Protein AF-0000000074746541 (afdb_homodimer)

Solvent-accessible surface area (backbone atoms only — not comparable to full-atom values): 36089 Å² total; per-residue (Å²): 136,84,78,76,79,78,79,81,76,77,73,70,59,70,84,76,82,79,67,95,60,71,75,42,82,38,28,41,30,38,44,26,56,38,42,58,84,34,50,3,49,34,22,25,53,46,52,16,52,51,46,38,40,68,73,48,42,70,48,38,41,71,42,49,41,51,54,38,51,68,47,71,57,33,30,53,54,53,40,50,42,51,73,72,59,28,40,33,38,37,36,64,37,56,64,36,46,65,33,48,52,60,42,41,70,77,35,72,84,32,38,35,38,32,32,60,45,58,62,28,30,84,41,24,19,24,36,44,56,44,60,35,58,52,29,20,48,51,15,31,51,45,41,73,68,36,85,68,40,29,30,21,36,39,37,20,62,94,44,25,71,49,41,39,29,53,38,26,19,48,51,23,12,30,74,70,29,75,79,39,36,47,45,74,44,76,70,73,45,56,69,49,48,68,64,39,28,52,50,41,52,52,32,41,75,73,51,24,46,30,41,40,56,58,40,25,45,54,32,38,36,35,47,23,37,74,71,72,28,29,25,39,28,35,34,16,72,38,43,92,67,17,66,87,14,29,36,32,14,37,21,45,44,42,32,70,59,49,41,52,52,52,50,25,53,76,67,72,64,62,71,50,50,76,46,76,42,20,56,64,77,52,30,35,40,75,40,72,77,34,93,62,57,69,69,59,49,51,50,43,52,50,51,50,51,42,40,47,70,66,53,59,80,62,35,23,68,37,42,27,55,88,66,51,75,76,28,53,71,62,23,26,61,37,68,37,58,48,61,43,30,86,72,52,36,56,58,54,77,72,73,82,79,128,135,84,78,77,81,79,78,80,75,77,71,66,57,69,82,76,81,81,66,95,60,71,75,43,83,38,29,42,30,37,43,26,55,38,42,59,82,35,52,3,47,33,23,25,53,48,53,15,53,52,46,37,40,67,74,49,42,69,48,37,41,68,42,48,42,48,54,38,52,67,46,72,57,33,31,52,54,52,42,50,42,51,74,72,59,30,41,34,39,37,35,63,36,55,64,36,48,65,33,48,54,60,43,41,71,78,36,72,83,29,38,33,38,31,31,62,44,58,63,28,31,83,39,25,18,23,35,44,57,44,59,36,57,51,30,20,46,52,15,32,52,45,41,73,70,34,85,67,41,27,30,22,36,37,37,20,63,94,44,26,70,52,42,40,31,55,38,27,19,49,53,24,13,31,76,70,29,74,80,38,36,45,45,75,45,76,68,72,44,57,68,49,49,68,62,41,28,52,50,40,52,52,32,41,74,73,50,22,45,30,42,40,56,59,40,25,44,55,32,39,37,34,48,24,37,73,71,72,28,29,23,39,28,34,33,16,73,38,43,92,69,16,67,87,12,30,35,33,14,38,20,45,45,41,32,68,58,50,42,51,54,52,50,25,52,76,67,73,63,64,71,50,51,77,47,74,43,22,58,65,76,53,32,34,42,72,39,75,78,34,92,60,58,68,70,58,48,51,50,43,52,52,51,50,52,42,40,46,69,66,51,60,82,62,36,24,68,35,41,26,54,87,66,50,73,75,26,55,73,61,24,26,60,38,68,36,58,49,62,43,29,85,71,52,35,57,56,54,75,74,74,81,79,128

pLDDT: mean 93.25, std 15.48, range [20.74, 98.95]

Foldseek 3Di:
DPPPPDDPDQDFPDPDDPDVQDQACAEEEEEEQADCVLQFQNVQVVVLVVLLCVVQPSNYHYTYTHNQHQDPSLLVVQLVCLVVPHQEYEYEDASCVVSQVVNCVVRVRHAYEYEPYDDADFRYAYEYEPLLLVLLLVLLLQLVPWPQLEEEEEEAAQALSRQSSVQSSPLSNCVNPVQRAYEYDYQNHQDDLVSLLVSLVVRVVVPHQEYEYNHTHCNSQLSSQVVVGAYAGHLHFPCVSRVQHHQKYKHQNCNVVSNVQSVCVSVVNHGHYYYYYYLLVPRIDIGDGPNGDPVSNVVSVVSSVVVNVPDDSQADQWAFCVGHGPHHHRGHDDDVCSNRPNTHTHRHPDHRDD/DPPPPDPPDFDFPQPDDPDVQDQACAEEEEEEQADCVLQFQNVQVVVLVVLLCVVQPSNYHYTYTHNQHQDPSLLVVQLVCLVVPHQEYEYEDASCVVSQVVNCVVRVRHAYEYEPYDDADFRYAYEYEPLLLVLLLVLLLQLVPWPQLEEEEEEAAQALSRQSSVQSSPLSNCVNPVQRAYEYDYQNHQDDLVSLLVSLVVRVVVPHQEYEYNHTHCNSQLSSQVVVGAYAGHLHFPCVSRVQHHQKYKHQNCNVVSNVQSVCVSVVNHGHYYYYYYLLVPRIDIGDGDNGDPVSNVVSVVSSVVVNVPDDSQADQWAFCVGHGPHHHRGHDDDVCSNRPNTHTHRHPDDRDD

Structure (mmCIF, N/CA/C/O backbone):
data_AF-0000000074746541-model_v1
#
loop_
_entity.id
_entity.type
_entity.pdbx_description
1 polymer 'ABC transporter substrate-binding protein PnrA-like domain-containing protein'
#
loop_
_atom_site.group_PDB
_atom_site.id
_atom_site.type_symbol
_atom_site.label_atom_id
_atom_site.label_alt_id
_atom_site.label_comp_id
_atom_site.label_asym_id
_atom_site.label_entity_id
_atom_site.label_seq_id
_atom_site.pdbx_PDB_ins_code
_atom_site.Cartn_x
_atom_site.Cartn_y
_atom_site.Cartn_z
_atom_site.occupancy
_atom_site.B_iso_or_equiv
_atom_site.auth_seq_id
_atom_site.auth_comp_id
_atom_site.auth_asym_id
_atom_site.auth_atom_id
_atom_site.pdbx_PDB_model_num
ATOM 1 N N . MET A 1 1 ? -28.875 -26.279 -40.29 1 21.45 1 MET A N 1
ATOM 2 C CA . MET A 1 1 ? -28.727 -27.299 -39.257 1 21.45 1 MET A CA 1
ATOM 3 C C . MET A 1 1 ? -28.139 -26.702 -37.982 1 21.45 1 MET A C 1
ATOM 5 O O . MET A 1 1 ? -27.06 -26.107 -38.011 1 21.45 1 MET A O 1
ATOM 9 N N . LYS A 1 2 ? -29.156 -26.27 -37.065 1 28.38 2 LYS A N 1
ATOM 10 C CA . LYS A 1 2 ? -29.302 -25.617 -35.767 1 28.38 2 LYS A CA 1
ATOM 11 C C . LYS A 1 2 ? -28.499 -26.344 -34.693 1 28.38 2 LYS A C 1
ATOM 13 O O . LYS A 1 2 ? -28.888 -27.424 -34.243 1 28.38 2 LYS A O 1
ATOM 18 N N . SER A 1 3 ? -27.167 -26.476 -34.969 1 26.19 3 SER A N 1
ATOM 19 C CA . SER A 1 3 ? -26.359 -27.196 -33.991 1 26.19 3 SER A CA 1
ATOM 20 C C . SER A 1 3 ? -26.578 -26.651 -32.584 1 26.19 3 SER A C 1
ATOM 22 O O . SER A 1 3 ? -26.463 -25.445 -32.356 1 26.19 3 SER A O 1
ATOM 24 N N . LEU A 1 4 ? -27.45 -27.337 -31.824 1 30.99 4 LEU A N 1
ATOM 25 C CA . LEU A 1 4 ? -27.901 -27.158 -30.448 1 30.99 4 LEU A CA 1
ATOM 26 C C . LEU A 1 4 ? -26.728 -27.236 -29.477 1 30.99 4 LEU A C 1
ATOM 28 O O . LEU A 1 4 ? -26.083 -28.28 -29.358 1 30.99 4 LEU A O 1
ATOM 32 N N . LEU A 1 5 ? -25.851 -26.307 -29.435 1 26.97 5 LEU A N 1
ATOM 33 C CA . LEU A 1 5 ? -24.756 -26.207 -28.477 1 26.97 5 LEU A CA 1
ATOM 34 C C . LEU A 1 5 ? -25.266 -26.368 -27.049 1 26.97 5 LEU A C 1
ATOM 36 O O . LEU A 1 5 ? -26.043 -25.541 -26.566 1 26.97 5 LEU A O 1
ATOM 40 N N . LYS A 1 6 ? -25.326 -27.66 -26.586 1 32.32 6 LYS A N 1
ATOM 41 C CA . LYS A 1 6 ? -25.713 -28.15 -25.266 1 32.32 6 LYS A CA 1
ATOM 42 C C . LYS A 1 6 ? -24.902 -27.468 -24.167 1 32.32 6 LYS A C 1
ATOM 44 O O . LYS A 1 6 ? -23.672 -27.42 -24.235 1 32.32 6 LYS A O 1
ATOM 49 N N . ALA A 1 7 ? -25.411 -26.602 -23.376 1 32.63 7 ALA A N 1
ATOM 50 C CA . ALA A 1 7 ? -25.05 -25.869 -22.165 1 32.63 7 ALA A CA 1
ATOM 51 C C . ALA A 1 7 ? -24.534 -26.816 -21.084 1 32.63 7 ALA A C 1
ATOM 53 O O . ALA A 1 7 ? -25.284 -27.648 -20.57 1 32.63 7 ALA A O 1
ATOM 54 N N . THR A 1 8 ? -23.29 -27.34 -21.103 1 33.78 8 THR A N 1
ATOM 55 C CA . THR A 1 8 ? -22.72 -28.164 -20.042 1 33.78 8 THR A CA 1
ATOM 56 C C . THR A 1 8 ? -22.897 -27.493 -18.683 1 33.78 8 THR A C 1
ATOM 58 O O . THR A 1 8 ? -22.394 -26.39 -18.46 1 33.78 8 THR A O 1
ATOM 61 N N . VAL A 1 9 ? -23.953 -27.759 -17.939 1 35.02 9 VAL A N 1
ATOM 62 C CA . VAL A 1 9 ? -24.258 -27.416 -16.554 1 35.02 9 VAL A CA 1
ATOM 63 C C . VAL A 1 9 ? -23.122 -27.877 -15.644 1 35.02 9 VAL A C 1
ATOM 65 O O . VAL A 1 9 ? -22.707 -29.037 -15.698 1 35.02 9 VAL A O 1
ATOM 68 N N . ALA A 1 10 ? -22.261 -27.048 -15.106 1 38.57 10 ALA A N 1
ATOM 69 C CA . ALA A 1 10 ? -21.229 -27.18 -14.081 1 38.57 10 ALA A CA 1
ATOM 70 C C . ALA A 1 10 ? -21.71 -28.055 -12.927 1 38.57 10 ALA A C 1
ATOM 72 O O . ALA A 1 10 ? -22.739 -27.77 -12.311 1 38.57 10 ALA A O 1
ATOM 73 N N . ALA A 1 11 ? -21.283 -29.291 -12.809 1 41.82 11 ALA A N 1
ATOM 74 C CA . ALA A 1 11 ? -21.541 -30.313 -11.797 1 41.82 11 ALA A CA 1
ATOM 75 C C . ALA A 1 11 ? -21.138 -29.824 -10.409 1 41.82 11 ALA A C 1
ATOM 77 O O . ALA A 1 11 ? -20.003 -29.389 -10.202 1 41.82 11 ALA A O 1
ATOM 78 N N . VAL A 1 12 ? -22.033 -29.386 -9.619 1 45.29 12 VAL A N 1
ATOM 79 C CA . VAL A 1 12 ? -21.916 -29.231 -8.173 1 45.29 12 VAL A CA 1
ATOM 80 C C . VAL A 1 12 ? -21.452 -30.545 -7.548 1 45.29 12 VAL A C 1
ATOM 82 O O . VAL A 1 12 ? -22.11 -31.577 -7.698 1 45.29 12 VAL A O 1
ATOM 85 N N . ALA A 1 13 ? -20.246 -30.815 -7.414 1 42.43 13 ALA A N 1
ATOM 86 C CA . ALA A 1 13 ? -19.923 -32.021 -6.655 1 42.43 13 ALA A CA 1
ATOM 87 C C . ALA A 1 13 ? -20.113 -31.794 -5.158 1 42.43 13 ALA A C 1
ATOM 89 O O . ALA A 1 13 ? -19.431 -30.96 -4.558 1 42.43 13 ALA A O 1
ATOM 90 N N . PHE A 1 14 ? -21.399 -32.076 -4.721 1 42.88 14 PHE A N 1
ATOM 91 C CA . PHE A 1 14 ? -21.632 -32.21 -3.287 1 42.88 14 PHE A CA 1
ATOM 92 C C . PHE A 1 14 ? -21.118 -33.551 -2.778 1 42.88 14 PHE A C 1
ATOM 94 O O . PHE A 1 14 ? -21.558 -34.606 -3.24 1 42.88 14 PHE A O 1
ATOM 101 N N . ALA A 1 15 ? -20.092 -33.848 -2.29 1 36.94 15 ALA A N 1
ATOM 102 C CA . ALA A 1 15 ? -19.862 -35.111 -1.593 1 36.94 15 ALA A CA 1
ATOM 103 C C . ALA A 1 15 ? -20.692 -35.19 -0.314 1 36.94 15 ALA A C 1
ATOM 105 O O . ALA A 1 15 ? -20.339 -34.585 0.7 1 36.94 15 ALA A O 1
ATOM 106 N N . ALA A 1 16 ? -22.116 -35.399 -0.358 1 34.6 16 ALA A N 1
ATOM 107 C CA . ALA A 1 16 ? -22.957 -35.587 0.822 1 34.6 16 ALA A CA 1
ATOM 108 C C . ALA A 1 16 ? -22.847 -37.015 1.351 1 34.6 16 ALA A C 1
ATOM 110 O O . ALA A 1 16 ? -23.311 -37.959 0.708 1 34.6 16 ALA A O 1
ATOM 111 N N . ALA A 1 17 ? -21.985 -37.563 2.225 1 33.14 17 ALA A N 1
ATOM 112 C CA . ALA A 1 17 ? -22.175 -38.825 2.935 1 33.14 17 ALA A CA 1
ATOM 113 C C . ALA A 1 17 ? -23.371 -38.748 3.88 1 33.14 17 ALA A C 1
ATOM 115 O O . ALA A 1 17 ? -23.547 -37.755 4.589 1 33.14 17 ALA A O 1
ATOM 116 N N . GLY A 1 18 ? -24.552 -39.581 3.901 1 33.26 18 GLY A N 1
ATOM 117 C CA . GLY A 1 18 ? -25.839 -39.808 4.538 1 33.26 18 GLY A CA 1
ATOM 118 C C . GLY A 1 18 ? -25.73 -40.073 6.028 1 33.26 18 GLY A C 1
ATOM 119 O O . GLY A 1 18 ? -26.707 -40.471 6.666 1 33.26 18 GLY A O 1
ATOM 120 N N . SER A 1 19 ? -24.647 -40.497 6.731 1 34.02 19 SER A N 1
ATOM 121 C CA . SER A 1 19 ? -25.012 -40.933 8.076 1 34.02 19 SER A CA 1
ATOM 122 C C . SER A 1 19 ? -25.644 -39.797 8.873 1 34.02 19 SER A C 1
ATOM 124 O O . SER A 1 19 ? -25.436 -38.622 8.562 1 34.02 19 SER A O 1
ATOM 126 N N . ALA A 1 20 ? -26.575 -40.023 9.837 1 36.61 20 ALA A N 1
ATOM 127 C CA . ALA A 1 20 ? -27.106 -39.098 10.835 1 36.61 20 ALA A CA 1
ATOM 128 C C . ALA A 1 20 ? -26.008 -38.187 11.377 1 36.61 20 ALA A C 1
ATOM 130 O O . ALA A 1 20 ? -25.414 -38.472 12.42 1 36.61 20 ALA A O 1
ATOM 131 N N . ALA A 1 21 ? -24.865 -37.908 10.616 1 37.61 21 ALA A N 1
ATOM 132 C CA . ALA A 1 21 ? -23.675 -37.185 11.058 1 37.61 21 ALA A CA 1
ATOM 133 C C . ALA A 1 21 ? -24.044 -35.824 11.64 1 37.61 21 ALA A C 1
ATOM 135 O O . ALA A 1 21 ? -24.912 -35.128 11.107 1 37.61 21 ALA A O 1
ATOM 136 N N . ASN A 1 22 ? -23.859 -35.559 12.933 1 44.78 22 ASN A N 1
ATOM 137 C CA . ASN A 1 22 ? -23.9 -34.271 13.618 1 44.78 22 ASN A CA 1
ATOM 138 C C . ASN A 1 22 ? -23.553 -33.123 12.674 1 44.78 22 ASN A C 1
ATOM 140 O O . ASN A 1 22 ? -22.565 -33.194 11.941 1 44.78 22 ASN A O 1
ATOM 144 N N . ALA A 1 23 ? -24.594 -32.407 12.282 1 56.35 23 ALA A N 1
ATOM 145 C CA . ALA A 1 23 ? -24.431 -31.249 11.407 1 56.35 23 ALA A CA 1
ATOM 146 C C . ALA A 1 23 ? -23.137 -30.503 11.718 1 56.35 23 ALA A C 1
ATOM 148 O O . ALA A 1 23 ? -22.862 -30.181 12.876 1 56.35 23 ALA A O 1
ATOM 149 N N . ALA A 1 24 ? -22.223 -30.479 10.634 1 72.53 24 ALA A N 1
ATOM 150 C CA . ALA A 1 24 ? -20.949 -29.783 10.798 1 72.53 24 ALA A CA 1
ATOM 151 C C . ALA A 1 24 ? -21.153 -28.407 11.425 1 72.53 24 ALA A C 1
ATOM 153 O O . ALA A 1 24 ? -22.16 -27.743 11.168 1 72.53 24 ALA A O 1
ATOM 154 N N . ASP A 1 25 ? -20.389 -28.146 12.374 1 85.88 25 ASP A N 1
ATOM 155 C CA . ASP A 1 25 ? -20.428 -26.843 13.03 1 85.88 25 ASP A CA 1
ATOM 156 C C . ASP A 1 25 ? -20.138 -25.719 12.038 1 85.88 25 ASP A C 1
ATOM 158 O O . ASP A 1 25 ? -20.708 -24.631 12.141 1 85.88 25 ASP A O 1
ATOM 162 N N . VAL A 1 26 ? -19.311 -26.075 11.03 1 95.87 26 VAL A N 1
ATOM 163 C CA . VAL A 1 26 ? -18.918 -25.114 10.004 1 95.87 26 VAL A CA 1
ATOM 164 C C . VAL A 1 26 ? -19.03 -25.756 8.623 1 95.87 26 VAL A C 1
ATOM 166 O O . VAL A 1 26 ? -18.646 -26.914 8.437 1 95.87 26 VAL A O 1
ATOM 169 N N . LYS A 1 27 ? -19.648 -25.195 7.704 1 98.1 27 LYS A N 1
ATOM 170 C CA . LYS A 1 27 ? -19.624 -25.534 6.284 1 98.1 27 LYS A CA 1
ATOM 171 C C . LYS A 1 27 ? -18.807 -24.519 5.491 1 98.1 27 LYS A C 1
ATOM 173 O O . LYS A 1 27 ? -19.252 -23.389 5.275 1 98.1 27 LYS A O 1
ATOM 178 N N . ALA A 1 28 ? -17.588 -24.903 5.105 1 98.73 28 ALA A N 1
ATOM 179 C CA . ALA A 1 28 ? -16.662 -24.048 4.367 1 98.73 28 ALA A CA 1
ATOM 180 C C . ALA A 1 28 ? -16.757 -24.305 2.865 1 98.73 28 ALA A C 1
ATOM 182 O O . ALA A 1 28 ? -16.514 -25.422 2.404 1 98.73 28 ALA A O 1
ATOM 183 N N . CYS A 1 29 ? -17.114 -23.311 2.11 1 98.89 29 CYS A N 1
ATOM 184 C CA . CYS A 1 29 ? -17.343 -23.474 0.679 1 98.89 29 CYS A CA 1
ATOM 185 C C . CYS A 1 29 ? -16.34 -22.662 -0.13 1 98.89 29 CYS A C 1
ATOM 187 O O . CYS A 1 29 ? -15.888 -21.605 0.314 1 98.89 29 CYS A O 1
ATOM 189 N N . PHE A 1 30 ? -15.985 -23.173 -1.253 1 98.92 30 PHE A N 1
ATOM 190 C CA . PHE A 1 30 ? -14.951 -22.582 -2.095 1 98.92 30 PHE A CA 1
ATOM 191 C C . PHE A 1 30 ? -15.467 -22.364 -3.513 1 98.92 30 PHE A C 1
ATOM 193 O O . PHE A 1 30 ? -16.084 -23.256 -4.099 1 98.92 30 PHE A O 1
ATOM 200 N N . VAL A 1 31 ? -15.231 -21.189 -4.043 1 98.92 31 VAL A N 1
ATOM 201 C CA . VAL A 1 31 ? -15.543 -20.885 -5.436 1 98.92 31 VAL A CA 1
ATOM 202 C C . VAL A 1 31 ? -14.251 -20.725 -6.233 1 98.92 31 VAL A C 1
ATOM 204 O O . VAL A 1 31 ? -13.407 -19.889 -5.898 1 98.92 31 VAL A O 1
ATOM 207 N N . TYR A 1 32 ? -14.12 -21.517 -7.278 1 98.77 32 TYR A N 1
ATOM 208 C CA . TYR A 1 32 ? -12.884 -21.568 -8.05 1 98.77 32 TYR A CA 1
ATOM 209 C C . TYR A 1 32 ? -13.09 -20.992 -9.446 1 98.77 32 TYR A C 1
ATOM 211 O O . TYR A 1 32 ? -14.13 -21.216 -10.07 1 98.77 32 TYR A O 1
ATOM 219 N N . VAL A 1 33 ? -12.115 -20.302 -9.995 1 98.4 33 VAL A N 1
ATOM 220 C CA . VAL A 1 33 ? -12.186 -19.668 -11.307 1 98.4 33 VAL A CA 1
ATOM 221 C C . VAL A 1 33 ? -11.941 -20.709 -12.398 1 98.4 33 VAL A C 1
ATOM 223 O O . VAL A 1 33 ? -12.496 -20.61 -13.495 1 98.4 33 VAL A O 1
ATOM 226 N N . GLY A 1 34 ? -11.058 -21.69 -12.135 1 97.96 34 GLY A N 1
ATOM 227 C CA . GLY A 1 34 ? -10.774 -22.798 -13.032 1 97.96 34 GLY A CA 1
ATOM 228 C C . GLY A 1 34 ? -11.14 -24.149 -12.446 1 97.96 34 GLY A C 1
ATOM 229 O O . GLY A 1 34 ? -11.64 -24.229 -11.322 1 97.96 34 GLY A O 1
ATOM 230 N N . PRO A 1 35 ? -10.991 -25.173 -13.201 1 98.17 35 PRO A N 1
ATOM 231 C CA . PRO A 1 35 ? -11.226 -26.519 -12.674 1 98.17 35 PRO A CA 1
ATOM 232 C C . PRO A 1 35 ? -10.142 -26.966 -11.694 1 98.17 35 PRO A C 1
ATOM 234 O O . PRO A 1 35 ? -8.996 -26.52 -11.79 1 98.17 35 PRO A O 1
ATOM 237 N N . VAL A 1 36 ? -10.499 -27.809 -10.762 1 97.61 36 VAL A N 1
ATOM 238 C CA . VAL A 1 36 ? -9.532 -28.385 -9.833 1 97.61 36 VAL A CA 1
ATOM 239 C C . VAL A 1 36 ? -8.426 -29.094 -10.61 1 97.61 36 VAL A C 1
ATOM 241 O O . VAL A 1 36 ? -7.288 -29.179 -10.144 1 97.61 36 VAL A O 1
ATOM 244 N N . GLY A 1 37 ? -8.769 -29.534 -11.806 1 96.68 37 GLY A N 1
ATOM 245 C CA . GLY A 1 37 ? -7.839 -30.259 -12.658 1 96.68 37 GLY A CA 1
ATOM 246 C C . GLY A 1 37 ? -6.899 -29.349 -13.426 1 96.68 37 GLY A C 1
ATOM 247 O O . GLY A 1 37 ? -6.164 -29.806 -14.303 1 96.68 37 GLY A O 1
ATOM 248 N N . ASP A 1 38 ? -6.935 -28.027 -13.086 1 97.14 38 ASP A N 1
ATOM 249 C CA . ASP A 1 38 ? -6.026 -27.139 -13.804 1 97.14 38 ASP A CA 1
ATOM 250 C C . ASP A 1 38 ? -4.578 -27.378 -13.384 1 97.14 38 ASP A C 1
ATOM 252 O O . ASP A 1 38 ? -3.648 -26.936 -14.062 1 97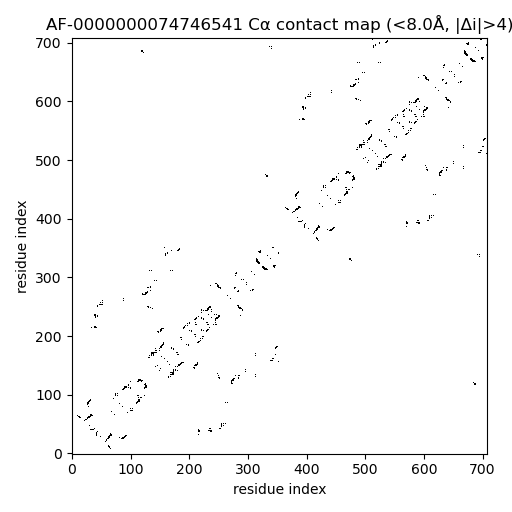.14 38 ASP A O 1
ATOM 256 N N . PHE A 1 39 ? -4.394 -28.054 -12.181 1 97.02 39 PHE A N 1
ATOM 257 C CA . PHE A 1 39 ? -3.097 -28.394 -11.606 1 97.02 39 PHE A CA 1
ATOM 258 C C . PHE A 1 39 ? -2.226 -27.152 -11.464 1 97.02 39 PHE A C 1
ATOM 260 O O . PHE A 1 39 ? -1.003 -27.225 -11.605 1 97.02 39 PHE A O 1
ATOM 267 N N . GLY A 1 40 ? -2.845 -26.025 -11.332 1 97.96 40 GLY A N 1
ATOM 268 C CA . GLY A 1 40 ? -2.233 -24.733 -11.065 1 97.96 40 GLY A CA 1
ATOM 269 C C . GLY A 1 40 ? -2.879 -23.994 -9.908 1 97.96 40 GLY A C 1
ATOM 270 O O . GLY A 1 40 ? -2.872 -24.478 -8.774 1 97.96 40 GLY A O 1
ATOM 271 N N . TRP A 1 41 ? -3.494 -22.949 -10.181 1 98.56 41 TRP A N 1
ATOM 272 C CA . TRP A 1 41 ? -4.071 -22.05 -9.186 1 98.56 41 TRP A CA 1
ATOM 273 C C . TRP A 1 41 ? -5.209 -22.731 -8.432 1 98.56 41 TRP A C 1
ATOM 275 O O . TRP A 1 41 ? -5.186 -22.81 -7.202 1 98.56 41 TRP A O 1
ATOM 285 N N . THR A 1 42 ? -6.177 -23.21 -9.156 1 98.73 42 THR A N 1
ATOM 286 C CA . THR A 1 42 ? -7.359 -23.816 -8.552 1 98.73 42 THR A CA 1
ATOM 287 C C . THR A 1 42 ? -6.991 -25.098 -7.812 1 98.73 42 THR A C 1
ATOM 289 O O . THR A 1 42 ? -7.499 -25.358 -6.719 1 98.73 42 THR A O 1
ATOM 292 N N . TYR A 1 43 ? -6.144 -25.871 -8.456 1 98.51 43 TYR A N 1
ATOM 293 C CA . TYR A 1 43 ? -5.668 -27.091 -7.812 1 98.51 43 TYR A CA 1
ATOM 294 C C . TYR A 1 43 ? -5.117 -26.794 -6.423 1 98.51 43 TYR A C 1
ATOM 296 O O . TYR A 1 43 ? -5.432 -27.498 -5.46 1 98.51 43 TYR A O 1
ATOM 304 N N . GLN A 1 44 ? -4.321 -25.775 -6.248 1 98.58 44 GLN A N 1
ATOM 305 C CA . GLN A 1 44 ? -3.701 -25.457 -4.966 1 98.58 44 GLN A CA 1
ATOM 306 C C . GLN A 1 44 ? -4.742 -24.995 -3.951 1 98.58 44 GLN A C 1
ATOM 308 O O . GLN A 1 44 ? -4.639 -25.305 -2.762 1 98.58 44 GLN A O 1
ATOM 313 N N . HIS A 1 45 ? -5.68 -24.176 -4.388 1 98.8 45 HIS A N 1
ATOM 314 C CA . HIS A 1 45 ? -6.772 -23.835 -3.483 1 98.8 45 HIS A CA 1
ATOM 315 C C . HIS A 1 45 ? -7.509 -25.084 -3.012 1 98.8 45 HIS A C 1
ATOM 317 O O . HIS A 1 45 ? -7.885 -25.184 -1.842 1 98.8 45 HIS A O 1
ATOM 323 N N . ASP A 1 46 ? -7.694 -26.056 -3.929 1 98.78 46 ASP A N 1
ATOM 324 C CA . ASP A 1 46 ? -8.389 -27.287 -3.568 1 98.78 46 ASP A CA 1
ATOM 325 C C . ASP A 1 46 ? -7.56 -28.122 -2.595 1 98.78 46 ASP A C 1
ATOM 327 O O . ASP A 1 46 ? -8.109 -28.771 -1.702 1 98.78 46 ASP A O 1
ATOM 331 N N . GLN A 1 47 ? -6.264 -28.12 -2.828 1 98.62 47 GLN A N 1
ATOM 332 C CA . GLN A 1 47 ? -5.416 -28.785 -1.844 1 98.62 47 GLN A CA 1
ATOM 333 C C . GLN A 1 47 ? -5.599 -28.175 -0.457 1 98.62 47 GLN A C 1
ATOM 335 O O . GLN A 1 47 ? -5.583 -28.889 0.548 1 98.62 47 GLN A O 1
ATOM 340 N N . GLY A 1 48 ? -5.735 -26.867 -0.384 1 98.68 48 GLY A N 1
ATOM 341 C CA . GLY A 1 48 ? -6.046 -26.216 0.879 1 98.68 48 GLY A CA 1
ATOM 342 C C . GLY A 1 48 ? -7.367 -26.666 1.473 1 98.68 48 GLY A C 1
ATOM 343 O O . GLY A 1 48 ? -7.462 -26.906 2.678 1 98.68 48 GLY A O 1
ATOM 344 N N . ARG A 1 49 ? -8.396 -26.757 0.625 1 98.77 49 ARG A N 1
ATOM 345 C CA . ARG A 1 49 ? -9.697 -27.247 1.07 1 98.77 49 ARG A CA 1
ATOM 346 C C . ARG A 1 49 ? -9.583 -28.651 1.654 1 98.77 49 ARG A C 1
ATOM 348 O O . ARG A 1 49 ? -10.125 -28.929 2.726 1 98.77 49 ARG A O 1
ATOM 355 N N . LEU A 1 50 ? -8.895 -29.518 0.945 1 98.68 50 LEU A N 1
ATOM 356 C CA . LEU A 1 50 ? -8.719 -30.898 1.385 1 98.68 50 LEU A CA 1
ATOM 357 C C . LEU A 1 50 ? -7.974 -30.954 2.715 1 98.68 50 LEU A C 1
ATOM 359 O O . LEU A 1 50 ? -8.268 -31.802 3.56 1 98.68 50 LEU A O 1
ATOM 363 N N . ALA A 1 51 ? -7.044 -30.031 2.922 1 98.68 51 ALA A N 1
ATOM 364 C CA . ALA A 1 51 ? -6.325 -29.959 4.191 1 98.68 51 ALA A CA 1
ATOM 365 C C . ALA A 1 51 ? -7.266 -29.593 5.335 1 98.68 51 ALA A C 1
ATOM 367 O O . ALA A 1 51 ? -7.102 -30.072 6.459 1 98.68 51 ALA A O 1
ATOM 368 N N . VAL A 1 52 ? -8.175 -28.727 5.051 1 98.56 52 VAL A N 1
ATOM 369 C CA . VAL A 1 52 ? -9.184 -28.356 6.037 1 98.56 52 VAL A CA 1
ATOM 370 C C . VAL A 1 52 ? -10.007 -29.583 6.421 1 98.56 52 VAL A C 1
ATOM 372 O O . VAL A 1 52 ? -10.234 -29.84 7.606 1 98.56 52 VAL A O 1
ATOM 375 N N . GLU A 1 53 ? -10.447 -30.357 5.441 1 97.91 53 GLU A N 1
ATOM 376 C CA . GLU A 1 53 ? -11.208 -31.575 5.701 1 97.91 53 GLU A CA 1
ATOM 377 C C . GLU A 1 53 ? -10.405 -32.556 6.552 1 97.91 53 GLU A C 1
ATOM 379 O O . GLU A 1 53 ? -10.941 -33.159 7.484 1 97.91 53 GLU A O 1
ATOM 384 N N . GLU A 1 54 ? -9.229 -32.673 6.17 1 98.2 54 GLU A N 1
ATOM 385 C CA . GLU A 1 54 ? -8.369 -33.608 6.89 1 98.2 54 GLU A CA 1
ATOM 386 C C . GLU A 1 54 ? -8.177 -33.176 8.341 1 98.2 54 GLU A C 1
ATOM 388 O O . GLU A 1 54 ? -8.219 -34.006 9.252 1 98.2 54 GLU A O 1
ATOM 393 N N . LYS A 1 55 ? -7.998 -31.916 8.597 1 98.19 55 LYS A N 1
ATOM 394 C CA . LYS A 1 55 ? -7.691 -31.383 9.921 1 98.19 55 LYS A CA 1
ATOM 395 C C . LYS A 1 55 ? -8.899 -31.481 10.847 1 98.19 55 LYS A C 1
ATOM 397 O O . LYS A 1 55 ? -8.761 -31.826 12.022 1 98.19 55 LYS A O 1
ATOM 402 N N . PHE A 1 56 ? -10.082 -31.241 10.325 1 97.83 56 PHE A N 1
ATOM 403 C CA . PHE A 1 56 ? -11.205 -31.011 11.226 1 97.83 56 PHE A CA 1
ATOM 404 C C . PHE A 1 56 ? -12.2 -32.163 11.158 1 97.83 56 PHE A C 1
ATOM 406 O O . PHE A 1 56 ? -13.066 -32.295 12.025 1 97.83 56 PHE A O 1
ATOM 413 N N . GLY A 1 57 ? -12.087 -33.021 10.106 1 94.96 57 GLY A N 1
ATOM 414 C CA . GLY A 1 57 ? -12.968 -34.171 9.978 1 94.96 57 GLY A CA 1
ATOM 415 C C . GLY A 1 57 ? -14.437 -33.796 9.935 1 94.96 57 GLY A C 1
ATOM 416 O O . GLY A 1 57 ? -14.837 -32.919 9.166 1 94.96 57 GLY A O 1
ATOM 417 N N . ASP A 1 58 ? -15.201 -34.323 10.808 1 93.78 58 ASP A N 1
ATOM 418 C CA . ASP A 1 58 ? -16.656 -34.218 10.765 1 93.78 58 ASP A CA 1
ATOM 419 C C . ASP A 1 58 ? -17.126 -32.869 11.304 1 93.78 58 ASP A C 1
ATOM 421 O O . ASP A 1 58 ? -18.292 -32.501 11.142 1 93.78 58 ASP A O 1
ATOM 425 N N . LYS A 1 59 ? -16.233 -32.159 11.877 1 96.34 59 LYS A N 1
ATOM 426 C CA . LYS A 1 59 ? -16.609 -30.858 12.422 1 96.34 59 LYS A CA 1
ATOM 427 C C . LYS A 1 59 ? -16.83 -29.838 11.309 1 96.34 59 LYS A C 1
ATOM 429 O O . LYS A 1 59 ? -17.48 -28.812 11.52 1 96.34 59 LYS A O 1
ATOM 434 N N . VAL A 1 60 ? -16.162 -30.176 10.188 1 97.49 60 VAL A N 1
ATOM 435 C CA . VAL A 1 60 ? -16.242 -29.234 9.077 1 97.49 60 VAL A CA 1
ATOM 436 C C . VAL A 1 60 ? -16.657 -29.97 7.805 1 97.49 60 VAL A C 1
ATOM 438 O O . VAL A 1 60 ? -16.096 -31.018 7.475 1 97.49 60 VAL A O 1
ATOM 441 N N . GLU A 1 61 ? -17.632 -29.47 7.147 1 97.3 61 GLU A N 1
ATOM 442 C CA . GLU A 1 61 ? -18.002 -29.864 5.791 1 97.3 61 GLU A CA 1
ATOM 443 C C . GLU A 1 61 ? -17.485 -28.862 4.763 1 97.3 61 GLU A C 1
ATOM 445 O O . GLU A 1 61 ? -17.478 -27.655 5.015 1 97.3 61 GLU A O 1
ATOM 450 N N . THR A 1 62 ? -16.975 -29.379 3.658 1 98.19 62 THR A N 1
ATOM 451 C CA . THR A 1 62 ? -16.56 -28.449 2.614 1 98.19 62 THR A CA 1
ATOM 452 C C . THR A 1 62 ? -17.327 -28.71 1.321 1 98.19 62 THR A C 1
ATOM 454 O O . THR A 1 62 ? -17.863 -29.801 1.12 1 98.19 62 THR A O 1
ATOM 457 N N . ALA A 1 63 ? -17.498 -27.765 0.49 1 98.17 63 ALA A N 1
ATOM 458 C CA . ALA A 1 63 ? -18.053 -27.821 -0.86 1 98.17 63 ALA A CA 1
ATOM 459 C C . ALA A 1 63 ? -17.338 -26.843 -1.788 1 98.17 63 ALA A C 1
ATOM 461 O O . ALA A 1 63 ? -16.683 -25.905 -1.326 1 98.17 63 ALA A O 1
ATOM 462 N N . TYR A 1 64 ? -17.407 -27.179 -3.041 1 98.73 64 TYR A N 1
ATOM 463 C CA . TYR A 1 64 ? -16.786 -26.239 -3.966 1 98.73 64 TYR A CA 1
ATOM 464 C C . TYR A 1 64 ? -17.534 -26.205 -5.293 1 98.73 64 TYR A C 1
ATOM 466 O O . TYR A 1 64 ? -18.222 -27.164 -5.651 1 98.73 64 TYR A O 1
ATOM 474 N N . LEU A 1 65 ? -17.509 -25.104 -5.938 1 98.59 65 LEU A N 1
ATOM 475 C CA . LEU A 1 65 ? -17.883 -24.895 -7.333 1 98.59 65 LEU A CA 1
ATOM 476 C C . LEU A 1 65 ? -16.668 -24.503 -8.168 1 98.59 65 LEU A C 1
ATOM 478 O O . LEU A 1 65 ? -15.875 -23.654 -7.756 1 98.59 65 LEU A O 1
ATOM 482 N N . GLU A 1 66 ? -16.412 -25.103 -9.258 1 98.4 66 GLU A N 1
ATOM 483 C CA . GLU A 1 66 ? -15.249 -24.802 -10.086 1 98.4 66 GLU A CA 1
ATOM 484 C C . GLU A 1 66 ? -15.667 -24.246 -11.444 1 98.4 66 GLU A C 1
ATOM 486 O O . GLU A 1 66 ? -16.839 -24.325 -11.819 1 98.4 66 GLU A O 1
ATOM 491 N N . SER A 1 67 ? -14.719 -23.636 -12.124 1 98.25 67 SER A N 1
ATOM 492 C CA . SER A 1 67 ? -14.911 -23.077 -13.458 1 98.25 67 SER A CA 1
ATOM 493 C C . SER A 1 67 ? -16.031 -22.041 -13.467 1 98.25 67 SER A C 1
ATOM 495 O O . SER A 1 67 ? -16.901 -22.068 -14.34 1 98.25 67 SER A O 1
ATOM 497 N N . VAL A 1 68 ? -16.04 -21.211 -12.405 1 98.44 68 VAL A N 1
ATOM 498 C CA . VAL A 1 68 ? -17.017 -20.132 -12.303 1 98.44 68 VAL A CA 1
ATOM 499 C C . VAL A 1 68 ? -16.439 -18.852 -12.902 1 98.44 68 VAL A C 1
ATOM 501 O O . VAL A 1 68 ? -15.497 -18.274 -12.354 1 98.44 68 VAL A O 1
ATOM 504 N N . PRO A 1 69 ? -16.964 -18.393 -14.009 1 97.28 69 PRO A N 1
ATOM 505 C CA . PRO A 1 69 ? -16.453 -17.146 -14.582 1 97.28 69 PRO A CA 1
ATOM 506 C C . PRO A 1 69 ? -16.602 -15.957 -13.636 1 97.28 69 PRO A C 1
ATOM 508 O O . PRO A 1 69 ? -17.546 -15.909 -12.843 1 97.28 69 PRO A O 1
ATOM 511 N N . GLU A 1 70 ? -15.688 -15.009 -13.728 1 96.17 70 GLU A N 1
ATOM 512 C CA . GLU A 1 70 ? -15.782 -13.772 -12.958 1 96.17 70 GLU A CA 1
ATOM 513 C C . GLU A 1 70 ? -16.962 -12.922 -13.421 1 96.17 70 GLU A C 1
ATOM 515 O O . GLU A 1 70 ? -17.345 -12.969 -14.591 1 96.17 70 GLU A O 1
ATOM 520 N N . GLY A 1 71 ? -17.61 -12.199 -12.631 1 93.72 71 GLY A N 1
ATOM 521 C CA . GLY A 1 71 ? -18.765 -11.378 -12.958 1 93.72 71 GLY A CA 1
ATOM 522 C C . GLY A 1 71 ? -20.068 -11.94 -12.421 1 93.72 71 GLY A C 1
ATOM 523 O O . GLY A 1 71 ? -20.132 -12.384 -11.272 1 93.72 71 GLY A O 1
ATOM 524 N N . PRO A 1 72 ? -21.111 -11.931 -13.197 1 95.77 72 PRO A N 1
ATOM 525 C CA . PRO A 1 72 ? -22.44 -12.309 -12.712 1 95.77 72 PRO A CA 1
ATOM 526 C C . PRO A 1 72 ? -22.517 -13.772 -12.282 1 95.77 72 PRO A C 1
ATOM 528 O O . PRO A 1 72 ? -23.255 -14.109 -11.353 1 95.77 72 PRO A O 1
ATOM 531 N N . ASP A 1 73 ? -21.837 -14.693 -12.94 1 98.09 73 ASP A N 1
ATOM 532 C CA . ASP A 1 73 ? -21.839 -16.106 -12.573 1 98.09 73 ASP A CA 1
ATOM 533 C C . ASP A 1 73 ? -21.239 -16.313 -11.184 1 98.09 73 ASP A C 1
ATOM 535 O O . ASP A 1 73 ? -21.68 -17.188 -10.435 1 98.09 73 ASP A O 1
ATOM 539 N N . ALA A 1 74 ? -20.256 -15.506 -10.931 1 98.61 74 ALA A N 1
ATOM 540 C CA . ALA A 1 74 ? -19.645 -15.583 -9.607 1 98.61 74 ALA A CA 1
ATOM 541 C C . ALA A 1 74 ? -20.628 -15.149 -8.523 1 98.61 74 ALA A C 1
ATOM 543 O O . ALA A 1 74 ? -20.704 -15.771 -7.46 1 98.61 74 ALA A O 1
ATOM 544 N N . GLU A 1 75 ? -21.273 -14.09 -8.76 1 98.49 75 GLU A N 1
ATOM 545 C CA . GLU A 1 75 ? -22.266 -13.627 -7.796 1 98.49 75 GLU A CA 1
ATOM 546 C C . GLU A 1 75 ? -23.292 -14.715 -7.495 1 98.49 75 GLU A C 1
ATOM 548 O O . GLU A 1 75 ? -23.619 -14.963 -6.333 1 98.49 75 GLU A O 1
ATOM 553 N N . ARG A 1 76 ? -23.846 -15.388 -8.525 1 98.5 76 ARG A N 1
ATOM 554 C CA . ARG A 1 76 ? -24.835 -16.451 -8.379 1 98.5 76 ARG A CA 1
ATOM 555 C C . ARG A 1 76 ? -24.259 -17.631 -7.602 1 98.5 76 ARG A C 1
ATOM 557 O O . ARG A 1 76 ? -24.927 -18.192 -6.731 1 98.5 76 ARG A O 1
ATOM 564 N N . ALA A 1 77 ? -23.038 -18.025 -7.948 1 98.81 77 ALA A N 1
ATOM 565 C CA . ALA A 1 77 ? -22.385 -19.155 -7.291 1 98.81 77 ALA A CA 1
ATOM 566 C C . ALA A 1 77 ? -22.183 -18.882 -5.803 1 98.81 77 ALA A C 1
ATOM 568 O O . ALA A 1 77 ? -22.456 -19.744 -4.965 1 98.81 77 ALA A O 1
ATOM 569 N N . ILE A 1 78 ? -21.715 -17.689 -5.48 1 98.86 78 ILE A N 1
ATOM 570 C CA . ILE A 1 78 ? -21.457 -17.311 -4.095 1 98.86 78 ILE A CA 1
ATOM 571 C C . ILE A 1 78 ? -22.773 -17.246 -3.324 1 98.86 78 ILE A C 1
ATOM 573 O O . ILE A 1 78 ? -22.867 -17.745 -2.2 1 98.86 78 ILE A O 1
ATOM 577 N N . GLU A 1 79 ? -23.755 -16.679 -3.923 1 98.64 79 GLU A N 1
ATOM 578 C CA . GLU A 1 79 ? -25.063 -16.581 -3.281 1 98.64 79 GLU A CA 1
ATOM 579 C C . GLU A 1 79 ? -25.657 -17.964 -3.027 1 98.64 79 GLU A C 1
ATOM 581 O O . GLU A 1 79 ? -26.271 -18.199 -1.984 1 98.64 79 GLU A O 1
ATOM 586 N N . ARG A 1 80 ? -25.555 -18.811 -4.029 1 98.35 80 ARG A N 1
ATOM 587 C CA . ARG A 1 80 ? -26.021 -20.183 -3.864 1 98.35 80 ARG A CA 1
ATOM 588 C C . ARG A 1 80 ? -25.42 -20.819 -2.615 1 98.35 80 ARG A C 1
ATOM 590 O O . ARG A 1 80 ? -26.138 -21.413 -1.807 1 98.35 80 ARG A O 1
ATOM 597 N N . PHE A 1 81 ? -24.113 -20.698 -2.424 1 98.55 81 PHE A N 1
ATOM 598 C CA . PHE A 1 81 ? -23.427 -21.268 -1.271 1 98.55 81 PHE A CA 1
ATOM 599 C C . PHE A 1 81 ? -23.936 -20.646 0.024 1 98.55 81 PHE A C 1
ATOM 601 O O . PHE A 1 81 ? -24.121 -21.344 1.023 1 98.55 81 PHE A O 1
ATOM 608 N N . ALA A 1 82 ? -24.145 -19.334 0.028 1 98.27 82 ALA A N 1
ATOM 609 C CA . ALA A 1 82 ? -24.683 -18.666 1.211 1 98.27 82 ALA A CA 1
ATOM 610 C C . ALA A 1 82 ? -26.063 -19.211 1.568 1 98.27 82 ALA A C 1
ATOM 612 O O . ALA A 1 82 ? -26.351 -19.469 2.739 1 98.27 82 ALA A O 1
ATOM 613 N N . ARG A 1 83 ? -26.897 -19.474 0.587 1 97.76 83 ARG A N 1
ATOM 614 C CA . ARG A 1 83 ? -28.255 -19.968 0.787 1 97.76 83 ARG A CA 1
ATOM 615 C C . ARG A 1 83 ? -28.248 -21.431 1.216 1 97.76 83 ARG A C 1
ATOM 617 O O . ARG A 1 83 ? -29.128 -21.87 1.96 1 97.76 83 ARG A O 1
ATOM 624 N N . GLU A 1 84 ? -27.241 -22.136 0.794 1 96.88 84 GLU A N 1
ATOM 625 C CA . GLU A 1 84 ? -27.16 -23.567 1.071 1 96.88 84 GLU A CA 1
ATOM 626 C C . GLU A 1 84 ? -26.521 -23.831 2.431 1 96.88 84 GLU A C 1
ATOM 628 O O . GLU A 1 84 ? -26.169 -24.97 2.747 1 96.88 84 GLU A O 1
ATOM 633 N N . GLY A 1 85 ? -26.221 -22.736 3.185 1 96.08 85 GLY A N 1
ATOM 634 C CA . GLY A 1 85 ? -25.858 -22.903 4.583 1 96.08 85 GLY A CA 1
ATOM 635 C C . GLY A 1 85 ? -24.362 -22.839 4.823 1 96.08 85 GLY A C 1
ATOM 636 O O . GLY A 1 85 ? -23.891 -23.133 5.924 1 96.08 85 GLY A O 1
ATOM 637 N N . CYS A 1 86 ? -23.605 -22.461 3.811 1 97.93 86 CYS A N 1
ATOM 638 C CA . CYS A 1 86 ? -22.188 -22.21 4.047 1 97.93 86 CYS A CA 1
ATOM 639 C C . CYS A 1 86 ? -21.992 -21.041 5.005 1 97.93 86 CYS A C 1
ATOM 641 O O . CYS A 1 86 ? -22.605 -19.986 4.836 1 97.93 86 CYS A O 1
ATOM 643 N N . ASN A 1 87 ? -21.18 -21.192 5.966 1 96 87 ASN A N 1
ATOM 644 C CA . ASN A 1 87 ? -21.012 -20.122 6.944 1 96 87 ASN A CA 1
ATOM 645 C C . ASN A 1 87 ? -19.688 -19.389 6.751 1 96 87 ASN A C 1
ATOM 647 O O . ASN A 1 87 ? -19.484 -18.309 7.309 1 96 87 ASN A O 1
ATOM 651 N N . VAL A 1 88 ? -18.778 -20.079 6.039 1 98.79 88 VAL A N 1
ATOM 652 C CA . VAL A 1 88 ? -17.609 -19.367 5.533 1 98.79 88 VAL A CA 1
ATOM 653 C C . VAL A 1 88 ? -17.395 -19.706 4.06 1 98.79 88 VAL A C 1
ATOM 655 O O . VAL A 1 88 ? -17.456 -20.874 3.669 1 98.79 88 VAL A O 1
ATOM 658 N N . ILE A 1 89 ? -17.231 -18.711 3.227 1 98.92 89 ILE A N 1
ATOM 659 C CA . ILE A 1 89 ? -17.089 -18.884 1.786 1 98.92 89 ILE A CA 1
ATOM 660 C C . ILE A 1 89 ? -15.779 -18.254 1.317 1 98.92 89 ILE A C 1
ATOM 662 O O . ILE A 1 89 ? -15.525 -17.074 1.57 1 98.92 89 ILE A O 1
ATOM 666 N N . PHE A 1 90 ? -14.961 -18.997 0.724 1 98.95 90 PHE A N 1
ATOM 667 C CA . PHE A 1 90 ? -13.704 -18.55 0.137 1 98.95 90 PHE A CA 1
ATOM 668 C C . PHE A 1 90 ? -13.867 -18.283 -1.355 1 98.95 90 PHE A C 1
ATOM 670 O O . PHE A 1 90 ? -14.199 -19.191 -2.12 1 98.95 90 PHE A O 1
ATOM 677 N N . THR A 1 91 ? -13.69 -17.065 -1.757 1 98.9 91 THR A N 1
ATOM 678 C CA . THR A 1 91 ? -13.715 -16.674 -3.162 1 98.9 91 THR A CA 1
ATOM 679 C C . THR A 1 91 ? -12.301 -16.422 -3.678 1 98.9 91 THR A C 1
ATOM 681 O O . THR A 1 91 ? -11.595 -15.548 -3.171 1 98.9 91 THR A O 1
ATOM 684 N N . THR A 1 92 ? -11.855 -17.124 -4.664 1 98.77 92 THR A N 1
ATOM 685 C CA . THR A 1 92 ? -10.425 -17.367 -4.819 1 98.77 92 THR A CA 1
ATOM 686 C C . THR A 1 92 ? -9.911 -16.758 -6.12 1 98.77 92 THR A C 1
ATOM 688 O O . THR A 1 92 ? -8.997 -17.299 -6.746 1 98.77 92 THR A O 1
ATOM 691 N N . SER A 1 93 ? -10.522 -15.706 -6.667 1 98.46 93 SER A N 1
ATOM 692 C CA . SER A 1 93 ? -10.057 -14.987 -7.849 1 98.46 93 SER A CA 1
ATOM 693 C C . SER A 1 93 ? -10.166 -13.478 -7.656 1 98.46 93 SER A C 1
ATOM 695 O O . SER A 1 93 ? -11.113 -12.994 -7.034 1 98.46 93 SER A O 1
ATOM 697 N N . PHE A 1 94 ? -9.277 -12.818 -8.228 1 96.97 94 PHE A N 1
ATOM 698 C CA . PHE A 1 94 ? -9.257 -11.366 -8.09 1 96.97 94 PHE A CA 1
ATOM 699 C C . PHE A 1 94 ? -10.588 -10.763 -8.521 1 96.97 94 PHE A C 1
ATOM 701 O O . PHE A 1 94 ? -11.156 -9.93 -7.812 1 96.97 94 PHE A O 1
ATOM 708 N N . GLY A 1 95 ? -11.133 -11.208 -9.652 1 97.25 95 GLY A N 1
ATOM 709 C CA . GLY A 1 95 ? -12.355 -10.677 -10.237 1 97.25 95 GLY A CA 1
ATOM 710 C C . GLY A 1 95 ? -13.598 -11.03 -9.443 1 97.25 95 GLY A C 1
ATOM 711 O O . GLY A 1 95 ? -14.699 -10.581 -9.771 1 97.25 95 GLY A O 1
ATOM 712 N N . TYR A 1 96 ? -13.441 -11.861 -8.386 1 98.61 96 TYR A N 1
ATOM 713 C CA . TYR A 1 96 ? -14.564 -12.187 -7.514 1 98.61 96 TYR A CA 1
ATOM 714 C C . TYR A 1 96 ? -14.763 -11.11 -6.454 1 98.61 96 TYR A C 1
ATOM 716 O O . TYR A 1 96 ? -15.699 -11.182 -5.655 1 98.61 96 TYR A O 1
ATOM 724 N N . MET A 1 97 ? -13.943 -10.07 -6.417 1 97.82 97 MET A N 1
ATOM 725 C CA . MET A 1 97 ? -13.941 -9.07 -5.353 1 97.82 97 MET A CA 1
ATOM 726 C C . MET A 1 97 ? -15.307 -8.404 -5.228 1 97.82 97 MET A C 1
ATOM 728 O O . MET A 1 97 ? -15.937 -8.463 -4.171 1 97.82 97 MET A O 1
ATOM 732 N N . ASN A 1 98 ? -15.863 -7.834 -6.344 1 96.83 98 ASN A N 1
ATOM 733 C CA . ASN A 1 98 ? -17.133 -7.117 -6.301 1 96.83 98 ASN A CA 1
ATOM 734 C C . ASN A 1 98 ? -18.306 -8.069 -6.082 1 96.83 98 ASN A C 1
ATOM 736 O O . ASN A 1 98 ? -19.174 -7.809 -5.247 1 96.83 98 ASN A O 1
ATOM 740 N N . PRO A 1 99 ? -18.297 -9.214 -6.791 1 98.36 99 PRO A N 1
ATOM 741 C CA . PRO A 1 99 ? -19.337 -10.206 -6.505 1 98.36 99 PRO A CA 1
ATOM 742 C C . PRO A 1 99 ? -19.36 -10.629 -5.038 1 98.36 99 PRO A C 1
ATOM 744 O O . PRO A 1 99 ? -20.435 -10.803 -4.459 1 98.36 99 PRO A O 1
ATOM 747 N N . THR A 1 100 ? -18.24 -10.809 -4.398 1 98.72 100 THR A N 1
ATOM 748 C CA . THR A 1 100 ? -18.164 -11.212 -2.998 1 98.72 100 THR A CA 1
ATOM 749 C C . THR A 1 100 ? -18.772 -10.143 -2.094 1 98.72 100 THR A C 1
ATOM 751 O O . THR A 1 100 ? -19.588 -10.45 -1.222 1 98.72 100 THR A O 1
ATOM 754 N N . ILE A 1 101 ? -18.42 -8.972 -2.34 1 98.38 101 ILE A N 1
ATOM 755 C CA . ILE A 1 101 ? -18.931 -7.859 -1.549 1 98.38 101 ILE A CA 1
ATOM 756 C C . ILE A 1 101 ? -20.449 -7.779 -1.691 1 98.38 101 ILE A C 1
ATOM 758 O O . ILE A 1 101 ? -21.164 -7.616 -0.699 1 98.38 101 ILE A O 1
ATOM 762 N N . LYS A 1 102 ? -20.921 -7.886 -2.911 1 97.54 102 LYS A N 1
ATOM 763 C CA . LYS A 1 102 ? -22.351 -7.796 -3.191 1 97.54 102 LYS A CA 1
ATOM 764 C C . LYS A 1 102 ? -23.128 -8.866 -2.43 1 97.54 102 LYS A C 1
ATOM 766 O O . LYS A 1 102 ? -24.14 -8.569 -1.791 1 97.54 102 LYS A O 1
ATOM 771 N N . VAL A 1 103 ? -22.676 -10.062 -2.43 1 98.54 103 VAL A N 1
ATOM 772 C CA . VAL A 1 103 ? -23.372 -11.159 -1.765 1 98.54 103 VAL A CA 1
ATOM 773 C C . VAL A 1 103 ? -23.235 -11.017 -0.251 1 98.54 103 VAL A C 1
ATOM 775 O O . VAL A 1 103 ? -24.181 -11.288 0.492 1 98.54 103 VAL A O 1
ATOM 778 N N . ALA A 1 104 ? -22.075 -10.604 0.224 1 98.55 104 ALA A N 1
ATOM 779 C CA . ALA A 1 104 ? -21.81 -10.472 1.654 1 98.55 104 ALA A CA 1
ATOM 780 C C . ALA A 1 104 ? -22.807 -9.522 2.311 1 98.55 104 ALA A C 1
ATOM 782 O O . ALA A 1 104 ? -23.212 -9.732 3.457 1 98.55 104 ALA A O 1
ATOM 783 N N . LYS A 1 105 ? -23.246 -8.531 1.603 1 97.33 105 LYS A N 1
ATOM 784 C CA . LYS A 1 105 ? -24.209 -7.558 2.111 1 97.33 105 LYS A CA 1
ATOM 785 C C . LYS A 1 105 ? -25.553 -8.218 2.406 1 97.33 105 LYS A C 1
ATOM 787 O O . LYS A 1 105 ? -26.259 -7.813 3.332 1 97.33 105 LYS A O 1
ATOM 792 N N . LYS A 1 106 ? -25.869 -9.174 1.633 1 97.65 106 LYS A N 1
ATOM 793 C CA . LYS A 1 106 ? -27.152 -9.859 1.753 1 97.65 106 LYS A CA 1
ATOM 794 C C . LYS A 1 106 ? -27.101 -10.937 2.833 1 97.65 106 LYS A C 1
ATOM 796 O O . LYS A 1 106 ? -28.141 -11.412 3.293 1 97.65 106 LYS A O 1
ATOM 801 N N . PHE A 1 107 ? -25.905 -11.34 3.258 1 98.37 107 PHE A N 1
ATOM 802 C CA . PHE A 1 107 ? -25.744 -12.439 4.202 1 98.37 107 PHE A CA 1
ATOM 803 C C . PHE A 1 107 ? -24.788 -12.053 5.325 1 98.37 107 PHE A C 1
ATOM 805 O O . PHE A 1 107 ? -23.703 -12.624 5.448 1 98.37 107 PHE A O 1
ATOM 812 N N . PRO A 1 108 ? -25.167 -11.191 6.189 1 97.18 108 PRO A N 1
ATOM 813 C CA . PRO A 1 108 ? -24.273 -10.627 7.204 1 97.18 108 PRO A CA 1
ATOM 814 C C . PRO A 1 108 ? -23.753 -11.678 8.182 1 97.18 108 PRO A C 1
ATOM 816 O O . PRO A 1 108 ? -22.758 -11.444 8.873 1 97.18 108 PRO A O 1
ATOM 819 N N . ASP A 1 109 ? -24.392 -12.837 8.227 1 97.05 109 ASP A N 1
ATOM 820 C CA . ASP A 1 109 ? -23.992 -13.86 9.188 1 97.05 109 ASP A CA 1
ATOM 821 C C . ASP A 1 109 ? -22.97 -14.817 8.578 1 97.05 109 ASP A C 1
ATOM 823 O O . ASP A 1 109 ? -22.384 -15.64 9.283 1 97.05 109 ASP A O 1
ATOM 827 N N . VAL A 1 110 ? -22.783 -14.767 7.266 1 98.53 110 VAL A N 1
ATOM 828 C CA . VAL A 1 110 ? -21.796 -15.587 6.571 1 98.53 110 VAL A CA 1
ATOM 829 C C . VAL A 1 110 ? -20.459 -14.851 6.517 1 98.53 110 VAL A C 1
ATOM 831 O O . VAL A 1 110 ? -20.42 -13.635 6.315 1 98.53 110 VAL A O 1
ATOM 834 N N . LYS A 1 111 ? -19.354 -15.515 6.755 1 98.84 111 LYS A N 1
ATOM 835 C CA . LYS A 1 111 ? -18.015 -14.951 6.614 1 98.84 111 LYS A CA 1
ATOM 836 C C . LYS A 1 111 ? -17.468 -15.178 5.207 1 98.84 111 LYS A C 1
ATOM 838 O O . LYS A 1 111 ? -17.617 -16.265 4.645 1 98.84 111 LYS A O 1
ATOM 843 N N . PHE A 1 112 ? -16.887 -14.171 4.664 1 98.9 112 PHE A N 1
ATOM 844 C CA . PHE A 1 112 ? -16.327 -14.255 3.321 1 98.9 112 PHE A CA 1
ATOM 845 C C . PHE A 1 112 ? -14.825 -13.997 3.343 1 98.9 112 PHE A C 1
ATOM 847 O O . PHE A 1 112 ? -14.358 -13.077 4.017 1 98.9 112 PHE A O 1
ATOM 854 N N . GLU A 1 113 ? -14.094 -14.787 2.742 1 98.88 113 GLU A N 1
ATOM 855 C CA . GLU A 1 113 ? -12.656 -14.678 2.513 1 98.88 113 GLU A CA 1
ATOM 856 C C . GLU A 1 113 ? -12.346 -14.492 1.031 1 98.88 113 GLU A C 1
ATOM 858 O O . GLU A 1 113 ? -12.605 -15.383 0.22 1 98.88 113 GLU A O 1
ATOM 863 N N . HIS A 1 114 ? -11.79 -13.368 0.662 1 98.78 114 HIS A N 1
ATOM 864 C CA . HIS A 1 114 ? -11.509 -13.112 -0.746 1 98.78 114 HIS A CA 1
ATOM 865 C C . HIS A 1 114 ? -10.008 -13.09 -1.013 1 98.78 114 HIS A C 1
ATOM 867 O O . HIS A 1 114 ? -9.262 -12.383 -0.332 1 98.78 114 HIS A O 1
ATOM 873 N N . ALA A 1 115 ? -9.61 -13.792 -1.994 1 98.5 115 ALA A N 1
ATOM 874 C CA . ALA A 1 115 ? -8.197 -13.901 -2.351 1 98.5 115 ALA A CA 1
ATOM 875 C C . ALA A 1 115 ? -7.76 -12.728 -3.224 1 98.5 115 ALA A C 1
ATOM 877 O O . ALA A 1 115 ? -8.374 -12.452 -4.257 1 98.5 115 ALA A O 1
ATOM 878 N N . THR A 1 116 ? -6.698 -12.027 -2.776 1 96.82 116 THR A N 1
ATOM 879 C CA . THR A 1 116 ? -5.842 -11.135 -3.55 1 96.82 116 THR A CA 1
ATOM 880 C C . THR A 1 116 ? -6.536 -9.799 -3.798 1 96.82 116 THR A C 1
ATOM 882 O O . THR A 1 116 ? -6.034 -8.964 -4.553 1 96.82 116 THR A O 1
ATOM 885 N N . GLY A 1 117 ? -7.706 -9.622 -3.24 1 95.59 117 GLY A N 1
ATOM 886 C CA . GLY A 1 117 ? -8.388 -8.344 -3.375 1 95.59 117 GLY A CA 1
ATOM 887 C C . GLY A 1 117 ? -7.963 -7.328 -2.332 1 95.59 117 GLY A C 1
ATOM 888 O O . GLY A 1 117 ? -7.047 -7.582 -1.547 1 95.59 117 GLY A O 1
ATOM 889 N N . TYR A 1 118 ? -8.598 -6.144 -2.39 1 95.85 118 TYR A N 1
ATOM 890 C CA . TYR A 1 118 ? -8.193 -5.058 -1.505 1 95.85 118 TYR A CA 1
ATOM 891 C C . TYR A 1 118 ? -9.408 -4.386 -0.875 1 95.85 118 TYR A C 1
ATOM 893 O O . TYR A 1 118 ? -9.315 -3.26 -0.381 1 95.85 118 TYR A O 1
ATOM 901 N N . LYS A 1 119 ? -10.642 -4.976 -0.959 1 97.33 119 LYS A N 1
ATOM 902 C CA . LYS A 1 119 ? -11.876 -4.505 -0.337 1 97.33 119 LYS A CA 1
ATOM 903 C C . LYS A 1 119 ? -12.308 -5.428 0.798 1 97.33 119 LYS A C 1
ATOM 905 O O . LYS A 1 119 ? -12.39 -6.645 0.618 1 97.33 119 LYS A O 1
ATOM 910 N N . THR A 1 120 ? -12.541 -4.91 1.904 1 97.9 120 THR A N 1
ATOM 911 C CA . THR A 1 120 ? -13.044 -5.657 3.052 1 97.9 120 THR A CA 1
ATOM 912 C C . THR A 1 120 ? -14.396 -5.111 3.502 1 97.9 120 THR A C 1
ATOM 914 O O . THR A 1 120 ? -14.835 -4.059 3.031 1 97.9 120 THR A O 1
ATOM 917 N N . ALA A 1 121 ? -15.06 -5.795 4.319 1 97.84 121 ALA A N 1
ATOM 918 C CA . ALA A 1 121 ? -16.286 -5.435 5.026 1 97.84 121 ALA A CA 1
ATOM 919 C C . ALA A 1 121 ? -16.372 -6.149 6.372 1 97.84 121 ALA A C 1
ATOM 921 O O . ALA A 1 121 ? -15.467 -6.9 6.743 1 97.84 121 ALA A O 1
ATOM 922 N N . ASP A 1 122 ? -17.434 -5.915 7.154 1 96.56 122 ASP A N 1
ATOM 923 C CA . ASP A 1 122 ? -17.568 -6.502 8.484 1 96.56 122 ASP A CA 1
ATOM 924 C C . ASP A 1 122 ? -17.437 -8.022 8.429 1 96.56 122 ASP A C 1
ATOM 926 O O . ASP A 1 122 ? -16.911 -8.638 9.358 1 96.56 122 ASP A O 1
ATOM 930 N N . ASN A 1 123 ? -17.927 -8.583 7.312 1 98.36 123 ASN A N 1
ATOM 931 C CA . ASN A 1 123 ? -17.9 -10.037 7.198 1 98.36 123 ASN A CA 1
ATOM 932 C C . ASN A 1 123 ? -17.113 -10.489 5.971 1 98.36 123 ASN A C 1
ATOM 934 O O . ASN A 1 123 ? -17.35 -11.576 5.441 1 98.36 123 ASN A O 1
ATOM 938 N N . VAL A 1 124 ? -16.203 -9.6 5.407 1 98.72 124 VAL A N 1
ATOM 939 C CA . VAL A 1 124 ? -15.345 -9.935 4.275 1 98.72 124 VAL A CA 1
ATOM 940 C C . VAL A 1 124 ? -13.886 -9.66 4.633 1 98.72 124 VAL A C 1
ATOM 942 O O . VAL A 1 124 ? -13.521 -8.525 4.945 1 98.72 124 VAL A O 1
ATOM 945 N N . ALA A 1 125 ? -13.077 -10.601 4.641 1 98.59 125 ALA A N 1
ATOM 946 C CA . ALA A 1 125 ? -11.627 -10.499 4.786 1 98.59 125 ALA A CA 1
ATOM 947 C C . ALA A 1 125 ? -10.923 -10.77 3.46 1 98.59 125 ALA A C 1
ATOM 949 O O . ALA A 1 125 ? -11.504 -11.37 2.552 1 98.59 125 ALA A O 1
ATOM 950 N N . THR A 1 126 ? -9.679 -10.265 3.324 1 98.39 126 THR A N 1
ATOM 951 C CA . THR A 1 126 ? -8.88 -10.517 2.129 1 98.39 126 THR A CA 1
ATOM 952 C C . THR A 1 126 ? -7.572 -11.215 2.491 1 98.39 126 THR A C 1
ATOM 954 O O . THR A 1 126 ? -7.078 -11.078 3.612 1 98.39 126 THR A O 1
ATOM 957 N N . TYR A 1 127 ? -7.072 -11.982 1.617 1 98.16 127 TYR A N 1
ATOM 958 C CA . TYR A 1 127 ? -5.772 -12.624 1.778 1 98.16 127 TYR A CA 1
ATOM 959 C C . TYR A 1 127 ? -5.032 -12.698 0.448 1 98.16 127 TYR A C 1
ATOM 961 O O . TYR A 1 127 ? -5.653 -12.842 -0.608 1 98.16 127 TYR A O 1
ATOM 969 N N . ASN A 1 128 ? -3.72 -12.528 0.499 1 97.63 128 ASN A N 1
ATOM 970 C CA . ASN A 1 128 ? -2.784 -12.586 -0.618 1 97.63 128 ASN A CA 1
ATOM 971 C C . ASN A 1 128 ? -1.443 -13.181 -0.195 1 97.63 128 ASN A C 1
ATOM 973 O O . ASN A 1 128 ? -1.274 -13.584 0.957 1 97.63 128 ASN A O 1
ATOM 977 N N . SER A 1 129 ? -0.524 -13.36 -1.106 1 97.87 129 SER A N 1
ATOM 978 C CA . SER A 1 129 ? 0.816 -13.852 -0.803 1 97.87 129 SER A CA 1
ATOM 979 C C . SER A 1 129 ? 1.881 -13.041 -1.533 1 97.87 129 SER A C 1
ATOM 981 O O . SER A 1 129 ? 1.599 -12.416 -2.558 1 97.87 129 SER A O 1
ATOM 983 N N . LYS A 1 130 ? 3.066 -13.053 -1.011 1 97.93 130 LYS A N 1
ATOM 984 C CA . LYS A 1 130 ? 4.195 -12.369 -1.634 1 97.93 130 LYS A CA 1
ATOM 985 C C . LYS A 1 130 ? 4.791 -13.206 -2.762 1 97.93 130 LYS A C 1
ATOM 987 O O . LYS A 1 130 ? 5.965 -13.579 -2.712 1 97.93 130 LYS A O 1
ATOM 992 N N . PHE A 1 131 ? 4.062 -13.327 -3.813 1 98.16 131 PHE A N 1
ATOM 993 C CA . PHE A 1 131 ? 4.426 -14.165 -4.949 1 98.16 131 PHE A CA 1
ATOM 994 C C . PHE A 1 131 ? 5.744 -13.707 -5.56 1 98.16 131 PHE A C 1
ATOM 996 O O . PHE A 1 131 ? 6.501 -14.518 -6.097 1 98.16 131 PHE A O 1
ATOM 1003 N N . HIS A 1 132 ? 5.991 -12.377 -5.45 1 98.58 132 HIS A N 1
ATOM 1004 C CA . HIS A 1 132 ? 7.161 -11.782 -6.085 1 98.58 132 HIS A CA 1
ATOM 1005 C C . HIS A 1 132 ? 8.451 -12.375 -5.529 1 98.58 132 HIS A C 1
ATOM 1007 O O . HIS A 1 132 ? 9.483 -12.371 -6.204 1 98.58 132 HIS A O 1
ATOM 1013 N N . GLU A 1 133 ? 8.408 -12.935 -4.362 1 98.83 133 GLU A N 1
ATOM 1014 C CA . GLU A 1 133 ? 9.585 -13.562 -3.768 1 98.83 133 GLU A CA 1
ATOM 1015 C C . GLU A 1 133 ? 10.017 -14.79 -4.565 1 98.83 133 GLU A C 1
ATOM 1017 O O . GLU A 1 133 ? 11.203 -14.961 -4.857 1 98.83 133 GLU A O 1
ATOM 1022 N N . GLY A 1 134 ? 9.065 -15.643 -4.905 1 98.87 134 GLY A N 1
ATOM 1023 C CA . GLY A 1 134 ? 9.369 -16.786 -5.752 1 98.87 134 GLY A CA 1
ATOM 1024 C C . GLY A 1 134 ? 9.76 -16.394 -7.165 1 98.87 134 GLY A C 1
ATOM 1025 O O . GLY A 1 134 ? 10.612 -17.037 -7.78 1 98.87 134 GLY A O 1
ATOM 1026 N N . ARG A 1 135 ? 9.141 -15.344 -7.691 1 98.87 135 ARG A N 1
ATOM 1027 C CA . ARG A 1 135 ? 9.429 -14.88 -9.044 1 98.87 135 ARG A CA 1
ATOM 1028 C C . ARG A 1 135 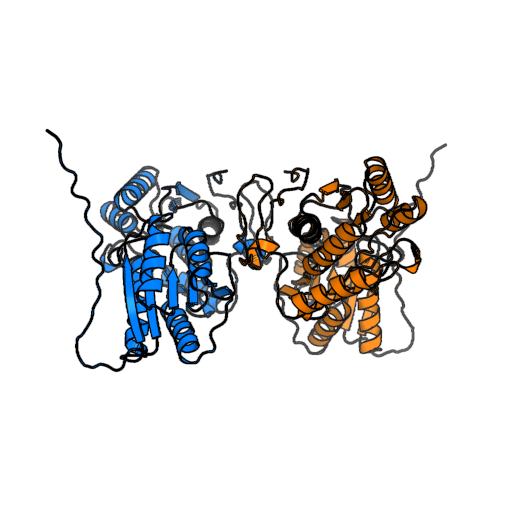? 10.881 -14.433 -9.171 1 98.87 135 ARG A C 1
ATOM 1030 O O . ARG A 1 135 ? 11.513 -14.645 -10.209 1 98.87 135 ARG A O 1
ATOM 1037 N N . TYR A 1 136 ? 11.401 -13.811 -8.143 1 98.89 136 TYR A N 1
ATOM 1038 C CA . TYR A 1 136 ? 12.8 -13.4 -8.139 1 98.89 136 TYR A CA 1
ATOM 1039 C C . TYR A 1 136 ? 13.723 -14.606 -8.269 1 98.89 136 TYR A C 1
ATOM 1041 O O . TYR A 1 136 ? 14.679 -14.583 -9.048 1 98.89 136 TYR A O 1
ATOM 1049 N N . ILE A 1 137 ? 13.423 -15.636 -7.548 1 98.95 137 ILE A N 1
ATOM 1050 C CA . ILE A 1 137 ? 14.247 -16.84 -7.523 1 98.95 137 ILE A CA 1
ATOM 1051 C C . ILE A 1 137 ? 14.242 -17.497 -8.901 1 98.95 137 ILE A C 1
ATOM 1053 O O . ILE A 1 137 ? 15.299 -17.853 -9.43 1 98.95 137 ILE A O 1
ATOM 1057 N N . ILE A 1 138 ? 13.101 -17.598 -9.518 1 98.94 138 ILE A N 1
ATOM 1058 C CA . ILE A 1 138 ? 13.057 -18.277 -10.809 1 98.94 138 ILE A CA 1
ATOM 1059 C C . ILE A 1 138 ? 13.679 -17.387 -11.882 1 98.94 138 ILE A C 1
ATOM 1061 O O . ILE A 1 138 ? 14.221 -17.883 -12.872 1 98.94 138 ILE A O 1
ATOM 1065 N N . GLY A 1 139 ? 13.664 -16.096 -11.68 1 98.89 139 GLY A N 1
ATOM 1066 C CA . GLY A 1 139 ? 14.411 -15.219 -12.567 1 98.89 139 GLY A CA 1
ATOM 1067 C C . GLY A 1 139 ? 15.9 -15.512 -12.581 1 98.89 139 GLY A C 1
ATOM 1068 O O . GLY A 1 139 ? 16.518 -15.56 -13.647 1 98.89 139 GLY A O 1
ATOM 1069 N N . GLN A 1 140 ? 16.46 -15.722 -11.419 1 98.91 140 GLN A N 1
ATOM 1070 C CA . GLN A 1 140 ? 17.875 -16.067 -11.323 1 98.91 140 GLN A CA 1
ATOM 1071 C C . GLN A 1 140 ? 18.174 -17.371 -12.057 1 98.91 140 GLN A C 1
ATOM 1073 O O . GLN A 1 140 ? 19.156 -17.461 -12.797 1 98.91 140 GLN A O 1
ATOM 1078 N N . ILE A 1 141 ? 17.34 -18.342 -11.86 1 98.94 141 ILE A N 1
ATOM 1079 C CA . ILE A 1 141 ? 17.517 -19.642 -12.498 1 98.94 141 ILE A CA 1
ATOM 1080 C C . ILE A 1 141 ? 17.456 -19.485 -14.016 1 98.94 141 ILE A C 1
ATOM 1082 O O . ILE A 1 141 ? 18.292 -20.034 -14.737 1 98.94 141 ILE A O 1
ATOM 1086 N N . ALA A 1 142 ? 16.484 -18.695 -14.472 1 98.9 142 ALA A N 1
ATOM 1087 C CA . ALA A 1 142 ? 16.316 -18.474 -15.906 1 98.9 142 ALA A CA 1
ATOM 1088 C C . ALA A 1 142 ? 17.587 -17.898 -16.524 1 98.9 142 ALA A C 1
ATOM 1090 O O . ALA A 1 142 ? 18.031 -18.353 -17.581 1 98.9 142 ALA A O 1
ATOM 1091 N N . ALA A 1 143 ? 18.149 -16.939 -15.875 1 98.72 143 ALA A N 1
ATOM 1092 C CA . ALA A 1 143 ? 19.333 -16.27 -16.41 1 98.72 143 ALA A CA 1
ATOM 1093 C C . ALA A 1 143 ? 20.526 -17.22 -16.454 1 98.72 143 ALA A C 1
ATOM 1095 O O . ALA A 1 143 ? 21.345 -17.155 -17.374 1 98.72 143 ALA A O 1
ATOM 1096 N N . LYS A 1 144 ? 20.66 -18.103 -15.5 1 98.66 144 LYS A N 1
ATOM 1097 C CA . LYS A 1 144 ? 21.757 -19.064 -15.445 1 98.66 144 LYS A CA 1
ATOM 1098 C C . LYS A 1 144 ? 21.607 -20.131 -16.525 1 98.66 144 LYS A C 1
ATOM 1100 O O . LYS A 1 144 ? 22.603 -20.626 -17.058 1 98.66 144 LYS A O 1
ATOM 1105 N N . GLN A 1 145 ? 20.394 -20.454 -16.868 1 98.69 145 GLN A N 1
ATOM 1106 C CA . GLN A 1 145 ? 20.138 -21.605 -17.728 1 98.69 145 GLN A CA 1
ATOM 1107 C C . GLN A 1 145 ? 19.936 -21.174 -19.178 1 98.69 145 GLN A C 1
ATOM 1109 O O . GLN A 1 145 ? 20.119 -21.972 -20.099 1 98.69 145 GLN A O 1
ATOM 1114 N N . SER A 1 146 ? 19.559 -19.925 -19.389 1 98.52 146 SER A N 1
ATOM 1115 C CA . SER A 1 146 ? 19.196 -19.463 -20.725 1 98.52 146 SER A CA 1
ATOM 1116 C C . SER A 1 146 ? 20.416 -19.397 -21.638 1 98.52 146 SER A C 1
ATOM 1118 O O . SER A 1 146 ? 21.493 -18.975 -21.213 1 98.52 146 SER A O 1
ATOM 1120 N N . LYS A 1 147 ? 20.211 -19.773 -22.843 1 97.53 147 LYS A N 1
ATOM 1121 C CA . LYS A 1 147 ? 21.246 -19.668 -23.868 1 97.53 147 LYS A CA 1
ATOM 1122 C C . LYS A 1 147 ? 21.078 -18.393 -24.69 1 97.53 147 LYS A C 1
ATOM 1124 O O . LYS A 1 147 ? 22.058 -17.84 -25.193 1 97.53 147 LYS A O 1
ATOM 1129 N N . THR A 1 148 ? 19.91 -17.941 -24.722 1 97.46 148 THR A N 1
ATOM 1130 C CA . THR A 1 148 ? 19.614 -16.805 -25.588 1 97.46 148 THR A CA 1
ATOM 1131 C C . THR A 1 148 ? 19.593 -15.506 -24.787 1 97.46 148 THR A C 1
ATOM 1133 O O . THR A 1 148 ? 19.616 -14.416 -25.363 1 97.46 148 THR A O 1
ATOM 1136 N N . GLY A 1 149 ? 19.503 -15.612 -23.457 1 97.38 149 GLY A N 1
ATOM 1137 C CA . GLY A 1 149 ? 19.369 -14.428 -22.624 1 97.38 149 GLY A CA 1
ATOM 1138 C C . GLY A 1 149 ? 17.974 -13.834 -22.652 1 97.38 149 GLY A C 1
ATOM 1139 O O . GLY A 1 149 ? 17.787 -12.66 -22.326 1 97.38 149 GLY A O 1
ATOM 1140 N N . THR A 1 150 ? 17.015 -14.642 -23.047 1 97.13 150 THR A N 1
ATOM 1141 C CA . THR A 1 150 ? 15.651 -14.146 -23.188 1 97.13 150 THR A CA 1
ATOM 1142 C C . THR A 1 150 ? 14.649 -15.155 -22.635 1 97.13 150 THR A C 1
ATOM 1144 O O . THR A 1 150 ? 14.71 -16.342 -22.962 1 97.13 150 THR A O 1
ATOM 1147 N N . ALA A 1 151 ? 13.763 -14.71 -21.797 1 98.14 151 ALA A N 1
ATOM 1148 C CA . ALA A 1 151 ? 12.648 -15.527 -21.322 1 98.14 151 ALA A CA 1
ATOM 1149 C C . ALA A 1 151 ? 11.314 -14.97 -21.809 1 98.14 151 ALA A C 1
ATOM 1151 O O . ALA A 1 151 ? 11.21 -13.785 -22.134 1 98.14 151 ALA A O 1
ATOM 1152 N N . GLY A 1 152 ? 10.41 -15.85 -21.969 1 98.07 152 GLY A N 1
ATOM 1153 C CA . GLY A 1 152 ? 9.029 -15.465 -22.215 1 98.07 152 GLY A CA 1
ATOM 1154 C C . GLY A 1 152 ? 8.178 -15.461 -20.96 1 98.07 152 GLY A C 1
ATOM 1155 O O . GLY A 1 152 ? 8.293 -16.358 -20.122 1 98.07 152 GLY A O 1
ATOM 1156 N N . TYR A 1 153 ? 7.413 -14.494 -20.785 1 98.2 153 TYR A N 1
ATOM 1157 C CA . TYR A 1 153 ? 6.488 -14.334 -19.669 1 98.2 153 TYR A CA 1
ATOM 1158 C C . TYR A 1 153 ? 5.048 -14.252 -20.161 1 98.2 153 TYR A C 1
ATOM 1160 O O . TYR A 1 153 ? 4.681 -13.314 -20.872 1 98.2 153 TYR A O 1
ATOM 1168 N N . ILE A 1 154 ? 4.271 -15.184 -19.834 1 98.71 154 ILE A N 1
ATOM 1169 C CA . ILE A 1 154 ? 2.855 -15.2 -20.185 1 98.71 154 ILE A CA 1
ATOM 1170 C C . ILE A 1 154 ? 2.035 -14.589 -19.05 1 98.71 154 ILE A C 1
ATOM 1172 O O . ILE A 1 154 ? 1.947 -15.162 -17.962 1 98.71 154 ILE A O 1
ATOM 1176 N N . ALA A 1 155 ? 1.387 -13.48 -19.31 1 98.04 155 ALA A N 1
ATOM 1177 C CA . ALA A 1 155 ? 0.748 -12.673 -18.274 1 98.04 155 ALA A CA 1
ATOM 1178 C C . ALA A 1 155 ? -0.769 -12.672 -18.437 1 98.04 155 ALA A C 1
ATOM 1180 O O . ALA A 1 155 ? -1.279 -12.674 -19.56 1 98.04 155 ALA A O 1
ATOM 1181 N N . SER A 1 156 ? -1.515 -12.53 -17.35 1 97.74 156 SER A N 1
ATOM 1182 C CA . SER A 1 156 ? -2.972 -12.612 -17.34 1 97.74 156 SER A CA 1
ATOM 1183 C C . SER A 1 156 ? -3.604 -11.236 -17.524 1 97.74 156 SER A C 1
ATOM 1185 O O . SER A 1 156 ? -4.032 -10.887 -18.626 1 97.74 156 SER A O 1
ATOM 1187 N N . PHE A 1 157 ? -3.616 -10.383 -16.42 1 95.99 157 PHE A N 1
ATOM 1188 C CA . PHE A 1 157 ? -4.184 -9.04 -16.425 1 95.99 157 PHE A CA 1
ATOM 1189 C C . PHE A 1 157 ? -3.182 -8.026 -15.887 1 95.99 157 PHE A C 1
ATOM 1191 O O . PHE A 1 157 ? -2.379 -8.345 -15.007 1 95.99 157 PHE A O 1
ATOM 1198 N N . PRO A 1 158 ? -3.265 -6.773 -16.339 1 94.73 158 PRO A N 1
ATOM 1199 C CA . PRO A 1 158 ? -2.303 -5.753 -15.912 1 94.73 158 PRO A CA 1
ATOM 1200 C C . PRO A 1 158 ? -2.673 -5.114 -14.576 1 94.73 158 PRO A C 1
ATOM 1202 O O . PRO A 1 158 ? -2.9 -3.904 -14.508 1 94.73 158 PRO A O 1
ATOM 1205 N N . ILE A 1 159 ? -2.647 -5.797 -13.516 1 92.98 159 ILE A N 1
ATOM 1206 C CA . ILE A 1 159 ? -2.862 -5.319 -12.155 1 92.98 159 ILE A CA 1
ATOM 1207 C C . ILE A 1 159 ? -1.537 -5.307 -11.397 1 92.98 159 ILE A C 1
ATOM 1209 O O . ILE A 1 159 ? -0.572 -5.953 -11.811 1 92.98 159 ILE A O 1
ATOM 1213 N N . PRO A 1 160 ? -1.444 -4.641 -10.333 1 93.85 160 PRO A N 1
ATOM 1214 C CA . PRO A 1 160 ? -0.178 -4.458 -9.619 1 93.85 160 PRO A CA 1
ATOM 1215 C C . PRO A 1 160 ? 0.502 -5.781 -9.277 1 93.85 160 PRO A C 1
ATOM 1217 O O . PRO A 1 160 ? 1.726 -5.896 -9.384 1 93.85 160 PRO A O 1
ATOM 1220 N N . GLU A 1 161 ? -0.259 -6.756 -8.904 1 95.93 161 GLU A N 1
ATOM 1221 C CA . GLU A 1 161 ? 0.291 -8.06 -8.544 1 95.93 161 GLU A CA 1
ATOM 1222 C C . GLU A 1 161 ? 1.085 -8.662 -9.7 1 95.93 161 GLU A C 1
ATOM 1224 O O . GLU A 1 161 ? 2.194 -9.162 -9.503 1 95.93 161 GLU A O 1
ATOM 1229 N N . VAL A 1 162 ? 0.527 -8.634 -10.923 1 97.35 162 VAL A N 1
ATOM 1230 C CA . VAL A 1 162 ? 1.166 -9.215 -12.099 1 97.35 162 VAL A CA 1
ATOM 1231 C C . VAL A 1 162 ? 2.375 -8.374 -12.499 1 97.35 162 VAL A C 1
ATOM 1233 O O . VAL A 1 162 ? 3.426 -8.915 -12.853 1 97.35 162 VAL A O 1
ATOM 1236 N N . VAL A 1 163 ? 2.28 -7.046 -12.386 1 96.67 163 VAL A N 1
ATOM 1237 C CA . VAL A 1 163 ? 3.385 -6.146 -12.702 1 96.67 163 VAL A CA 1
ATOM 1238 C C . VAL A 1 163 ? 4.558 -6.417 -11.762 1 96.67 163 VAL A C 1
ATOM 1240 O O . VAL A 1 163 ? 5.7 -6.549 -12.208 1 96.67 163 VAL A O 1
ATOM 1243 N N . ALA A 1 164 ? 4.268 -6.542 -10.516 1 97.59 164 ALA A N 1
ATOM 1244 C CA . ALA A 1 164 ? 5.308 -6.844 -9.535 1 97.59 164 ALA A CA 1
ATOM 1245 C C . ALA A 1 164 ? 5.973 -8.184 -9.836 1 97.59 164 ALA A C 1
ATOM 1247 O O . ALA A 1 164 ? 7.176 -8.35 -9.622 1 97.59 164 ALA A O 1
ATOM 1248 N N . GLY A 1 165 ? 5.174 -9.133 -10.289 1 98.24 165 GLY A N 1
ATOM 1249 C CA . GLY A 1 165 ? 5.728 -10.424 -10.665 1 98.24 165 GLY A CA 1
ATOM 1250 C C . GLY A 1 165 ? 6.712 -10.338 -11.817 1 98.24 165 GLY A C 1
ATOM 1251 O O . GLY A 1 165 ? 7.796 -10.922 -11.759 1 98.24 165 GLY A O 1
ATOM 1252 N N . ILE A 1 166 ? 6.345 -9.614 -12.849 1 98.28 166 ILE A N 1
ATOM 1253 C CA . ILE A 1 166 ? 7.209 -9.426 -14.01 1 98.28 166 ILE A CA 1
ATOM 1254 C C . ILE A 1 166 ? 8.502 -8.735 -13.584 1 98.28 166 ILE A C 1
ATOM 1256 O O . ILE A 1 166 ? 9.597 -9.18 -13.938 1 98.28 166 ILE A O 1
ATOM 1260 N N . ASN A 1 167 ? 8.345 -7.692 -12.802 1 98.36 167 ASN A N 1
ATOM 1261 C CA . ASN A 1 167 ? 9.497 -6.925 -12.343 1 98.36 167 ASN A CA 1
ATOM 1262 C C . ASN A 1 167 ? 10.428 -7.772 -11.481 1 98.36 167 ASN A C 1
ATOM 1264 O O . ASN A 1 167 ? 11.648 -7.731 -11.65 1 98.36 167 ASN A O 1
ATOM 1268 N N . ALA A 1 168 ? 9.881 -8.514 -10.574 1 98.77 168 ALA A N 1
ATOM 1269 C CA . ALA A 1 168 ? 10.69 -9.343 -9.684 1 98.77 168 ALA A CA 1
ATOM 1270 C C . ALA A 1 168 ? 11.443 -10.415 -10.468 1 98.77 168 ALA A C 1
ATOM 1272 O O . ALA A 1 168 ? 12.614 -10.687 -10.191 1 98.77 168 ALA A O 1
ATOM 1273 N N . PHE A 1 169 ? 10.79 -11.064 -11.433 1 98.71 169 PHE A N 1
ATOM 1274 C CA . PHE A 1 169 ? 11.424 -12.055 -12.295 1 98.71 169 PHE A CA 1
ATOM 1275 C C . PHE A 1 169 ? 12.634 -11.46 -13.005 1 98.71 169 PHE A C 1
ATOM 1277 O O . PHE A 1 169 ? 13.721 -12.041 -12.983 1 98.71 169 PHE A O 1
ATOM 1284 N N . LEU A 1 170 ? 12.423 -10.324 -13.596 1 98.48 170 LEU A N 1
ATOM 1285 C CA . LEU A 1 170 ? 13.497 -9.717 -14.374 1 98.48 170 LEU A CA 1
ATOM 1286 C C . LEU A 1 170 ? 14.62 -9.23 -13.465 1 98.48 170 LEU A C 1
ATOM 1288 O O . LEU A 1 170 ? 15.798 -9.349 -13.808 1 98.48 170 LEU A O 1
ATOM 1292 N N . LEU A 1 171 ? 14.285 -8.655 -12.328 1 98.53 171 LEU A N 1
ATOM 1293 C CA . LEU A 1 171 ? 15.306 -8.258 -11.365 1 98.53 171 LEU A CA 1
ATOM 1294 C C . LEU A 1 171 ? 16.173 -9.449 -10.97 1 98.53 171 LEU A C 1
ATOM 1296 O O . LEU A 1 171 ? 17.4 -9.341 -10.922 1 98.53 171 LEU A O 1
ATOM 1300 N N . GLY A 1 172 ? 15.513 -10.56 -10.678 1 98.77 172 GLY A N 1
ATOM 1301 C CA . GLY A 1 172 ? 16.263 -11.772 -10.389 1 98.77 172 GLY A CA 1
ATOM 1302 C C . GLY A 1 172 ? 17.169 -12.2 -11.528 1 98.77 172 GLY A C 1
ATOM 1303 O O . GLY A 1 172 ? 18.337 -12.526 -11.31 1 98.77 172 GLY A O 1
ATOM 1304 N N . ALA A 1 173 ? 16.649 -12.175 -12.715 1 98.77 173 ALA A N 1
ATOM 1305 C CA . ALA A 1 173 ? 17.413 -12.573 -13.895 1 98.77 173 ALA A CA 1
ATOM 1306 C C . ALA A 1 173 ? 18.613 -11.655 -14.107 1 98.77 173 ALA A C 1
ATOM 1308 O O . ALA A 1 173 ? 19.734 -12.126 -14.314 1 98.77 173 ALA A O 1
ATOM 1309 N N . GLN A 1 174 ? 18.402 -10.377 -14.005 1 98.12 174 GLN A N 1
ATOM 1310 C CA . GLN A 1 174 ? 19.44 -9.393 -14.295 1 98.12 174 GLN A CA 1
ATOM 1311 C C . GLN A 1 174 ? 20.502 -9.375 -13.199 1 98.12 174 GLN A C 1
ATOM 1313 O O . GLN A 1 174 ? 21.612 -8.882 -13.41 1 98.12 174 GLN A O 1
ATOM 1318 N N . SER A 1 175 ? 20.166 -9.838 -12.028 1 98.05 175 SER A N 1
ATOM 1319 C CA . SER A 1 175 ? 21.174 -9.978 -10.982 1 98.05 175 SER A CA 1
ATOM 1320 C C . SER A 1 175 ? 22.243 -10.991 -11.377 1 98.05 175 SER A C 1
ATOM 1322 O O . SER A 1 175 ? 23.341 -10.993 -10.817 1 98.05 175 SER A O 1
ATOM 1324 N N . VAL A 1 176 ? 21.92 -11.866 -12.344 1 98.28 176 VAL A N 1
ATOM 1325 C CA . VAL A 1 176 ? 22.822 -12.904 -12.831 1 98.28 176 VAL A CA 1
ATOM 1326 C C . VAL A 1 176 ? 23.369 -12.513 -14.201 1 98.28 176 VAL A C 1
ATOM 1328 O O . VAL A 1 176 ? 24.567 -12.648 -14.46 1 98.28 176 VAL A O 1
ATOM 1331 N N . ASN A 1 177 ? 22.546 -12.043 -15.04 1 97.86 177 ASN A N 1
ATOM 1332 C CA . ASN A 1 177 ? 22.843 -11.58 -16.391 1 97.86 177 ASN A CA 1
ATOM 1333 C C . ASN A 1 177 ? 22.223 -10.213 -16.664 1 97.86 177 ASN A C 1
ATOM 1335 O O . ASN A 1 177 ? 21.058 -10.121 -17.054 1 97.86 177 ASN A O 1
ATOM 1339 N N . PRO A 1 178 ? 22.948 -9.151 -16.541 1 96.69 178 PRO A N 1
ATOM 1340 C CA . PRO A 1 178 ? 22.412 -7.792 -16.64 1 96.69 178 PRO A CA 1
ATOM 1341 C C . PRO A 1 178 ? 21.735 -7.521 -17.982 1 96.69 178 PRO A C 1
ATOM 1343 O O . PRO A 1 178 ? 20.917 -6.604 -18.091 1 96.69 178 PRO A O 1
ATOM 1346 N N . ASP A 1 179 ? 22.012 -8.317 -18.998 1 95.82 179 ASP A N 1
ATOM 1347 C CA . ASP A 1 179 ? 21.47 -8.081 -20.333 1 95.82 179 ASP A CA 1
ATOM 1348 C C . ASP A 1 179 ? 20.239 -8.947 -20.586 1 95.82 179 ASP A C 1
ATOM 1350 O O . ASP A 1 179 ? 19.706 -8.969 -21.698 1 95.82 179 ASP A O 1
ATOM 1354 N N . PHE A 1 180 ? 19.889 -9.677 -19.525 1 97.14 180 PHE A N 1
ATOM 1355 C CA . PHE A 1 180 ? 18.752 -10.577 -19.674 1 97.14 180 PHE A CA 1
ATOM 1356 C C . PHE A 1 180 ? 17.489 -9.8 -20.027 1 97.14 180 PHE A C 1
ATOM 1358 O O . PHE A 1 180 ? 17.257 -8.711 -19.499 1 97.14 180 PHE A O 1
ATOM 1365 N N . LYS A 1 181 ? 16.633 -10.367 -20.888 1 95.69 181 LYS A N 1
ATOM 1366 C CA . LYS A 1 181 ? 15.398 -9.735 -21.341 1 95.69 181 LYS A CA 1
ATOM 1367 C C . LYS A 1 181 ? 14.194 -10.641 -21.094 1 95.69 181 LYS A C 1
ATOM 1369 O O . LYS A 1 181 ? 14.337 -11.863 -21.016 1 95.69 181 LYS A O 1
ATOM 1374 N N . VAL A 1 182 ? 13.101 -9.971 -20.978 1 96.91 182 VAL A N 1
ATOM 1375 C CA . VAL A 1 182 ? 11.848 -10.707 -20.841 1 96.91 182 VAL A CA 1
ATOM 1376 C C . VAL A 1 182 ? 10.844 -10.215 -21.882 1 96.91 182 VAL A C 1
ATOM 1378 O O . VAL A 1 182 ? 10.685 -9.008 -22.078 1 96.91 182 VAL A O 1
ATOM 1381 N N . LYS A 1 183 ? 10.292 -11.082 -22.632 1 96.4 183 LYS A N 1
ATOM 1382 C CA . LYS A 1 183 ? 9.186 -10.795 -23.54 1 96.4 183 LYS A CA 1
ATOM 1383 C C . LYS A 1 183 ? 7.846 -11.166 -22.909 1 96.4 183 LYS A C 1
ATOM 1385 O O . LYS A 1 183 ? 7.643 -12.311 -22.499 1 96.4 183 LYS A O 1
ATOM 1390 N N . VAL A 1 184 ? 6.957 -10.204 -22.898 1 97.13 184 VAL A N 1
ATOM 1391 C CA . VAL A 1 184 ? 5.686 -10.398 -22.209 1 97.13 184 VAL A CA 1
ATOM 1392 C C . VAL A 1 184 ? 4.56 -10.537 -23.231 1 97.13 184 VAL A C 1
ATOM 1394 O O . VAL A 1 184 ? 4.496 -9.778 -24.201 1 97.13 184 VAL A O 1
ATOM 1397 N N . VAL A 1 185 ? 3.735 -11.511 -23.056 1 97.12 185 VAL A N 1
ATOM 1398 C CA . VAL A 1 185 ? 2.499 -11.649 -23.821 1 97.12 185 VAL A CA 1
ATOM 1399 C C . VAL A 1 185 ? 1.303 -11.657 -22.872 1 97.12 185 VAL A C 1
ATOM 1401 O O . VAL A 1 185 ? 1.221 -12.498 -21.974 1 97.12 185 VAL A O 1
ATOM 1404 N N . TRP A 1 186 ? 0.402 -10.747 -23.04 1 97.26 186 TRP A N 1
ATOM 1405 C CA . TRP A 1 186 ? -0.831 -10.665 -22.264 1 97.26 186 TRP A CA 1
ATOM 1406 C C . TRP A 1 186 ? -1.931 -11.509 -22.899 1 97.26 186 TRP A C 1
ATOM 1408 O O . TRP A 1 186 ? -2.263 -11.327 -24.073 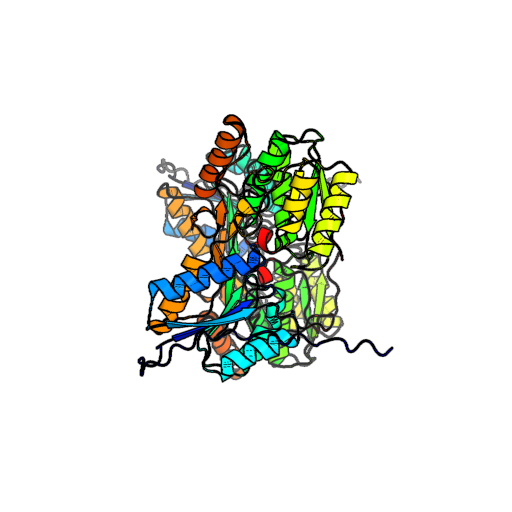1 97.26 186 TRP A O 1
ATOM 1418 N N . VAL A 1 187 ? -2.52 -12.391 -22.13 1 97.81 187 VAL A N 1
ATOM 1419 C CA . VAL A 1 187 ? -3.516 -13.284 -22.713 1 97.81 187 VAL A CA 1
ATOM 1420 C C . VAL A 1 187 ? -4.911 -12.881 -22.241 1 97.81 187 VAL A C 1
ATOM 1422 O O . VAL A 1 187 ? -5.915 -13.384 -22.752 1 97.81 187 VAL A O 1
ATOM 1425 N N . ASN A 1 188 ? -5.099 -12.033 -21.274 1 96.58 188 ASN A N 1
ATOM 1426 C CA . ASN A 1 188 ? -6.338 -11.447 -20.775 1 96.58 188 ASN A CA 1
ATOM 1427 C C . ASN A 1 188 ? -7.295 -12.517 -20.258 1 96.58 188 ASN A C 1
ATOM 1429 O O . ASN A 1 188 ? -8.485 -12.499 -20.578 1 96.58 188 ASN A O 1
ATOM 1433 N N . THR A 1 189 ? -6.785 -13.466 -19.606 1 97.26 189 THR A N 1
ATOM 1434 C CA . THR A 1 189 ? -7.502 -14.529 -18.911 1 97.26 189 THR A CA 1
ATOM 1435 C C . THR A 1 189 ? -6.625 -15.156 -17.831 1 97.26 189 THR A C 1
ATOM 1437 O O . THR A 1 189 ? -5.4 -15.193 -17.963 1 97.26 189 THR A O 1
ATOM 1440 N N . TRP A 1 190 ? -7.235 -15.661 -16.818 1 98.29 190 TRP A N 1
ATOM 1441 C CA . TRP A 1 190 ? -6.479 -16.376 -15.795 1 98.29 190 TRP A CA 1
ATOM 1442 C C . TRP A 1 190 ? -6.218 -17.817 -16.22 1 98.29 190 TRP A C 1
ATOM 1444 O O . TRP A 1 190 ? -5.21 -18.413 -15.83 1 98.29 190 TRP A O 1
ATOM 1454 N N . PHE A 1 191 ? -7.21 -18.407 -16.931 1 98.12 191 PHE A N 1
ATOM 1455 C CA . PHE A 1 191 ? -7.154 -19.817 -17.298 1 98.12 191 PHE A CA 1
ATOM 1456 C C . PHE A 1 191 ? -7.706 -20.033 -18.703 1 98.12 191 PHE A C 1
ATOM 1458 O O . PHE A 1 191 ? -8.908 -19.89 -18.932 1 98.12 191 PHE A O 1
ATOM 1465 N N . ASP A 1 192 ? -6.899 -20.376 -19.562 1 98.26 192 ASP A N 1
ATOM 1466 C CA . ASP A 1 192 ? -7.201 -20.765 -20.936 1 98.26 192 ASP A CA 1
ATOM 1467 C C . ASP A 1 192 ? -6.034 -21.528 -21.56 1 98.26 192 ASP A C 1
ATOM 1469 O O . ASP A 1 192 ? -5.17 -20.932 -22.205 1 98.26 192 ASP A O 1
ATOM 1473 N N . PRO A 1 193 ? -6.075 -22.872 -21.388 1 98.26 193 PRO A N 1
ATOM 1474 C CA . PRO A 1 193 ? -4.924 -23.667 -21.824 1 98.26 193 PRO A CA 1
ATOM 1475 C C . PRO A 1 193 ? -4.564 -23.429 -23.289 1 98.26 193 PRO A C 1
ATOM 1477 O O . PRO A 1 193 ? -3.381 -23.372 -23.636 1 98.26 193 PRO A O 1
ATOM 1480 N N . GLY A 1 194 ? -5.544 -23.316 -24.116 1 98.39 194 GLY A N 1
ATOM 1481 C CA . GLY A 1 194 ? -5.275 -23.084 -25.526 1 98.39 194 GLY A CA 1
ATOM 1482 C C . GLY A 1 194 ? -4.54 -21.782 -25.786 1 98.39 194 GLY A C 1
ATOM 1483 O O . GLY A 1 194 ? -3.5 -21.772 -26.449 1 98.39 194 GLY A O 1
ATOM 1484 N N . LYS A 1 195 ? -5.038 -20.637 -25.24 1 98.6 195 LYS A N 1
ATOM 1485 C CA . LYS A 1 195 ? -4.406 -19.332 -25.415 1 98.6 195 LYS A CA 1
ATOM 1486 C C . LYS A 1 195 ? -3.018 -19.304 -24.782 1 98.6 195 LYS A C 1
ATOM 1488 O O . LYS A 1 195 ? -2.103 -18.668 -25.308 1 98.6 195 LYS A O 1
ATOM 1493 N N . GLU A 1 196 ? -2.898 -19.966 -23.706 1 98.76 196 GLU A N 1
ATOM 1494 C CA . GLU A 1 196 ? -1.626 -20.013 -22.991 1 98.76 196 GLU A CA 1
ATOM 1495 C C . GLU A 1 196 ? -0.575 -20.783 -23.785 1 98.76 196 GLU A C 1
ATOM 1497 O O . GLU A 1 196 ? 0.582 -20.364 -23.862 1 98.76 196 GLU A O 1
ATOM 1502 N N . ALA A 1 197 ? -1.011 -21.893 -24.346 1 98.78 197 ALA A N 1
ATOM 1503 C CA . ALA A 1 197 ? -0.111 -22.678 -25.187 1 98.78 197 ALA A CA 1
ATOM 1504 C C . ALA A 1 197 ? 0.349 -21.872 -26.398 1 98.78 197 ALA A C 1
ATOM 1506 O O . ALA A 1 197 ? 1.53 -21.893 -26.753 1 98.78 197 ALA A O 1
ATOM 1507 N N . ASP A 1 198 ? -0.586 -21.163 -27.019 1 98.83 198 ASP A N 1
ATOM 1508 C CA . ASP A 1 198 ? -0.262 -20.355 -28.19 1 98.83 198 ASP A CA 1
ATOM 1509 C C . ASP A 1 198 ? 0.721 -19.242 -27.835 1 98.83 198 ASP A C 1
ATOM 1511 O O . ASP A 1 198 ? 1.637 -18.946 -28.606 1 98.83 198 ASP A O 1
ATOM 1515 N N . ALA A 1 199 ? 0.481 -18.639 -26.681 1 98.79 199 ALA A N 1
ATOM 1516 C CA . ALA A 1 199 ? 1.396 -17.599 -26.22 1 98.79 199 ALA A CA 1
ATOM 1517 C C . ALA A 1 199 ? 2.8 -18.157 -26.008 1 98.79 199 ALA A C 1
ATOM 1519 O O . ALA A 1 199 ? 3.79 -17.52 -26.374 1 98.79 199 ALA A O 1
ATOM 1520 N N . ALA A 1 200 ? 2.898 -19.336 -25.422 1 98.83 200 ALA A N 1
ATOM 1521 C CA . ALA A 1 200 ? 4.191 -19.977 -25.197 1 98.83 200 ALA A CA 1
ATOM 1522 C C . ALA A 1 200 ? 4.905 -20.251 -26.518 1 98.83 200 ALA A C 1
ATOM 1524 O O . ALA A 1 200 ? 6.094 -19.956 -26.661 1 98.83 200 ALA A O 1
ATOM 1525 N N . LYS A 1 201 ? 4.185 -20.812 -27.483 1 98.79 201 LYS A N 1
ATOM 1526 C CA . LYS A 1 201 ? 4.76 -21.089 -28.796 1 98.79 201 LYS A CA 1
ATOM 1527 C C . LYS A 1 201 ? 5.295 -19.814 -29.442 1 98.79 201 LYS A C 1
ATOM 1529 O O . LYS A 1 201 ? 6.399 -19.807 -29.992 1 98.79 201 LYS A O 1
ATOM 1534 N N . ALA A 1 202 ? 4.472 -18.793 -29.355 1 98.6 202 ALA A N 1
ATOM 1535 C CA . ALA A 1 202 ? 4.86 -17.517 -29.951 1 98.6 202 ALA A CA 1
ATOM 1536 C C . ALA A 1 202 ? 6.144 -16.985 -29.32 1 98.6 202 ALA A C 1
ATOM 1538 O O . ALA A 1 202 ? 7.027 -16.485 -30.021 1 98.6 202 ALA A O 1
ATOM 1539 N N . LEU A 1 203 ? 6.25 -17.059 -28.028 1 98.47 203 LEU A N 1
ATOM 1540 C CA . LEU A 1 203 ? 7.418 -16.563 -27.308 1 98.47 203 LEU A CA 1
ATOM 1541 C C . LEU A 1 203 ? 8.661 -17.371 -27.666 1 98.47 203 LEU A C 1
ATOM 1543 O O . LEU A 1 203 ? 9.74 -16.806 -27.856 1 98.47 203 LEU A O 1
ATOM 1547 N N . ILE A 1 204 ? 8.546 -18.687 -27.789 1 98.52 204 ILE A N 1
ATOM 1548 C CA . ILE A 1 204 ? 9.661 -19.548 -28.167 1 98.52 204 ILE A CA 1
ATOM 1549 C C . ILE A 1 204 ? 10.102 -19.225 -29.593 1 98.52 204 ILE A C 1
ATOM 1551 O O . ILE A 1 204 ? 11.299 -19.12 -29.871 1 98.52 204 ILE A O 1
ATOM 1555 N N . ASP A 1 205 ? 9.14 -19.031 -30.45 1 98.32 205 ASP A N 1
ATOM 1556 C CA . ASP A 1 205 ? 9.436 -18.681 -31.835 1 98.32 205 ASP A CA 1
ATOM 1557 C C . ASP A 1 205 ? 10.165 -17.342 -31.92 1 98.32 205 ASP A C 1
ATOM 1559 O O . ASP A 1 205 ? 10.907 -17.092 -32.873 1 98.32 205 ASP A O 1
ATOM 1563 N N . GLN A 1 206 ? 9.989 -16.5 -30.934 1 97.01 206 GLN A N 1
ATOM 1564 C CA . GLN A 1 206 ? 10.622 -15.186 -30.906 1 97.01 206 GLN A CA 1
ATOM 1565 C C . GLN A 1 206 ? 11.986 -15.246 -30.225 1 97.01 206 GLN A C 1
ATOM 1567 O O . GLN A 1 206 ? 12.623 -14.214 -30.005 1 97.01 206 GLN A O 1
ATOM 1572 N N . GLY A 1 207 ? 12.322 -16.457 -29.739 1 97.01 207 GLY A N 1
ATOM 1573 C CA . GLY A 1 207 ? 13.703 -16.615 -29.311 1 97.01 207 GLY A CA 1
ATOM 1574 C C . GLY A 1 207 ? 13.841 -16.876 -27.823 1 97.01 207 GLY A C 1
ATOM 1575 O O . GLY A 1 207 ? 14.951 -17.066 -27.321 1 97.01 207 GLY A O 1
ATOM 1576 N N . ALA A 1 208 ? 12.713 -16.951 -27.123 1 98.06 208 ALA A N 1
ATOM 1577 C CA . ALA A 1 208 ? 12.781 -17.298 -25.705 1 98.06 208 ALA A CA 1
ATOM 1578 C C . ALA A 1 208 ? 13.115 -18.775 -25.518 1 98.06 208 ALA A C 1
ATOM 1580 O O . ALA A 1 208 ? 12.528 -19.639 -26.174 1 98.06 208 ALA A O 1
ATOM 1581 N N . ASP A 1 209 ? 14.049 -19.042 -24.631 1 98.45 209 ASP A N 1
ATOM 1582 C CA . ASP A 1 209 ? 14.396 -20.441 -24.4 1 98.45 209 ASP A CA 1
ATOM 1583 C C . ASP A 1 209 ? 14.047 -20.865 -22.975 1 98.45 209 ASP A C 1
ATOM 1585 O O . ASP A 1 209 ? 14.409 -21.961 -22.542 1 98.45 209 ASP A O 1
ATOM 1589 N N . ILE A 1 210 ? 13.413 -19.999 -22.238 1 98.66 210 ILE A N 1
ATOM 1590 C CA . ILE A 1 210 ? 12.801 -20.275 -20.943 1 98.66 210 ILE A CA 1
ATOM 1591 C C . ILE A 1 210 ? 11.405 -19.657 -20.89 1 98.66 210 ILE A C 1
ATOM 1593 O O . ILE A 1 210 ? 11.207 -18.518 -21.318 1 98.66 210 ILE A O 1
ATOM 1597 N N . ILE A 1 211 ? 10.45 -20.386 -20.369 1 98.82 211 ILE A N 1
ATOM 1598 C CA . ILE A 1 211 ? 9.07 -19.917 -20.306 1 98.82 211 ILE A CA 1
ATOM 1599 C C . ILE A 1 211 ? 8.62 -19.832 -18.849 1 98.82 211 ILE A C 1
ATOM 1601 O O . ILE A 1 211 ? 8.878 -20.743 -18.059 1 98.82 211 ILE A O 1
ATOM 1605 N N . THR A 1 212 ? 8.075 -18.744 -18.469 1 98.6 212 THR A N 1
ATOM 1606 C CA . THR A 1 212 ? 7.39 -18.575 -17.192 1 98.6 212 THR A CA 1
ATOM 1607 C C . THR A 1 212 ? 6.001 -17.979 -17.398 1 98.6 212 THR A C 1
ATOM 1609 O O . THR A 1 212 ? 5.708 -17.426 -18.46 1 98.6 212 THR A O 1
ATOM 1612 N N . GLN A 1 213 ? 5.152 -18.205 -16.449 1 98.62 213 GLN A N 1
ATOM 1613 C CA . GLN A 1 213 ? 3.761 -17.805 -16.638 1 98.62 213 GLN A CA 1
ATOM 1614 C C . GLN A 1 213 ? 3.166 -17.258 -15.343 1 98.62 213 GLN A C 1
ATOM 1616 O O . GLN A 1 213 ? 3.65 -17.566 -14.252 1 98.62 213 GLN A O 1
ATOM 1621 N N . HIS A 1 214 ? 2.217 -16.352 -15.457 1 98.21 214 HIS A N 1
ATOM 1622 C CA . HIS A 1 214 ? 1.247 -15.929 -14.453 1 98.21 214 HIS A CA 1
ATOM 1623 C C . HIS A 1 214 ? -0.174 -16.287 -14.874 1 98.21 214 HIS A C 1
ATOM 1625 O O . HIS A 1 214 ? -1.062 -15.432 -14.866 1 98.21 214 HIS A O 1
ATOM 1631 N N . THR A 1 215 ? -0.309 -17.478 -15.316 1 98.41 215 THR A N 1
ATOM 1632 C CA . THR A 1 215 ? -1.569 -18.095 -15.717 1 98.41 215 THR A CA 1
ATOM 1633 C C . THR A 1 215 ? -1.736 -19.46 -15.056 1 98.41 215 THR A C 1
ATOM 1635 O O . THR A 1 215 ? -0.801 -19.978 -14.443 1 98.41 215 THR A O 1
ATOM 1638 N N . ASP A 1 216 ? -2.852 -20.047 -15.174 1 98.16 216 ASP A N 1
ATOM 1639 C CA . ASP A 1 216 ? -3.231 -21.05 -14.183 1 98.16 216 ASP A CA 1
ATOM 1640 C C . ASP A 1 216 ? -3.075 -22.462 -14.743 1 98.16 216 ASP A C 1
ATOM 1642 O O . ASP A 1 216 ? -3.163 -23.442 -14.001 1 98.16 216 ASP A O 1
ATOM 1646 N N . SER A 1 217 ? -2.842 -22.668 -16.051 1 97.86 217 SER A N 1
ATOM 1647 C CA . SER A 1 217 ? -2.811 -24.023 -16.592 1 97.86 217 SER A CA 1
ATOM 1648 C C . SER A 1 217 ? -1.38 -24.537 -16.711 1 97.86 217 SER A C 1
ATOM 1650 O O . SER A 1 217 ? -0.426 -23.763 -16.606 1 97.86 217 SER A O 1
ATOM 1652 N N . THR A 1 218 ? -1.239 -25.77 -17.017 1 98.45 218 THR A N 1
ATOM 1653 C CA . THR A 1 218 ? 0.061 -26.404 -17.204 1 98.45 218 THR A CA 1
ATOM 1654 C C . THR A 1 218 ? 0.539 -26.245 -18.644 1 98.45 218 THR A C 1
ATOM 1656 O O . THR A 1 218 ? 1.676 -26.593 -18.969 1 98.45 218 THR A O 1
ATOM 1659 N N . ALA A 1 219 ? -0.268 -25.639 -19.5 1 98.6 219 ALA A N 1
ATOM 1660 C CA . ALA A 1 219 ? -0.075 -25.678 -20.948 1 98.6 219 ALA A CA 1
ATOM 1661 C C . ALA A 1 219 ? 1.25 -25.033 -21.342 1 98.6 219 ALA A C 1
ATOM 1663 O O . ALA A 1 219 ? 1.998 -25.583 -22.154 1 98.6 219 ALA A O 1
ATOM 1664 N N . PRO A 1 220 ? 1.583 -23.843 -20.771 1 98.81 220 PRO A N 1
ATOM 1665 C CA . PRO A 1 220 ? 2.849 -23.226 -21.173 1 98.81 220 PRO A CA 1
ATOM 1666 C C . PRO A 1 220 ? 4.055 -24.12 -20.892 1 98.81 220 PRO A C 1
ATOM 1668 O O . PRO A 1 220 ? 4.955 -24.229 -21.729 1 98.81 220 PRO A O 1
ATOM 1671 N N . LEU A 1 221 ? 4.062 -24.798 -19.753 1 98.72 221 LEU A N 1
ATOM 1672 C CA . LEU A 1 221 ? 5.185 -25.652 -19.378 1 98.72 221 LEU A CA 1
ATOM 1673 C C . LEU A 1 221 ? 5.224 -26.908 -20.242 1 98.72 221 LEU A C 1
ATOM 1675 O O . LEU A 1 221 ? 6.303 -27.408 -20.568 1 98.72 221 LEU A O 1
ATOM 1679 N N . GLN A 1 222 ? 4.09 -27.425 -20.611 1 98.76 222 GLN A N 1
ATOM 1680 C CA . GLN A 1 222 ? 4.029 -28.57 -21.513 1 98.76 222 GLN A CA 1
ATOM 1681 C C . GLN A 1 222 ? 4.567 -28.211 -22.895 1 98.76 222 GLN A C 1
ATOM 1683 O O . GLN A 1 222 ? 5.282 -29.002 -23.513 1 98.76 222 GLN A O 1
ATOM 1688 N N . VAL A 1 223 ? 4.163 -27 -23.366 1 98.82 223 VAL A N 1
ATOM 1689 C CA . VAL A 1 223 ? 4.683 -26.525 -24.644 1 98.82 223 VAL A CA 1
ATOM 1690 C C . VAL A 1 223 ? 6.203 -26.394 -24.567 1 98.82 223 VAL A C 1
ATOM 1692 O O . VAL A 1 223 ? 6.911 -26.743 -25.514 1 98.82 223 VAL A O 1
ATOM 1695 N N . ALA A 1 224 ? 6.726 -25.869 -23.467 1 98.77 224 ALA A N 1
ATOM 1696 C CA . ALA A 1 224 ? 8.171 -25.771 -23.274 1 98.77 224 ALA A CA 1
ATOM 1697 C C . ALA A 1 224 ? 8.84 -27.133 -23.438 1 98.77 224 ALA A C 1
ATOM 1699 O O . ALA A 1 224 ? 9.822 -27.265 -24.173 1 98.77 224 ALA A O 1
ATOM 1700 N N . GLN A 1 225 ? 8.283 -28.154 -22.844 1 98.49 225 GLN A N 1
ATOM 1701 C CA . GLN A 1 225 ? 8.839 -29.5 -22.949 1 98.49 225 GLN A CA 1
ATOM 1702 C C . GLN A 1 225 ? 8.79 -30.004 -24.388 1 98.49 225 GLN A C 1
ATOM 1704 O O . GLN A 1 225 ? 9.769 -30.559 -24.891 1 98.49 225 GLN A O 1
ATOM 1709 N N . GLU A 1 226 ? 7.674 -29.78 -25.006 1 98.49 226 GLU A N 1
ATOM 1710 C CA . GLU A 1 226 ? 7.49 -30.229 -26.383 1 98.49 226 GLU A CA 1
ATOM 1711 C C . GLU A 1 226 ? 8.507 -29.579 -27.316 1 98.49 226 GLU A C 1
ATOM 1713 O O . GLU A 1 226 ? 8.955 -30.199 -28.284 1 98.49 226 GLU A O 1
ATOM 1718 N N . ARG A 1 227 ? 8.786 -28.359 -27.018 1 98.39 227 ARG A N 1
ATOM 1719 C CA . ARG A 1 227 ? 9.651 -27.577 -27.895 1 98.39 227 ARG A CA 1
ATOM 1720 C C . ARG A 1 227 ? 11.108 -27.673 -27.455 1 98.39 227 ARG A C 1
ATOM 1722 O O . ARG A 1 227 ? 11.979 -27.014 -28.025 1 98.39 227 ARG A O 1
ATOM 1729 N N . GLY A 1 228 ? 11.35 -28.469 -26.423 1 97.69 228 GLY A N 1
ATOM 1730 C CA . GLY A 1 228 ? 12.715 -28.724 -25.991 1 97.69 228 GLY A CA 1
ATOM 1731 C C . GLY A 1 228 ? 13.319 -27.572 -25.21 1 97.69 228 GLY A C 1
ATOM 1732 O O . GLY A 1 228 ? 14.538 -27.389 -25.207 1 97.69 228 GLY A O 1
ATOM 1733 N N . VAL A 1 229 ? 12.481 -26.711 -24.661 1 98.4 229 VAL A N 1
ATOM 1734 C CA . VAL A 1 229 ? 12.948 -25.644 -23.781 1 98.4 229 VAL A CA 1
ATOM 1735 C C . VAL A 1 229 ? 12.463 -25.901 -22.356 1 98.4 229 VAL A C 1
ATOM 1737 O O . VAL A 1 229 ? 11.84 -26.929 -22.081 1 98.4 229 VAL A O 1
ATOM 1740 N N . HIS A 1 230 ? 12.827 -25.084 -21.383 1 98.72 230 HIS A N 1
ATOM 1741 C CA . HIS A 1 230 ? 12.508 -25.288 -19.975 1 98.72 230 HIS A CA 1
ATOM 1742 C C . HIS A 1 230 ? 11.593 -24.186 -19.451 1 98.72 230 HIS A C 1
ATOM 1744 O O . HIS A 1 230 ? 11.336 -23.203 -20.15 1 98.72 230 HIS A O 1
ATOM 1750 N N . GLY A 1 231 ? 11.14 -24.388 -18.318 1 98.78 231 GLY A N 1
ATOM 1751 C CA . GLY A 1 231 ? 10.281 -23.394 -17.696 1 98.78 231 GLY A CA 1
ATOM 1752 C C . GLY A 1 231 ? 10.007 -23.675 -16.231 1 98.78 231 GLY A C 1
ATOM 1753 O O . GLY A 1 231 ? 10.766 -24.395 -15.579 1 98.78 231 GLY A O 1
ATOM 1754 N N . PHE A 1 232 ? 8.987 -23.052 -15.734 1 98.91 232 PHE A N 1
ATOM 1755 C CA . PHE A 1 232 ? 8.653 -23.099 -14.315 1 98.91 232 PHE A CA 1
ATOM 1756 C C . PHE A 1 232 ? 7.169 -23.384 -14.117 1 98.91 232 PHE A C 1
ATOM 1758 O O . PHE A 1 232 ? 6.333 -22.909 -14.888 1 98.91 232 PHE A O 1
ATOM 1765 N N . GLY A 1 233 ? 6.875 -24.194 -13.08 1 98.67 233 GLY A N 1
ATOM 1766 C CA . GLY A 1 233 ? 5.484 -24.332 -12.678 1 98.67 233 GLY A CA 1
ATOM 1767 C C . GLY A 1 233 ? 4.945 -23.105 -11.966 1 98.67 233 GLY A C 1
ATOM 1768 O O . GLY A 1 233 ? 5.711 -22.32 -11.404 1 98.67 233 GLY A O 1
ATOM 1769 N N . GLN A 1 234 ? 3.686 -22.896 -11.96 1 97.94 234 GLN A N 1
ATOM 1770 C CA . GLN A 1 234 ? 2.991 -21.747 -11.39 1 97.94 234 GLN A CA 1
ATOM 1771 C C . GLN A 1 234 ? 1.897 -22.19 -10.423 1 97.94 234 GLN A C 1
ATOM 1773 O O . GLN A 1 234 ? 1.052 -23.018 -10.77 1 97.94 234 GLN A O 1
ATOM 1778 N N . ALA A 1 235 ? 1.904 -21.646 -9.174 1 98.41 235 ALA A N 1
ATOM 1779 C CA . ALA A 1 235 ? 0.917 -21.817 -8.111 1 98.41 235 ALA A CA 1
ATOM 1780 C C . ALA A 1 235 ? 1.002 -23.214 -7.503 1 98.41 235 ALA A C 1
ATOM 1782 O O . ALA A 1 235 ? 0.594 -23.425 -6.358 1 98.41 235 ALA A O 1
ATOM 1783 N N . SER A 1 236 ? 1.455 -24.182 -8.338 1 98.34 236 SER A N 1
ATOM 1784 C CA . SER A 1 236 ? 1.615 -25.569 -7.914 1 98.34 236 SER A CA 1
ATOM 1785 C C . SER A 1 236 ? 2.843 -26.205 -8.557 1 98.34 236 SER A C 1
ATOM 1787 O O . SER A 1 236 ? 3.416 -25.65 -9.496 1 98.34 236 SER A O 1
ATOM 1789 N N . ASP A 1 237 ? 3.241 -27.38 -7.982 1 98.5 237 ASP A N 1
ATOM 1790 C CA . ASP A 1 237 ? 4.256 -28.195 -8.644 1 98.5 237 ASP A CA 1
ATOM 1791 C C . ASP A 1 237 ? 3.68 -28.901 -9.869 1 98.5 237 ASP A C 1
ATOM 1793 O O . ASP A 1 237 ? 2.807 -29.763 -9.743 1 98.5 237 ASP A O 1
ATOM 1797 N N . MET A 1 238 ? 4.17 -28.562 -11.024 1 98.44 238 MET A N 1
ATOM 1798 C CA . MET A 1 238 ? 3.626 -29.081 -12.275 1 98.44 238 MET A CA 1
ATOM 1799 C C . MET A 1 238 ? 4.565 -30.115 -12.889 1 98.44 238 MET A C 1
ATOM 1801 O O . MET A 1 238 ? 4.468 -30.417 -14.08 1 98.44 238 MET A O 1
ATOM 1805 N N . ILE A 1 239 ? 5.396 -30.691 -12.132 1 98.17 239 ILE A N 1
ATOM 1806 C CA . ILE A 1 239 ? 6.499 -31.522 -12.604 1 98.17 239 ILE A CA 1
ATOM 1807 C C . ILE A 1 239 ? 5.947 -32.736 -13.349 1 98.17 239 ILE A C 1
ATOM 1809 O O . ILE A 1 239 ? 6.547 -33.199 -14.323 1 98.17 239 ILE A O 1
ATOM 1813 N N . ASN A 1 240 ? 4.821 -33.268 -13.013 1 97.5 240 ASN A N 1
ATOM 1814 C CA . ASN A 1 240 ? 4.269 -34.47 -13.628 1 97.5 240 ASN A CA 1
ATOM 1815 C C . ASN A 1 240 ? 3.774 -34.198 -15.045 1 97.5 240 ASN A C 1
ATOM 1817 O O . ASN A 1 240 ? 3.549 -35.13 -15.819 1 97.5 240 ASN A O 1
ATOM 1821 N N . PHE A 1 241 ? 3.605 -32.958 -15.391 1 97.9 241 PHE A N 1
ATOM 1822 C CA . PHE A 1 241 ? 3.097 -32.592 -16.708 1 97.9 241 PHE A CA 1
ATOM 1823 C C . PHE A 1 241 ? 4.239 -32.208 -17.642 1 97.9 241 PHE A C 1
ATOM 1825 O O . PHE A 1 241 ? 4.056 -32.138 -18.859 1 97.9 241 PHE A O 1
ATOM 1832 N N . ALA A 1 242 ? 5.33 -31.877 -17.085 1 97.82 242 ALA A N 1
ATOM 1833 C CA . ALA A 1 242 ? 6.518 -31.486 -17.841 1 97.82 242 ALA A CA 1
ATOM 1834 C C . ALA A 1 242 ? 7.793 -31.842 -17.082 1 97.82 242 ALA A C 1
ATOM 1836 O O . ALA A 1 242 ? 8.591 -30.963 -16.749 1 97.82 242 ALA A O 1
ATOM 1837 N N . LYS A 1 243 ? 7.997 -33.111 -16.88 1 97.39 243 LYS A N 1
ATOM 1838 C CA . LYS A 1 243 ? 9.032 -33.648 -16.002 1 97.39 243 LYS A CA 1
ATOM 1839 C C . LYS A 1 243 ? 10.422 -33.227 -16.469 1 97.39 243 LYS A C 1
ATOM 1841 O O . LYS A 1 243 ? 11.317 -33.003 -15.65 1 97.39 243 LYS A O 1
ATOM 1846 N N . ASP A 1 244 ? 10.58 -33.134 -17.783 1 97.62 244 ASP A N 1
ATOM 1847 C CA . ASP A 1 244 ? 11.909 -32.877 -18.33 1 97.62 244 ASP A CA 1
ATOM 1848 C C . ASP A 1 244 ? 12.151 -31.379 -18.504 1 97.62 244 ASP A C 1
ATOM 1850 O O . ASP A 1 244 ? 13.285 -30.95 -18.727 1 97.62 244 ASP A O 1
ATOM 1854 N N . ALA A 1 245 ? 11.077 -30.584 -18.332 1 98.39 245 ALA A N 1
ATOM 1855 C CA . ALA A 1 245 ? 11.209 -29.164 -18.647 1 98.39 245 ALA A CA 1
ATOM 1856 C C . ALA A 1 245 ? 11.186 -28.317 -17.378 1 98.39 245 ALA A C 1
ATOM 1858 O O . ALA A 1 245 ? 11.787 -27.241 -17.331 1 98.39 245 ALA A O 1
ATOM 1859 N N . GLN A 1 246 ? 10.533 -28.729 -16.317 1 98.77 246 GLN A N 1
ATOM 1860 C CA . GLN A 1 246 ? 10.374 -27.882 -15.14 1 98.77 246 GLN A CA 1
ATOM 1861 C C . GLN A 1 246 ? 11.681 -27.774 -14.359 1 98.77 246 GLN A C 1
ATOM 1863 O O . GLN A 1 246 ? 12.261 -28.789 -13.966 1 98.77 246 GLN A O 1
ATOM 1868 N N . TYR A 1 247 ? 12.112 -26.618 -14.133 1 98.9 247 TYR A N 1
ATOM 1869 C CA . TYR A 1 247 ? 13.234 -26.387 -13.229 1 98.9 247 TYR A CA 1
ATOM 1870 C C . TYR A 1 247 ? 12.772 -26.386 -11.777 1 98.9 247 TYR A C 1
ATOM 1872 O O . TYR A 1 247 ? 13.466 -26.903 -10.898 1 98.9 247 TYR A O 1
ATOM 1880 N N . THR A 1 248 ? 11.712 -25.764 -11.447 1 98.88 248 THR A N 1
ATOM 1881 C CA . THR A 1 248 ? 10.991 -25.687 -10.182 1 98.88 248 THR A CA 1
ATOM 1882 C C . THR A 1 248 ? 9.622 -25.042 -10.378 1 98.88 248 THR A C 1
ATOM 1884 O O . THR A 1 248 ? 9.173 -24.858 -11.511 1 98.88 248 THR A O 1
ATOM 1887 N N . ALA A 1 249 ? 8.924 -24.827 -9.324 1 98.89 249 ALA A N 1
ATOM 1888 C CA . ALA A 1 249 ? 7.626 -24.159 -9.344 1 98.89 249 ALA A CA 1
ATOM 1889 C C . ALA A 1 249 ? 7.433 -23.297 -8.099 1 98.89 249 ALA A C 1
ATOM 1891 O O . ALA A 1 249 ? 8.027 -23.566 -7.053 1 98.89 249 ALA A O 1
ATOM 1892 N N . ILE A 1 250 ? 6.734 -22.235 -8.263 1 98.82 250 ILE A N 1
ATOM 1893 C CA . ILE A 1 250 ? 6.234 -21.483 -7.117 1 98.82 250 ILE A CA 1
ATOM 1894 C C . ILE A 1 250 ? 4.921 -22.095 -6.632 1 98.82 250 ILE A C 1
ATOM 1896 O O . ILE A 1 250 ? 3.927 -22.104 -7.362 1 98.82 250 ILE A O 1
ATOM 1900 N N . ILE A 1 251 ? 4.919 -22.568 -5.486 1 98.82 251 ILE A N 1
ATOM 1901 C CA . ILE A 1 251 ? 3.73 -23.184 -4.906 1 98.82 251 ILE A CA 1
ATOM 1902 C C . ILE A 1 251 ? 3.045 -22.197 -3.964 1 98.82 251 ILE A C 1
ATOM 1904 O O . ILE A 1 251 ? 3.67 -21.679 -3.035 1 98.82 251 ILE A O 1
ATOM 1908 N N . ASP A 1 252 ? 1.869 -21.817 -4.238 1 98.39 252 ASP A N 1
ATOM 1909 C CA . ASP A 1 252 ? 1.026 -21.049 -3.327 1 98.39 252 ASP A CA 1
ATOM 1910 C C . ASP A 1 252 ? 0.349 -21.959 -2.305 1 98.39 252 ASP A C 1
ATOM 1912 O O . ASP A 1 252 ? -0.711 -22.526 -2.577 1 98.39 252 ASP A O 1
ATOM 1916 N N . ASP A 1 253 ? 0.875 -22.033 -1.16 1 98.36 253 ASP A N 1
ATOM 1917 C CA . ASP A 1 253 ? 0.324 -22.934 -0.153 1 98.36 253 ASP A CA 1
ATOM 1918 C C . ASP A 1 253 ? -0.735 -22.231 0.693 1 98.36 253 ASP A C 1
ATOM 1920 O O . ASP A 1 253 ? -0.405 -21.46 1.596 1 98.36 253 ASP A O 1
ATOM 1924 N N . TRP A 1 254 ? -1.942 -22.555 0.483 1 98.47 254 TRP A N 1
ATOM 1925 C CA . TRP A 1 254 ? -3.066 -21.888 1.133 1 98.47 254 TRP A CA 1
ATOM 1926 C C . TRP A 1 254 ? -3.506 -22.652 2.377 1 98.47 254 TRP A C 1
ATOM 1928 O O . TRP A 1 254 ? -4.293 -22.145 3.179 1 98.47 254 TRP A O 1
ATOM 1938 N N . ALA A 1 255 ? -3.067 -23.838 2.604 1 98.31 255 ALA A N 1
ATOM 1939 C CA . ALA A 1 255 ? -3.566 -24.738 3.64 1 98.31 255 ALA A CA 1
ATOM 1940 C C . ALA A 1 255 ? -3.44 -24.106 5.023 1 98.31 255 ALA A C 1
ATOM 1942 O O . ALA A 1 255 ? -4.413 -24.054 5.779 1 98.31 255 ALA A O 1
ATOM 1943 N N . PRO A 1 256 ? -2.269 -23.58 5.37 1 97.9 256 PRO A N 1
ATOM 1944 C CA . PRO A 1 256 ? -2.169 -23 6.711 1 97.9 256 PRO A CA 1
ATOM 1945 C C . PRO A 1 256 ? -3.172 -21.873 6.943 1 97.9 256 PRO A C 1
ATOM 1947 O O . PRO A 1 256 ? -3.758 -21.775 8.025 1 97.9 256 PRO A O 1
ATOM 1950 N N . TYR A 1 257 ? -3.344 -21.075 6.001 1 98.37 257 TYR A N 1
ATOM 1951 C CA . TYR A 1 257 ? -4.28 -19.964 6.134 1 98.37 257 TYR A CA 1
ATOM 1952 C C . TYR A 1 257 ? -5.709 -20.471 6.282 1 98.37 257 TYR A C 1
ATOM 1954 O O . TYR A 1 257 ? -6.446 -20.019 7.162 1 98.37 257 TYR A O 1
ATOM 1962 N N . TYR A 1 258 ? -6.133 -21.363 5.376 1 98.64 258 TYR A N 1
ATOM 1963 C CA . TYR A 1 258 ? -7.498 -21.875 5.421 1 98.64 258 TYR A CA 1
ATOM 1964 C C . TYR A 1 258 ? -7.78 -22.559 6.753 1 98.64 258 TYR A C 1
ATOM 1966 O O . TYR A 1 258 ? -8.849 -22.373 7.34 1 98.64 258 TYR A O 1
ATOM 1974 N N . ILE A 1 259 ? -6.891 -23.348 7.243 1 98.56 259 ILE A N 1
ATOM 1975 C CA . ILE A 1 259 ? -7.059 -24.04 8.516 1 98.56 259 ILE A CA 1
ATOM 1976 C C . ILE A 1 259 ? -7.228 -23.02 9.639 1 98.56 259 ILE A C 1
ATOM 1978 O O . ILE A 1 259 ? -8.124 -23.152 10.477 1 98.56 259 ILE A O 1
ATOM 1982 N N . GLU A 1 260 ? -6.422 -22.016 9.636 1 98.34 260 GLU A N 1
ATOM 1983 C CA . GLU A 1 260 ? -6.495 -20.981 10.663 1 98.34 260 GLU A CA 1
ATOM 1984 C C . GLU A 1 260 ? -7.838 -20.257 10.622 1 98.34 260 GLU A C 1
ATOM 1986 O O . GLU A 1 260 ? -8.483 -20.076 11.657 1 98.34 260 GLU A O 1
ATOM 1991 N N . ARG A 1 261 ? -8.259 -19.87 9.484 1 98.5 261 ARG A N 1
ATOM 1992 C CA . ARG A 1 261 ? -9.48 -19.084 9.343 1 98.5 261 ARG A CA 1
ATOM 1993 C C . ARG A 1 261 ? -10.708 -19.908 9.715 1 98.5 261 ARG A C 1
ATOM 1995 O O . ARG A 1 261 ? -11.623 -19.406 10.371 1 98.5 261 ARG A O 1
ATOM 2002 N N . VAL A 1 262 ? -10.747 -21.143 9.253 1 98.57 262 VAL A N 1
ATOM 2003 C CA . VAL A 1 262 ? -11.858 -22.024 9.597 1 98.57 262 VAL A CA 1
ATOM 2004 C C . VAL A 1 262 ? -11.881 -22.263 11.105 1 98.57 262 VAL A C 1
ATOM 2006 O O . VAL A 1 262 ? -12.95 -22.291 11.719 1 98.57 262 VAL A O 1
ATOM 2009 N N . GLN A 1 263 ? -10.685 -22.425 11.759 1 98.5 263 GLN A N 1
ATOM 2010 C CA . GLN A 1 263 ? -10.615 -22.564 13.21 1 98.5 263 GLN A CA 1
ATOM 2011 C C . GLN A 1 263 ? -11.208 -21.344 13.909 1 98.5 263 GLN A C 1
ATOM 2013 O O . GLN A 1 263 ? -11.925 -21.478 14.902 1 98.5 263 GLN A O 1
ATOM 2018 N N . GLU A 1 264 ? -10.909 -20.19 13.42 1 98.42 264 GLU A N 1
ATOM 2019 C CA . GLU A 1 264 ? -11.448 -18.966 14.006 1 98.42 264 GLU A CA 1
ATOM 2020 C C . GLU A 1 264 ? -12.972 -18.943 13.932 1 98.42 264 GLU A C 1
ATOM 2022 O O . GLU A 1 264 ? -13.636 -18.452 14.847 1 98.42 264 GLU A O 1
ATOM 2027 N N . VAL A 1 265 ? -13.508 -19.414 12.799 1 98.14 265 VAL A N 1
ATOM 2028 C CA . VAL A 1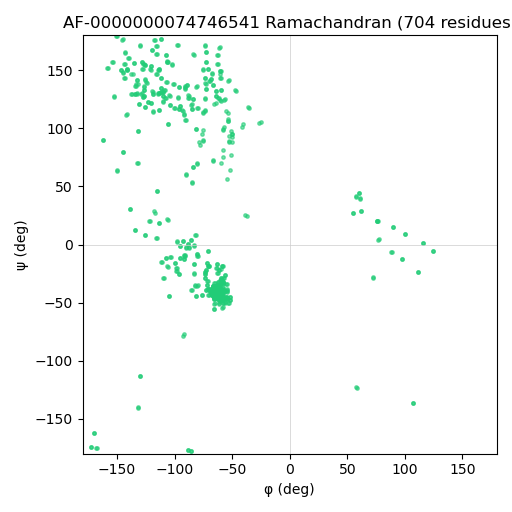 265 ? -14.96 -19.477 12.668 1 98.14 265 VAL A CA 1
ATOM 2029 C C . VAL A 1 265 ? -15.527 -20.473 13.677 1 98.14 265 VAL A C 1
ATOM 2031 O O . VAL A 1 265 ? -16.526 -20.191 14.343 1 98.14 265 VAL A O 1
ATOM 2034 N N . LEU A 1 266 ? -14.922 -21.65 13.838 1 97.41 266 LEU A N 1
ATOM 2035 C CA . LEU A 1 266 ? -15.338 -22.673 14.791 1 97.41 266 LEU A CA 1
ATOM 2036 C C . LEU A 1 266 ? -15.343 -22.121 16.213 1 97.41 266 LEU A C 1
ATOM 2038 O O . LEU A 1 266 ? -16.219 -22.459 17.012 1 97.41 266 LEU A O 1
ATOM 2042 N N . ASP A 1 267 ? -14.396 -21.206 16.473 1 97.24 267 ASP A N 1
ATOM 2043 C CA . ASP A 1 267 ? -14.204 -20.695 17.826 1 97.24 267 ASP A CA 1
ATOM 2044 C C . ASP A 1 267 ? -14.97 -19.39 18.034 1 97.24 267 ASP A C 1
ATOM 2046 O O . ASP A 1 267 ? -14.877 -18.772 19.096 1 97.24 267 ASP A O 1
ATOM 2050 N N . ASP A 1 268 ? -15.609 -18.954 17.039 1 96.78 268 ASP A N 1
ATOM 2051 C CA . ASP A 1 268 ? -16.318 -17.679 17.084 1 96.78 268 ASP A CA 1
ATOM 2052 C C . ASP A 1 268 ? -15.358 -16.526 17.369 1 96.78 268 ASP A C 1
ATOM 2054 O O . ASP A 1 268 ? -15.641 -15.67 18.209 1 96.78 268 ASP A O 1
ATOM 2058 N N . LYS A 1 269 ? -14.234 -16.53 16.708 1 97.82 269 LYS A N 1
ATOM 2059 C CA . LYS A 1 269 ? -13.198 -15.517 16.887 1 97.82 269 LYS A CA 1
ATOM 2060 C C . LYS A 1 269 ? -12.825 -14.87 15.556 1 97.82 269 LYS A C 1
ATOM 2062 O O . LYS A 1 269 ? -11.859 -14.108 15.479 1 97.82 269 LYS A O 1
ATOM 2067 N N . TRP A 1 270 ? -13.604 -15.212 14.538 1 98.15 270 TRP A N 1
ATOM 2068 C CA . TRP A 1 270 ? -13.308 -14.68 13.212 1 98.15 270 TRP A CA 1
ATOM 2069 C C . TRP A 1 270 ? -13.529 -13.172 13.168 1 98.15 270 TRP A C 1
ATOM 2071 O O . TRP A 1 270 ? -14.499 -12.663 13.736 1 98.15 270 TRP A O 1
ATOM 2081 N N . HIS A 1 271 ? -12.625 -12.446 12.539 1 96.72 271 HIS A N 1
ATOM 2082 C CA . HIS A 1 271 ? -12.776 -11.024 12.253 1 96.72 271 HIS A CA 1
ATOM 2083 C C . HIS A 1 271 ? -12.219 -10.676 10.878 1 96.72 271 HIS A C 1
ATOM 2085 O O . HIS A 1 271 ? -11.329 -11.364 10.371 1 96.72 271 HIS A O 1
ATOM 2091 N N . ALA A 1 272 ? -12.753 -9.694 10.294 1 96.02 272 ALA A N 1
ATOM 2092 C CA . ALA A 1 272 ? -12.281 -9.223 8.994 1 96.02 272 ALA A CA 1
ATOM 2093 C C . ALA A 1 272 ? -10.893 -8.6 9.106 1 96.02 272 ALA A C 1
ATOM 2095 O O . ALA A 1 272 ? -10.581 -7.937 10.098 1 96.02 272 ALA A O 1
ATOM 2096 N N . GLY A 1 273 ? -10.07 -8.804 8.152 1 94.36 273 GLY A N 1
ATOM 2097 C CA . GLY A 1 273 ? -8.732 -8.247 8.036 1 94.36 273 GLY A CA 1
ATOM 2098 C C . GLY A 1 273 ? -8.074 -8.548 6.702 1 94.36 273 GLY A C 1
ATOM 2099 O O . GLY A 1 273 ? -8.733 -9.01 5.769 1 94.36 273 GLY A O 1
ATOM 2100 N N . SER A 1 274 ? -6.826 -8.187 6.55 1 95.79 274 SER A N 1
ATOM 2101 C CA . SER A 1 274 ? -6.041 -8.458 5.35 1 95.79 274 SER A CA 1
ATOM 2102 C C . SER A 1 274 ? -4.735 -9.168 5.693 1 95.79 274 SER A C 1
ATOM 2104 O O . SER A 1 274 ? -4.087 -8.841 6.69 1 95.79 274 SER A O 1
ATOM 2106 N N . ALA A 1 275 ? -4.391 -10.139 4.95 1 96.57 275 ALA A N 1
ATOM 2107 C CA . ALA A 1 275 ? -3.148 -10.882 5.143 1 96.57 275 ALA A CA 1
ATOM 2108 C C . ALA A 1 275 ? -2.307 -10.884 3.87 1 96.57 275 ALA A C 1
ATOM 2110 O O . ALA A 1 275 ? -2.843 -10.999 2.765 1 96.57 275 ALA A O 1
ATOM 2111 N N . TRP A 1 276 ? -0.904 -10.725 3.952 1 96.59 276 TRP A N 1
ATOM 2112 C CA . TRP A 1 276 ? 0.032 -10.757 2.833 1 96.59 276 TRP A CA 1
ATOM 2113 C C . TRP A 1 276 ? 1.354 -11.396 3.246 1 96.59 276 TRP A C 1
ATOM 2115 O O . TRP A 1 276 ? 2.347 -10.698 3.463 1 96.59 276 TRP A O 1
ATOM 2125 N N . ASP A 1 277 ? 1.437 -12.744 3.317 1 96.76 277 ASP A N 1
ATOM 2126 C CA . ASP A 1 277 ? 2.575 -13.516 3.805 1 96.76 277 ASP A CA 1
ATOM 2127 C C . ASP A 1 277 ? 3.329 -14.174 2.652 1 96.76 277 ASP A C 1
ATOM 2129 O O . ASP A 1 277 ? 2.794 -14.307 1.549 1 96.76 277 ASP A O 1
ATOM 2133 N N . GLY A 1 278 ? 4.611 -14.502 2.842 1 97.99 278 GLY A N 1
ATOM 2134 C CA . GLY A 1 278 ? 5.448 -15.021 1.772 1 97.99 278 GLY A CA 1
ATOM 2135 C C . GLY A 1 278 ? 6.222 -16.264 2.169 1 97.99 278 GLY A C 1
ATOM 2136 O O . GLY A 1 278 ? 5.671 -17.17 2.798 1 97.99 278 GLY A O 1
ATOM 2137 N N . LEU A 1 279 ? 7.469 -16.344 1.73 1 98.71 279 LEU A N 1
ATOM 2138 C CA . LEU A 1 279 ? 8.338 -17.495 1.95 1 98.71 279 LEU A CA 1
ATOM 2139 C C . LEU A 1 279 ? 8.598 -17.704 3.438 1 98.71 279 LEU A C 1
ATOM 2141 O O . LEU A 1 279 ? 8.612 -18.84 3.917 1 98.71 279 LEU A O 1
ATOM 2145 N N . ALA A 1 280 ? 8.728 -16.651 4.174 1 97.9 280 ALA A N 1
ATOM 2146 C CA . ALA A 1 280 ? 9.075 -16.745 5.59 1 97.9 280 ALA A CA 1
ATOM 2147 C C . ALA A 1 280 ? 7.968 -17.437 6.38 1 97.9 280 ALA A C 1
ATOM 2149 O O . ALA A 1 280 ? 8.244 -18.227 7.286 1 97.9 280 ALA A O 1
ATOM 2150 N N . GLU A 1 281 ? 6.739 -17.143 6.059 1 97.04 281 GLU A N 1
ATOM 2151 C CA . GLU A 1 281 ? 5.586 -17.665 6.787 1 97.04 281 GLU A CA 1
ATOM 2152 C C . GLU A 1 281 ? 5.095 -18.974 6.176 1 97.04 281 GLU A C 1
ATOM 2154 O O . GLU A 1 281 ? 4.184 -19.611 6.71 1 97.04 281 GLU A O 1
ATOM 2159 N N . GLY A 1 282 ? 5.653 -19.328 4.969 1 97.17 282 GLY A N 1
ATOM 2160 C CA . GLY A 1 282 ? 5.318 -20.608 4.368 1 97.17 282 GLY A CA 1
ATOM 2161 C C . GLY A 1 282 ? 4.103 -20.542 3.462 1 97.17 282 GLY A C 1
ATOM 2162 O O . GLY A 1 282 ? 3.55 -21.576 3.079 1 97.17 282 GLY A O 1
ATOM 2163 N N . HIS A 1 283 ? 3.67 -19.378 3.064 1 97.71 283 HIS A N 1
ATOM 2164 C CA . HIS A 1 283 ? 2.551 -19.215 2.142 1 97.71 283 HIS A CA 1
ATOM 2165 C C . HIS A 1 283 ? 3.005 -19.359 0.693 1 97.71 283 HIS A C 1
ATOM 2167 O O . HIS A 1 283 ? 2.189 -19.615 -0.195 1 97.71 283 HIS A O 1
ATOM 2173 N N . VAL A 1 284 ? 4.264 -19.093 0.438 1 98.5 284 VAL A N 1
ATOM 2174 C CA . VAL A 1 284 ? 4.951 -19.37 -0.819 1 98.5 284 VAL A CA 1
ATOM 2175 C C . VAL A 1 284 ? 6.032 -20.425 -0.596 1 98.5 284 VAL A C 1
ATOM 2177 O O . VAL A 1 284 ? 6.795 -20.346 0.37 1 98.5 284 VAL A O 1
ATOM 2180 N N . VAL A 1 285 ? 6.041 -21.413 -1.377 1 98.67 285 VAL A N 1
ATOM 2181 C CA . VAL A 1 285 ? 7.003 -22.505 -1.266 1 98.67 285 VAL A CA 1
ATOM 2182 C C . VAL A 1 285 ? 7.604 -22.806 -2.637 1 98.67 285 VAL A C 1
ATOM 2184 O O . VAL A 1 285 ? 6.892 -22.822 -3.644 1 98.67 285 VAL A O 1
ATOM 2187 N N . MET A 1 286 ? 8.888 -23.031 -2.68 1 98.85 286 MET A N 1
ATOM 2188 C CA . MET A 1 286 ? 9.512 -23.458 -3.929 1 98.85 286 MET A CA 1
ATOM 2189 C C . MET A 1 286 ? 9.472 -24.977 -4.066 1 98.85 286 MET A C 1
ATOM 2191 O O . MET A 1 286 ? 9.845 -25.698 -3.14 1 98.85 286 MET A O 1
ATOM 2195 N N . ALA A 1 287 ? 8.987 -25.465 -5.174 1 98.82 287 ALA A N 1
ATOM 2196 C CA . ALA A 1 287 ? 9.042 -26.897 -5.456 1 98.82 287 ALA A CA 1
ATOM 2197 C C . ALA A 1 287 ? 10.485 -27.383 -5.546 1 98.82 287 ALA A C 1
ATOM 2199 O O . ALA A 1 287 ? 11.41 -26.579 -5.682 1 98.82 287 ALA A O 1
ATOM 2200 N N . PRO A 1 288 ? 10.69 -28.661 -5.449 1 98.47 288 PRO A N 1
ATOM 2201 C CA . PRO A 1 288 ? 12.048 -29.185 -5.612 1 98.47 288 PRO A CA 1
ATOM 2202 C C . PRO A 1 288 ? 12.707 -28.722 -6.91 1 98.47 288 PRO A C 1
ATOM 2204 O O . PRO A 1 288 ? 12.038 -28.613 -7.941 1 98.47 288 PRO A O 1
ATOM 2207 N N . TYR A 1 289 ? 13.979 -28.44 -6.798 1 98.71 289 TYR A N 1
ATOM 2208 C CA . TYR A 1 289 ? 14.771 -28.054 -7.96 1 98.71 289 TYR A CA 1
ATOM 2209 C C . TYR A 1 289 ? 15.195 -29.278 -8.763 1 98.71 289 TYR A C 1
ATOM 2211 O O . TYR A 1 289 ? 15.87 -30.168 -8.241 1 98.71 289 TYR A O 1
ATOM 2219 N N . THR A 1 290 ? 14.707 -29.293 -9.969 1 97.65 290 THR A N 1
ATOM 2220 C CA . THR A 1 290 ? 14.975 -30.423 -10.851 1 97.65 290 THR A CA 1
ATOM 2221 C C . THR A 1 290 ? 15.558 -29.946 -12.179 1 97.65 290 THR A C 1
ATOM 2223 O O . THR A 1 290 ? 15.401 -28.781 -12.549 1 97.65 290 THR A O 1
ATOM 2226 N N . ASN A 1 291 ? 16.312 -30.819 -12.88 1 98.17 291 ASN A N 1
ATOM 2227 C CA . ASN A 1 291 ? 16.854 -30.517 -14.2 1 98.17 291 ASN A CA 1
ATOM 2228 C C . ASN A 1 291 ? 17.806 -29.325 -14.156 1 98.17 291 ASN A C 1
ATOM 2230 O O . ASN A 1 291 ? 17.818 -28.5 -15.071 1 98.17 291 ASN A O 1
ATOM 2234 N N . LEU A 1 292 ? 18.438 -29.123 -13.043 1 98.7 292 LEU A N 1
ATOM 2235 C CA . LEU A 1 292 ? 19.359 -28.01 -12.838 1 98.7 292 LEU A CA 1
ATOM 2236 C C . LEU A 1 292 ? 20.719 -28.51 -12.363 1 98.7 292 LEU A C 1
ATOM 2238 O O . LEU A 1 292 ? 20.797 -29.467 -11.589 1 98.7 292 LEU A O 1
ATOM 2242 N N . PRO A 1 293 ? 21.8 -27.951 -12.786 1 98.27 293 PRO A N 1
ATOM 2243 C CA . PRO A 1 293 ? 23.102 -28.268 -12.194 1 98.27 293 PRO A CA 1
ATOM 2244 C C . PRO A 1 293 ? 23.187 -27.886 -10.718 1 98.27 293 PRO A C 1
ATOM 2246 O O . PRO A 1 293 ? 22.497 -26.965 -10.273 1 98.27 293 PRO A O 1
ATOM 2249 N N . PRO A 1 294 ? 24.036 -28.531 -10.001 1 98.26 294 PRO A N 1
ATOM 2250 C CA . PRO A 1 294 ? 24.133 -28.327 -8.554 1 98.26 294 PRO A CA 1
ATOM 2251 C C . PRO A 1 294 ? 24.428 -26.876 -8.181 1 98.26 294 PRO A C 1
ATOM 2253 O O . PRO A 1 294 ? 23.938 -26.385 -7.16 1 98.26 294 PRO A O 1
ATOM 2256 N N . ASP A 1 295 ? 25.219 -26.227 -8.937 1 98.46 295 ASP A N 1
ATOM 2257 C CA . ASP A 1 295 ? 25.589 -24.854 -8.608 1 98.46 295 ASP A CA 1
ATOM 2258 C C . ASP A 1 295 ? 24.385 -23.92 -8.715 1 98.46 295 ASP A C 1
ATOM 2260 O O . ASP A 1 295 ? 24.258 -22.972 -7.937 1 98.46 295 ASP A O 1
ATOM 2264 N N . VAL A 1 296 ? 23.523 -24.173 -9.715 1 98.75 296 VAL A N 1
ATOM 2265 C CA . VAL A 1 296 ? 22.318 -23.363 -9.865 1 98.75 296 VAL A CA 1
ATOM 2266 C C . VAL A 1 296 ? 21.355 -23.652 -8.716 1 98.75 296 VAL A C 1
ATOM 2268 O O . VAL A 1 296 ? 20.713 -22.739 -8.191 1 98.75 296 VAL A O 1
ATOM 2271 N N . VAL A 1 297 ? 21.221 -24.918 -8.29 1 98.84 297 VAL A N 1
ATOM 2272 C CA . VAL A 1 297 ? 20.391 -25.302 -7.153 1 98.84 297 VAL A CA 1
ATOM 2273 C C . VAL A 1 297 ? 20.882 -24.595 -5.892 1 98.84 297 VAL A C 1
ATOM 2275 O O . VAL A 1 297 ? 20.082 -24.06 -5.122 1 98.84 297 VAL A O 1
ATOM 2278 N N . GLU A 1 298 ? 22.166 -24.608 -5.689 1 98.73 298 GLU A N 1
ATOM 2279 C CA . GLU A 1 298 ? 22.753 -23.956 -4.523 1 98.73 298 GLU A CA 1
ATOM 2280 C C . GLU A 1 298 ? 22.468 -22.457 -4.527 1 98.73 298 GLU A C 1
ATOM 2282 O O . GLU A 1 298 ? 22.163 -21.875 -3.484 1 98.73 298 GLU A O 1
ATOM 2287 N N . MET A 1 299 ? 22.581 -21.859 -5.699 1 98.73 299 MET A N 1
ATOM 2288 C CA . MET A 1 299 ? 22.269 -20.438 -5.823 1 98.73 299 MET A CA 1
ATOM 2289 C C . MET A 1 299 ? 20.818 -20.164 -5.441 1 98.73 299 MET A C 1
ATOM 2291 O O . MET A 1 299 ? 20.536 -19.235 -4.681 1 98.73 299 MET A O 1
ATOM 2295 N N . ALA A 1 300 ? 19.897 -20.919 -5.977 1 98.86 300 ALA A N 1
ATOM 2296 C CA . ALA A 1 300 ? 18.472 -20.741 -5.713 1 98.86 300 ALA A CA 1
ATOM 2297 C C . ALA A 1 300 ? 18.164 -20.906 -4.227 1 98.86 300 ALA A C 1
ATOM 2299 O O . ALA A 1 300 ? 17.43 -20.104 -3.646 1 98.86 300 ALA A O 1
ATOM 2300 N N . LYS A 1 301 ? 18.722 -21.915 -3.612 1 98.82 301 LYS A N 1
ATOM 2301 C CA . LYS A 1 301 ? 18.508 -22.179 -2.192 1 98.82 301 LYS A CA 1
ATOM 2302 C C . LYS A 1 301 ? 19.075 -21.053 -1.332 1 98.82 301 LYS A C 1
ATOM 2304 O O . LYS A 1 301 ? 18.503 -20.709 -0.295 1 98.82 301 LYS A O 1
ATOM 2309 N N . ALA A 1 302 ? 20.209 -20.586 -1.728 1 98.83 302 ALA A N 1
ATOM 2310 C CA . ALA A 1 302 ? 20.801 -19.467 -1 1 98.83 302 ALA A CA 1
ATOM 2311 C C . ALA A 1 302 ? 19.896 -18.239 -1.051 1 98.83 302 ALA A C 1
ATOM 2313 O O . ALA A 1 302 ? 19.743 -17.531 -0.054 1 98.83 302 ALA A O 1
ATOM 2314 N N . THR A 1 303 ? 19.339 -17.973 -2.206 1 98.8 303 THR A N 1
ATOM 2315 C CA . THR A 1 303 ? 18.418 -16.85 -2.342 1 98.8 303 THR A CA 1
ATOM 2316 C C . THR A 1 303 ? 17.16 -17.079 -1.508 1 98.8 303 THR A C 1
ATOM 2318 O O . THR A 1 303 ? 16.66 -16.155 -0.863 1 98.8 303 THR A O 1
ATOM 2321 N N . GLU A 1 304 ? 16.625 -18.279 -1.573 1 98.79 304 GLU A N 1
ATOM 2322 C CA . GLU A 1 304 ? 15.477 -18.633 -0.744 1 98.79 304 GLU A CA 1
ATOM 2323 C C . GLU A 1 304 ? 15.749 -18.345 0.729 1 98.79 304 GLU A C 1
ATOM 2325 O O . GLU A 1 304 ? 14.919 -17.744 1.413 1 98.79 304 GLU A O 1
ATOM 2330 N N . ALA A 1 305 ? 16.852 -18.794 1.243 1 98.69 305 ALA A N 1
ATOM 2331 C CA . ALA A 1 305 ? 17.242 -18.585 2.634 1 98.69 305 ALA A CA 1
ATOM 2332 C C . ALA A 1 305 ? 17.37 -17.098 2.951 1 98.69 305 ALA A C 1
ATOM 2334 O O . ALA A 1 305 ? 16.99 -16.653 4.036 1 98.69 305 ALA A O 1
ATOM 2335 N N . LYS A 1 306 ? 17.938 -16.393 1.995 1 98.61 306 LYS A N 1
ATOM 2336 C CA . LYS A 1 306 ? 18.101 -14.952 2.163 1 98.61 306 LYS A CA 1
ATOM 2337 C C . LYS A 1 306 ? 16.75 -14.26 2.316 1 98.61 306 LYS A C 1
ATOM 2339 O O . LYS A 1 306 ? 16.581 -13.4 3.182 1 98.61 306 LYS A O 1
ATOM 2344 N N . ILE A 1 307 ? 15.802 -14.554 1.502 1 98.68 307 ILE A N 1
ATOM 2345 C CA . ILE A 1 307 ? 14.471 -13.958 1.537 1 98.68 307 ILE A CA 1
ATOM 2346 C C . ILE A 1 307 ? 13.754 -14.373 2.82 1 98.68 307 ILE A C 1
ATOM 2348 O O . ILE A 1 307 ? 13.128 -13.543 3.485 1 98.68 307 ILE A O 1
ATOM 2352 N N . LYS A 1 308 ? 13.844 -15.645 3.183 1 98.26 308 LYS A N 1
ATOM 2353 C CA . LYS A 1 308 ? 13.251 -16.12 4.43 1 98.26 308 LYS A CA 1
ATOM 2354 C C . LYS A 1 308 ? 13.847 -15.395 5.633 1 98.26 308 LYS A C 1
ATOM 2356 O O . LYS A 1 308 ? 13.184 -15.237 6.66 1 98.26 308 LYS A O 1
ATOM 2361 N N . GLY A 1 309 ? 15.054 -15.008 5.444 1 96.73 309 GLY A N 1
ATOM 2362 C CA . GLY A 1 309 ? 15.745 -14.293 6.506 1 96.73 309 GLY A CA 1
ATOM 2363 C C . GLY A 1 309 ? 15.385 -12.82 6.565 1 96.73 309 GLY A C 1
ATOM 2364 O O . GLY A 1 309 ? 15.856 -12.096 7.444 1 96.73 309 GLY A O 1
ATOM 2365 N N . GLY A 1 310 ? 14.639 -12.368 5.564 1 95.11 310 GLY A N 1
ATOM 2366 C CA . GLY A 1 310 ? 14.135 -11.01 5.697 1 95.11 310 GLY A CA 1
ATOM 2367 C C . GLY A 1 310 ? 14.516 -10.115 4.534 1 95.11 310 GLY A C 1
ATOM 2368 O O . GLY A 1 310 ? 14.084 -8.962 4.463 1 95.11 310 GLY A O 1
ATOM 2369 N N . TRP A 1 311 ? 15.334 -10.611 3.604 1 97.03 311 TRP A N 1
ATOM 2370 C CA . TRP A 1 311 ? 15.689 -9.786 2.454 1 97.03 311 TRP A CA 1
ATOM 2371 C C . TRP A 1 311 ? 14.513 -9.66 1.491 1 97.03 311 TRP A C 1
ATOM 2373 O O . TRP A 1 311 ? 13.813 -10.64 1.225 1 97.03 311 TRP A O 1
ATOM 2383 N N . GLU A 1 312 ? 14.298 -8.473 0.964 1 97.88 312 GLU A N 1
ATOM 2384 C CA . GLU A 1 312 ? 13.213 -8.153 0.04 1 97.88 312 GLU A CA 1
ATOM 2385 C C . GLU A 1 312 ? 13.728 -8.023 -1.391 1 97.88 312 GLU A C 1
ATOM 2387 O O . GLU A 1 312 ? 14.632 -7.229 -1.661 1 97.88 312 GLU A O 1
ATOM 2392 N N . PRO A 1 313 ? 13.102 -8.732 -2.308 1 98.49 313 PRO A N 1
ATOM 2393 C CA . PRO A 1 313 ? 13.56 -8.721 -3.7 1 98.49 313 PRO A CA 1
ATOM 2394 C C . PRO A 1 313 ? 13.574 -7.32 -4.305 1 98.49 313 PRO A C 1
ATOM 2396 O O . PRO A 1 313 ? 14.42 -7.017 -5.15 1 98.49 313 PRO A O 1
ATOM 2399 N N . PHE A 1 314 ? 12.7 -6.527 -3.897 1 98.49 314 PHE A N 1
ATOM 2400 C CA . PHE A 1 314 ? 12.682 -5.154 -4.386 1 98.49 314 PHE A CA 1
ATOM 2401 C C . PHE A 1 314 ? 13.634 -4.279 -3.579 1 98.49 314 PHE A C 1
ATOM 2403 O O . PHE A 1 314 ? 13.234 -3.24 -3.051 1 98.49 314 PHE A O 1
ATOM 2410 N N . THR A 1 315 ? 14.814 -4.749 -3.522 1 98 315 THR A N 1
ATOM 2411 C CA . THR A 1 315 ? 15.956 -4.012 -2.994 1 98 315 THR A CA 1
ATOM 2412 C C . THR A 1 315 ? 16.895 -3.59 -4.12 1 98 315 THR A C 1
ATOM 2414 O O . THR A 1 315 ? 17.261 -4.406 -4.969 1 98 315 THR A O 1
ATOM 2417 N N . GLY A 1 316 ? 17.247 -2.381 -4.268 1 96.43 316 GLY A N 1
ATOM 2418 C CA . GLY A 1 316 ? 17.99 -1.814 -5.382 1 96.43 316 GLY A CA 1
ATOM 2419 C C . GLY A 1 316 ? 19.371 -2.419 -5.549 1 96.43 316 GLY A C 1
ATOM 2420 O O . GLY A 1 316 ? 19.832 -3.173 -4.69 1 96.43 316 GLY A O 1
ATOM 2421 N N . PRO A 1 317 ? 19.912 -2.067 -6.649 1 96.17 317 PRO A N 1
ATOM 2422 C CA . PRO A 1 317 ? 19.48 -0.981 -7.532 1 96.17 317 PRO A CA 1
ATOM 2423 C C . PRO A 1 317 ? 18.324 -1.387 -8.443 1 96.17 317 PRO A C 1
ATOM 2425 O O . PRO A 1 317 ? 18.298 -2.511 -8.951 1 96.17 317 PRO A O 1
ATOM 2428 N N . ILE A 1 318 ? 17.364 -0.509 -8.543 1 97.6 318 ILE A N 1
ATOM 2429 C CA . ILE A 1 318 ? 16.229 -0.709 -9.438 1 97.6 318 ILE A CA 1
ATOM 2430 C C . ILE A 1 318 ? 16.013 0.543 -10.285 1 97.6 318 ILE A C 1
ATOM 2432 O O . ILE A 1 318 ? 15.814 1.635 -9.749 1 97.6 318 ILE A O 1
ATOM 2436 N N . THR A 1 319 ? 16.072 0.428 -11.554 1 96.57 319 THR A N 1
ATOM 2437 C CA . THR A 1 319 ? 15.785 1.483 -12.52 1 96.57 319 THR A CA 1
ATOM 2438 C C . THR A 1 319 ? 14.49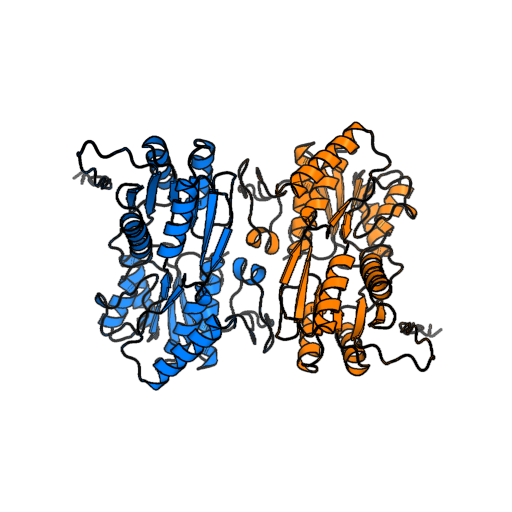3 1.188 -13.276 1 96.57 319 THR A C 1
ATOM 2440 O O . THR A 1 319 ? 14.278 0.063 -13.732 1 96.57 319 THR A O 1
ATOM 2443 N N . LYS A 1 320 ? 13.66 2.167 -13.339 1 96.13 320 LYS A N 1
ATOM 2444 C CA . LYS A 1 320 ? 12.405 2.002 -14.066 1 96.13 320 LYS A CA 1
ATOM 2445 C C . LYS A 1 320 ? 12.64 1.99 -15.574 1 96.13 320 LYS A C 1
ATOM 2447 O O . LYS A 1 320 ? 13.713 2.375 -16.043 1 96.13 320 LYS A O 1
ATOM 2452 N N . GLN A 1 321 ? 11.62 1.557 -16.199 1 94.32 321 GLN A N 1
ATOM 2453 C CA . GLN A 1 321 ? 11.645 1.479 -17.656 1 94.32 321 GLN A CA 1
ATOM 2454 C C . GLN A 1 321 ? 11.929 2.845 -18.275 1 94.32 321 GLN A C 1
ATOM 2456 O O . GLN A 1 321 ? 12.592 2.937 -19.31 1 94.32 321 GLN A O 1
ATOM 2461 N N . ASP A 1 322 ? 11.549 3.915 -17.62 1 91.53 322 ASP A N 1
ATOM 2462 C CA . ASP A 1 322 ? 11.716 5.261 -18.162 1 91.53 322 ASP A CA 1
ATOM 2463 C C . ASP A 1 322 ? 13.084 5.833 -17.798 1 91.53 322 ASP A C 1
ATOM 2465 O O . ASP A 1 322 ? 13.381 6.989 -18.109 1 91.53 322 ASP A O 1
ATOM 2469 N N . GLY A 1 323 ? 13.88 5.075 -17.102 1 93.11 323 GLY A N 1
ATOM 2470 C CA . GLY A 1 323 ? 15.241 5.474 -16.781 1 93.11 323 GLY A CA 1
ATOM 2471 C C . GLY A 1 323 ? 15.376 6.074 -15.395 1 93.11 323 GLY A C 1
ATOM 2472 O O . GLY A 1 323 ? 16.487 6.212 -14.877 1 93.11 323 GLY A O 1
ATOM 2473 N N . SER A 1 324 ? 14.298 6.387 -14.781 1 93.54 324 SER A N 1
ATOM 2474 C CA . SER A 1 324 ? 14.37 6.954 -13.439 1 93.54 324 SER A CA 1
ATOM 2475 C C . SER A 1 324 ? 14.688 5.881 -12.402 1 93.54 324 SER A C 1
ATOM 2477 O O . SER A 1 324 ? 14.337 4.713 -12.582 1 93.54 324 SER A O 1
ATOM 2479 N N . VAL A 1 325 ? 15.313 6.259 -11.397 1 94.76 325 VAL A N 1
ATOM 2480 C CA . VAL A 1 325 ? 15.744 5.329 -10.358 1 94.76 325 VAL A CA 1
ATOM 2481 C C . VAL A 1 325 ? 14.61 5.107 -9.36 1 94.76 325 VAL A C 1
ATOM 2483 O O . VAL A 1 325 ? 14.152 6.051 -8.711 1 94.76 325 VAL A O 1
ATOM 2486 N N . ALA A 1 326 ? 14.204 3.884 -9.227 1 95.64 326 ALA A N 1
ATOM 2487 C CA . ALA A 1 326 ? 13.171 3.539 -8.253 1 95.64 326 ALA A CA 1
ATOM 2488 C C . ALA A 1 326 ? 13.779 3.289 -6.876 1 95.64 326 ALA A C 1
ATOM 2490 O O . ALA A 1 326 ? 13.194 3.662 -5.856 1 95.64 326 ALA A O 1
ATOM 2491 N N . ALA A 1 327 ? 14.951 2.627 -6.85 1 96.95 327 ALA A N 1
ATOM 2492 C CA . ALA A 1 327 ? 15.682 2.322 -5.622 1 96.95 327 ALA A CA 1
ATOM 2493 C C . ALA A 1 327 ? 17.179 2.199 -5.891 1 96.95 327 ALA A C 1
ATOM 2495 O O . ALA A 1 327 ? 17.599 1.433 -6.762 1 96.95 327 ALA A O 1
ATOM 2496 N N . GLU A 1 328 ? 17.98 2.854 -5.224 1 95.28 328 GLU A N 1
ATOM 2497 C CA . GLU A 1 328 ? 19.431 2.733 -5.322 1 95.28 328 GLU A CA 1
ATOM 2498 C C . GLU A 1 328 ? 19.922 1.436 -4.685 1 95.28 328 GLU A C 1
ATOM 2500 O O . GLU A 1 328 ? 19.143 0.71 -4.064 1 95.28 328 GLU A O 1
ATOM 2505 N N . ASP A 1 329 ? 21.174 1.126 -4.861 1 94.75 329 ASP A N 1
ATOM 2506 C CA . ASP A 1 329 ? 21.748 -0.089 -4.29 1 94.75 329 ASP A CA 1
ATOM 2507 C C . ASP A 1 329 ? 21.552 -0.13 -2.777 1 94.75 329 ASP A C 1
ATOM 2509 O O . ASP A 1 329 ? 21.884 0.828 -2.076 1 94.75 329 ASP A O 1
ATOM 2513 N N . GLY A 1 330 ? 20.945 -1.207 -2.304 1 94.94 330 GLY A N 1
ATOM 2514 C CA . GLY A 1 330 ? 20.749 -1.404 -0.876 1 94.94 330 GLY A CA 1
ATOM 2515 C C . GLY A 1 330 ? 19.461 -0.79 -0.361 1 94.94 330 GLY A C 1
ATOM 2516 O O . GLY A 1 330 ? 19.093 -0.989 0.799 1 94.94 330 GLY A O 1
ATOM 2517 N N . VAL A 1 331 ? 18.761 -0.056 -1.24 1 97.27 331 VAL A N 1
ATOM 2518 C CA . VAL A 1 331 ? 17.496 0.573 -0.878 1 97.27 331 VAL A CA 1
ATOM 2519 C C . VAL A 1 331 ? 16.339 -0.371 -1.195 1 97.27 331 VAL A C 1
ATOM 2521 O O . VAL A 1 331 ? 16.307 -0.987 -2.263 1 97.27 331 VAL A O 1
ATOM 2524 N N . THR A 1 332 ? 15.364 -0.517 -0.211 1 98.05 332 THR A N 1
ATOM 2525 C CA . THR A 1 332 ? 14.248 -1.447 -0.343 1 98.05 332 THR A CA 1
ATOM 2526 C C . THR A 1 332 ? 12.929 -0.693 -0.487 1 98.05 332 THR A C 1
ATOM 2528 O O . THR A 1 332 ? 12.691 0.291 0.216 1 98.05 332 THR A O 1
ATOM 2531 N N . LEU A 1 333 ? 12.091 -1.054 -1.385 1 97.41 333 LEU A N 1
ATOM 2532 C CA . LEU A 1 333 ? 10.724 -0.55 -1.467 1 97.41 333 LEU A CA 1
ATOM 2533 C C . LEU A 1 333 ? 9.856 -1.15 -0.367 1 97.41 333 LEU A C 1
ATOM 2535 O O . LEU A 1 333 ? 9.971 -2.339 -0.058 1 97.41 333 LEU A O 1
ATOM 2539 N N . ASP A 1 334 ? 8.939 -0.428 0.198 1 93.99 334 ASP A N 1
ATOM 2540 C CA . ASP A 1 334 ? 8.096 -0.961 1.264 1 93.99 334 ASP A CA 1
ATOM 2541 C C . ASP A 1 334 ? 6.849 -1.634 0.694 1 93.99 334 ASP A C 1
ATOM 2543 O O . ASP A 1 334 ? 6.645 -1.646 -0.522 1 93.99 334 ASP A O 1
ATOM 2547 N N . ASP A 1 335 ? 5.968 -2.094 1.544 1 93.05 335 ASP A N 1
ATOM 2548 C CA . ASP A 1 335 ? 4.815 -2.901 1.156 1 93.05 335 ASP A CA 1
ATOM 2549 C C . ASP A 1 335 ? 3.828 -2.085 0.325 1 93.05 335 ASP A C 1
ATOM 2551 O O . ASP A 1 335 ? 3.278 -2.582 -0.66 1 93.05 335 ASP A O 1
ATOM 2555 N N . GLY A 1 336 ? 3.567 -0.913 0.731 1 91.62 336 GLY A N 1
ATOM 2556 C CA . GLY A 1 336 ? 2.644 -0.072 -0.014 1 91.62 336 GLY A CA 1
ATOM 2557 C C . GLY A 1 336 ? 3.071 0.155 -1.452 1 91.62 336 GLY A C 1
ATOM 2558 O O . GLY A 1 336 ? 2.246 0.101 -2.366 1 91.62 336 GLY A O 1
ATOM 2559 N N . ALA A 1 337 ? 4.391 0.406 -1.605 1 93.7 337 ALA A N 1
ATOM 2560 C CA . ALA A 1 337 ? 4.942 0.623 -2.94 1 93.7 337 ALA A CA 1
ATOM 2561 C C . ALA A 1 337 ? 4.802 -0.628 -3.802 1 93.7 337 ALA A C 1
ATOM 2563 O O . ALA A 1 337 ? 4.521 -0.537 -4.999 1 93.7 337 ALA A O 1
ATOM 2564 N N . ILE A 1 338 ? 4.944 -1.75 -3.181 1 96.81 338 ILE A N 1
ATOM 2565 C CA . ILE A 1 338 ? 4.901 -3.007 -3.92 1 96.81 338 ILE A CA 1
ATOM 2566 C C . ILE A 1 338 ? 3.455 -3.345 -4.278 1 96.81 338 ILE A C 1
ATOM 2568 O O . ILE A 1 338 ? 3.158 -3.688 -5.425 1 96.81 338 ILE A O 1
ATOM 2572 N N . LEU A 1 339 ? 2.519 -3.171 -3.338 1 94.74 339 LEU A N 1
ATOM 2573 C CA . LEU A 1 339 ? 1.118 -3.532 -3.52 1 94.74 339 LEU A CA 1
ATOM 2574 C C . LEU A 1 339 ? 0.439 -2.59 -4.51 1 94.74 339 LEU A C 1
ATOM 2576 O O . LEU A 1 339 ? -0.598 -2.929 -5.084 1 94.74 339 LEU A O 1
ATOM 2580 N N . GLY A 1 340 ? 1.047 -1.443 -4.741 1 91.48 340 GLY A N 1
ATOM 2581 C CA . GLY A 1 340 ? 0.475 -0.476 -5.664 1 91.48 340 GLY A CA 1
ATOM 2582 C C . GLY A 1 340 ? 1.315 -0.273 -6.911 1 91.48 340 GLY A C 1
ATOM 2583 O O . GLY A 1 340 ? 1.161 0.729 -7.613 1 91.48 340 GLY A O 1
ATOM 2584 N N . MET A 1 341 ? 2.205 -1.176 -7.227 1 94.53 341 MET A N 1
ATOM 2585 C CA . MET A 1 341 ? 3.191 -1.009 -8.29 1 94.53 341 MET A CA 1
ATOM 2586 C C . MET A 1 341 ? 2.511 -0.89 -9.65 1 94.53 341 MET A C 1
ATOM 2588 O O . MET A 1 341 ? 1.678 -1.725 -10.008 1 94.53 341 MET A O 1
ATOM 2592 N N . ASN A 1 342 ? 2.854 0.136 -10.374 1 91.77 342 ASN A N 1
ATOM 2593 C CA . ASN A 1 342 ? 2.225 0.39 -11.666 1 91.77 342 ASN A CA 1
ATOM 2594 C C . ASN A 1 342 ? 3.244 0.85 -12.704 1 91.77 342 ASN A C 1
ATOM 2596 O O . ASN A 1 342 ? 2.929 1.671 -13.568 1 91.77 342 ASN A O 1
ATOM 2600 N N . TRP A 1 343 ? 4.493 0.385 -12.56 1 93.66 343 TRP A N 1
ATOM 2601 C CA . TRP A 1 343 ? 5.576 0.694 -13.488 1 93.66 343 TRP A CA 1
ATOM 2602 C C . TRP A 1 343 ? 6.446 -0.534 -13.737 1 93.66 343 TRP A C 1
ATOM 2604 O O . TRP A 1 343 ? 6.46 -1.467 -12.93 1 93.66 343 TRP A O 1
ATOM 2614 N N . TYR A 1 344 ? 7.22 -0.559 -14.835 1 96.73 344 TYR A N 1
ATOM 2615 C CA . TYR A 1 344 ? 8.151 -1.631 -15.168 1 96.73 344 TYR A CA 1
ATOM 2616 C C . TYR A 1 344 ? 9.585 -1.228 -14.843 1 96.73 344 TYR A C 1
ATOM 2618 O O . TYR A 1 344 ? 9.914 -0.04 -14.828 1 96.73 344 TYR A O 1
ATOM 2626 N N . ILE A 1 345 ? 10.326 -2.144 -14.621 1 96.49 345 ILE A N 1
ATOM 2627 C CA . ILE A 1 345 ? 11.759 -1.898 -14.497 1 96.49 345 ILE A CA 1
ATOM 2628 C C . ILE A 1 345 ? 12.397 -1.853 -15.884 1 96.49 345 ILE A C 1
ATOM 2630 O O . ILE A 1 345 ? 11.793 -2.29 -16.867 1 96.49 345 ILE A O 1
ATOM 2634 N N . GLN A 1 346 ? 13.551 -1.334 -15.954 1 92.54 346 GLN A N 1
ATOM 2635 C CA . GLN A 1 346 ? 14.316 -1.31 -17.197 1 92.54 346 GLN A CA 1
ATOM 2636 C C . GLN A 1 346 ? 14.564 -2.723 -17.717 1 92.54 346 GLN A C 1
ATOM 2638 O O . GLN A 1 346 ? 14.965 -3.608 -16.958 1 92.54 346 GLN A O 1
ATOM 2643 N N . GLY A 1 347 ? 14.326 -2.91 -19.003 1 88.76 347 GLY A N 1
ATOM 2644 C CA . GLY A 1 347 ? 14.516 -4.218 -19.61 1 88.76 347 GLY A CA 1
ATOM 2645 C C . GLY A 1 347 ? 13.216 -4.874 -20.035 1 88.76 347 GLY A C 1
ATOM 2646 O O . GLY A 1 347 ? 13.221 -5.814 -20.833 1 88.76 347 GLY A O 1
ATOM 2647 N N . VAL A 1 348 ? 12.14 -4.434 -19.377 1 90.04 348 VAL A N 1
ATOM 2648 C CA . VAL A 1 348 ? 10.846 -4.901 -19.863 1 90.04 348 VAL A CA 1
ATOM 2649 C C . VAL A 1 348 ? 10.48 -4.166 -21.15 1 90.04 348 VAL A C 1
ATOM 2651 O O . VAL A 1 348 ? 10.37 -2.937 -21.161 1 90.04 348 VAL A O 1
ATOM 2654 N N . ASP A 1 349 ? 10.444 -4.911 -22.151 1 84.15 349 ASP A N 1
ATOM 2655 C CA . ASP A 1 349 ? 10.101 -4.325 -23.443 1 84.15 349 ASP A CA 1
ATOM 2656 C C . ASP A 1 349 ? 8.594 -4.37 -23.684 1 84.15 349 ASP A C 1
ATOM 2658 O O . ASP A 1 349 ? 8.124 -5.084 -24.573 1 84.15 349 ASP A O 1
ATOM 2662 N N . ASP A 1 350 ? 7.822 -3.819 -22.941 1 87.58 350 ASP A N 1
ATOM 2663 C CA . ASP A 1 350 ? 6.368 -3.712 -23.003 1 87.58 350 ASP A CA 1
ATOM 2664 C C . ASP A 1 350 ? 5.879 -2.453 -22.29 1 87.58 350 ASP A C 1
ATOM 2666 O O . ASP A 1 350 ? 6.656 -1.773 -21.617 1 87.58 350 ASP A O 1
ATOM 2670 N N . LYS A 1 351 ? 4.764 -2.001 -22.614 1 86.44 351 LYS A N 1
ATOM 2671 C CA . LYS A 1 351 ? 4.085 -0.914 -21.915 1 86.44 351 LYS A CA 1
ATOM 2672 C C . LYS A 1 351 ? 2.892 -1.433 -21.117 1 86.44 351 LYS A C 1
ATOM 2674 O O . LYS A 1 351 ? 2.213 -2.369 -21.545 1 86.44 351 LYS A O 1
ATOM 2679 N N . LEU A 1 352 ? 2.794 -0.845 -19.967 1 85.55 352 LEU A N 1
ATOM 2680 C CA . LEU A 1 352 ? 1.612 -1.207 -19.192 1 85.55 352 LEU A CA 1
ATOM 2681 C C . LEU A 1 352 ? 0.337 -0.811 -19.929 1 85.55 352 LEU A C 1
ATOM 2683 O O . LEU A 1 352 ? 0.219 0.316 -20.413 1 85.55 352 LEU A O 1
ATOM 2687 N N . PRO A 1 353 ? -0.509 -1.761 -20.091 1 72.98 353 PRO A N 1
ATOM 2688 C CA . PRO A 1 353 ? -1.771 -1.4 -20.741 1 72.98 353 PRO A CA 1
ATOM 2689 C C . PRO A 1 353 ? -2.547 -0.333 -19.972 1 72.98 353 PRO A C 1
ATOM 2691 O O . PRO A 1 353 ? -2.499 -0.297 -18.74 1 72.98 353 PRO A O 1
ATOM 2694 N N . GLU A 1 354 ? -2.922 0.81 -20.507 1 62.51 354 GLU A N 1
ATOM 2695 C CA . GLU A 1 354 ? -3.701 1.901 -19.928 1 62.51 354 GLU A CA 1
ATOM 2696 C C . GLU A 1 354 ? -5.108 1.439 -19.56 1 62.51 354 GLU A C 1
ATOM 2698 O O . GLU A 1 354 ? -5.667 0.553 -20.21 1 62.51 354 GLU A O 1
ATOM 2703 N N . MET B 1 1 ? 22.821 50.117 -10.058 1 20.74 1 MET B N 1
ATOM 2704 C CA . MET B 1 1 ? 22.865 49.853 -8.622 1 20.74 1 MET B CA 1
ATOM 2705 C C . MET B 1 1 ? 22.572 48.385 -8.33 1 20.74 1 MET B C 1
ATOM 2707 O O . MET B 1 1 ? 21.511 47.875 -8.693 1 20.74 1 MET B O 1
ATOM 2711 N N . LYS B 1 2 ? 23.7 47.571 -8.367 1 31.55 2 LYS B N 1
ATOM 2712 C CA . LYS B 1 2 ? 24.084 46.173 -8.194 1 31.55 2 LYS B CA 1
ATOM 2713 C C . LYS B 1 2 ? 23.566 45.621 -6.868 1 31.55 2 LYS B C 1
ATOM 2715 O O . LYS B 1 2 ? 24.052 46 -5.8 1 31.55 2 LYS B O 1
ATOM 2720 N N . SER B 1 3 ? 22.176 45.555 -6.704 1 24.62 3 SER B N 1
ATOM 2721 C CA . SER B 1 3 ? 21.561 45.078 -5.469 1 24.62 3 SER B CA 1
ATOM 2722 C C . SER B 1 3 ? 22.161 43.745 -5.032 1 24.62 3 SER B C 1
ATOM 2724 O O . SER B 1 3 ? 22.184 42.786 -5.806 1 24.62 3 SER B O 1
ATOM 2726 N N . LEU B 1 4 ? 23.147 43.732 -4.152 1 31.74 4 LEU B N 1
ATOM 2727 C CA . LEU B 1 4 ? 23.89 42.67 -3.482 1 31.74 4 LEU B CA 1
ATOM 2728 C C . LEU B 1 4 ? 22.949 41.757 -2.703 1 31.74 4 LEU B C 1
ATOM 2730 O O . LEU B 1 4 ? 22.253 42.208 -1.791 1 31.74 4 LEU B O 1
ATOM 2734 N N . LEU B 1 5 ? 22.296 40.802 -3.325 1 31.94 5 LEU B N 1
ATOM 2735 C CA . LEU B 1 5 ? 21.427 39.763 -2.783 1 31.94 5 LEU B CA 1
ATOM 2736 C C . LEU B 1 5 ? 22.101 39.042 -1.621 1 31.94 5 LEU B C 1
ATOM 2738 O O . LEU B 1 5 ? 23.131 38.388 -1.804 1 31.94 5 LEU B O 1
ATOM 2742 N N . LYS B 1 6 ? 21.847 39.445 -0.362 1 35.51 6 LYS B N 1
ATOM 2743 C CA . LYS B 1 6 ? 22.292 38.941 0.934 1 35.51 6 LYS B CA 1
ATOM 2744 C C . LYS B 1 6 ? 21.922 37.471 1.108 1 35.51 6 LYS B C 1
ATOM 2746 O O . LYS B 1 6 ? 20.751 37.103 1 1 35.51 6 LYS B O 1
ATOM 2751 N N . ALA B 1 7 ? 22.763 36.531 0.953 1 34.92 7 ALA B N 1
ATOM 2752 C CA . ALA B 1 7 ? 22.767 35.091 1.202 1 34.92 7 ALA B CA 1
ATOM 2753 C C . ALA B 1 7 ? 22.49 34.788 2.671 1 34.92 7 ALA B C 1
ATOM 2755 O O . ALA B 1 7 ? 23.318 35.076 3.538 1 34.92 7 ALA B O 1
ATOM 2756 N N . THR B 1 8 ? 21.246 34.876 3.233 1 32.64 8 THR B N 1
ATOM 2757 C CA . THR B 1 8 ? 20.94 34.506 4.61 1 32.64 8 THR B CA 1
ATOM 2758 C C . THR B 1 8 ? 21.426 33.091 4.911 1 32.64 8 THR B C 1
ATOM 2760 O O . THR B 1 8 ? 20.98 32.129 4.283 1 32.64 8 THR B O 1
ATOM 2763 N N . VAL B 1 9 ? 22.598 32.872 5.434 1 34.94 9 VAL B N 1
ATOM 2764 C CA . VAL B 1 9 ? 23.202 31.666 5.991 1 34.94 9 VAL B CA 1
ATOM 2765 C C . VAL B 1 9 ? 22.29 31.08 7.066 1 34.94 9 VAL B C 1
ATOM 2767 O O . VAL B 1 9 ? 21.86 31.789 7.979 1 34.94 9 VAL B O 1
ATOM 2770 N N . ALA B 1 10 ? 21.577 29.993 6.863 1 41.24 10 ALA B N 1
ATOM 2771 C CA . ALA B 1 10 ? 20.798 29.139 7.757 1 41.24 10 ALA B CA 1
ATOM 2772 C C . ALA B 1 10 ? 21.531 28.912 9.075 1 41.24 10 ALA B C 1
ATOM 2774 O O . ALA B 1 10 ? 22.661 28.416 9.087 1 41.24 10 ALA B O 1
ATOM 2775 N N . ALA B 1 11 ? 21.178 29.596 10.142 1 43.81 11 ALA B N 1
ATOM 2776 C CA . ALA B 1 11 ? 21.694 29.518 11.506 1 43.81 11 ALA B CA 1
ATOM 2777 C C . ALA B 1 11 ? 21.538 28.11 12.073 1 43.81 11 ALA B C 1
ATOM 2779 O O . ALA B 1 11 ? 20.437 27.553 12.073 1 43.81 11 ALA B O 1
ATOM 2780 N N . VAL B 1 12 ? 22.533 27.316 12.062 1 46.38 12 VAL B N 1
ATOM 2781 C CA . VAL B 1 12 ? 22.667 26.116 12.881 1 46.38 12 VAL B CA 1
ATOM 2782 C C . VAL B 1 12 ? 22.439 26.465 14.35 1 46.38 12 VAL B C 1
ATOM 2784 O O . VAL B 1 12 ? 23.143 27.307 14.911 1 46.38 12 VAL B O 1
ATOM 2787 N N . ALA B 1 13 ? 21.332 26.447 14.845 1 42.98 13 ALA B N 1
ATOM 2788 C CA . ALA B 1 13 ? 21.247 26.618 16.293 1 42.98 13 ALA B CA 1
ATOM 2789 C C . ALA B 1 13 ? 21.675 25.347 17.021 1 42.98 13 ALA B C 1
ATOM 2791 O O . ALA B 1 13 ? 21.057 24.292 16.858 1 42.98 13 ALA B O 1
ATOM 2792 N N . PHE B 1 14 ? 23.028 25.303 17.294 1 44.28 14 PHE B N 1
ATOM 2793 C CA . PHE B 1 14 ? 23.51 24.319 18.257 1 44.28 14 PHE B CA 1
ATOM 2794 C C . PHE B 1 14 ? 23.185 24.752 19.682 1 44.28 14 PHE B C 1
ATOM 2796 O O . PHE B 1 14 ? 23.571 25.843 20.108 1 44.28 14 PHE B O 1
ATOM 2803 N N . ALA B 1 15 ? 22.301 24.418 20.381 1 37.88 15 ALA B N 1
ATOM 2804 C CA . ALA B 1 15 ? 22.287 24.674 21.819 1 37.88 15 ALA B CA 1
ATOM 2805 C C . ALA B 1 15 ? 23.379 23.878 22.528 1 37.88 15 ALA B C 1
ATOM 2807 O O . ALA B 1 15 ? 23.222 22.68 22.774 1 37.88 15 ALA B O 1
ATOM 2808 N N . ALA B 1 16 ? 24.776 24.205 22.403 1 34.46 16 ALA B N 1
ATOM 2809 C CA . ALA B 1 16 ? 25.869 23.555 23.121 1 34.46 16 ALA B CA 1
ATOM 2810 C C . ALA B 1 16 ? 25.964 24.067 24.555 1 34.46 16 ALA B C 1
ATOM 2812 O O . ALA B 1 16 ? 26.36 25.212 24.788 1 34.46 16 ALA B O 1
ATOM 2813 N N . ALA B 1 17 ? 25.313 23.644 25.634 1 33.22 17 ALA B N 1
ATOM 2814 C CA . ALA B 1 17 ? 25.742 23.954 26.996 1 33.22 17 ALA B CA 1
ATOM 2815 C C . ALA B 1 17 ? 27.08 23.294 27.313 1 33.22 17 ALA B C 1
ATOM 2817 O O . ALA B 1 17 ? 27.306 22.134 26.963 1 33.22 17 ALA B O 1
ATOM 2818 N N . GLY B 1 18 ? 28.302 23.98 27.712 1 33.44 18 GLY B N 1
ATOM 2819 C CA . GLY B 1 18 ? 29.699 23.756 28.051 1 33.44 18 GLY B CA 1
ATOM 2820 C C . GLY B 1 18 ? 29.884 22.801 29.216 1 33.44 18 GLY B C 1
ATOM 2821 O O . GLY B 1 18 ? 30.983 22.69 29.765 1 33.44 18 GLY B O 1
ATOM 2822 N N . SER B 1 19 ? 28.974 22.422 30.154 1 33.82 19 SER B N 1
ATOM 2823 C CA . SER B 1 19 ? 29.604 21.719 31.266 1 33.82 19 SER B CA 1
ATOM 2824 C C . SER B 1 19 ? 30.306 20.451 30.792 1 33.82 19 SER B C 1
ATOM 2826 O O . SER B 1 19 ? 29.975 19.909 29.735 1 33.82 19 SER B O 1
ATOM 2828 N N . ALA B 1 20 ? 31.432 20.011 31.385 1 36.32 20 ALA B N 1
ATOM 2829 C CA . ALA B 1 20 ? 32.094 18.718 31.234 1 36.32 20 ALA B CA 1
ATOM 2830 C C . ALA B 1 20 ? 31.074 17.592 31.092 1 36.32 20 ALA B C 1
ATOM 2832 O O . ALA B 1 20 ? 30.738 16.923 32.072 1 36.32 20 ALA B O 1
ATOM 2833 N N . ALA B 1 21 ? 29.756 17.866 30.598 1 37.9 21 ALA B N 1
ATOM 2834 C CA . ALA B 1 21 ? 28.634 16.931 30.563 1 37.9 21 ALA B CA 1
ATOM 2835 C C . ALA B 1 21 ? 29.006 15.657 29.81 1 37.9 21 ALA B C 1
ATOM 2837 O O . ALA B 1 21 ? 29.686 15.712 28.782 1 37.9 21 ALA B O 1
ATOM 2838 N N . ASN B 1 22 ? 29.074 14.465 30.412 1 45.31 22 ASN B N 1
ATOM 2839 C CA . ASN B 1 22 ? 29.138 13.122 29.845 1 45.31 22 ASN B CA 1
ATOM 2840 C C . ASN B 1 22 ? 28.52 13.073 28.45 1 45.31 22 ASN B C 1
ATOM 2842 O O . ASN B 1 22 ? 27.422 13.588 28.235 1 45.31 22 ASN B O 1
ATOM 2846 N N . ALA B 1 23 ? 29.397 12.983 27.477 1 56.6 23 ALA B N 1
ATOM 2847 C CA . ALA B 1 23 ? 28.976 12.887 26.082 1 56.6 23 ALA B CA 1
ATOM 2848 C C . ALA B 1 23 ? 27.699 12.061 25.95 1 56.6 23 ALA B C 1
ATOM 2850 O O . ALA B 1 23 ? 27.621 10.942 26.461 1 56.6 23 ALA B O 1
ATOM 2851 N N . ALA B 1 24 ? 26.616 12.789 25.419 1 72.96 24 ALA B N 1
ATOM 2852 C CA . ALA B 1 24 ? 25.339 12.106 25.232 1 72.96 24 ALA B CA 1
ATOM 2853 C C . ALA B 1 24 ? 25.533 10.761 24.538 1 72.96 24 ALA B C 1
ATOM 2855 O O . ALA B 1 24 ? 26.413 10.615 23.687 1 72.96 24 ALA B O 1
ATOM 2856 N N . ASP B 1 25 ? 24.932 9.819 25.068 1 85.93 25 ASP B N 1
ATOM 2857 C CA . ASP B 1 25 ? 24.976 8.484 24.481 1 85.93 25 ASP B CA 1
ATOM 2858 C C . ASP B 1 25 ? 24.416 8.489 23.06 1 85.93 25 ASP B C 1
ATOM 2860 O O . ASP B 1 25 ? 24.899 7.757 22.194 1 85.93 25 ASP B O 1
ATOM 2864 N N . VAL B 1 26 ? 23.448 9.419 22.853 1 95.87 26 VAL B N 1
ATOM 2865 C CA . VAL B 1 26 ? 22.796 9.544 21.554 1 95.87 26 VAL B CA 1
ATOM 2866 C C . VAL B 1 26 ? 22.713 11.017 21.157 1 95.87 26 VAL B C 1
ATOM 2868 O O . VAL B 1 26 ? 22.402 11.874 21.988 1 95.87 26 VAL B O 1
ATOM 2871 N N . LYS B 1 27 ? 23.106 11.392 20.039 1 98.1 27 LYS B N 1
ATOM 2872 C CA . LYS B 1 27 ? 22.855 12.687 19.413 1 98.1 27 LYS B CA 1
ATOM 2873 C C . LYS B 1 27 ? 21.826 12.567 18.293 1 98.1 27 LYS B C 1
ATOM 2875 O O . LYS B 1 27 ? 22.128 12.039 17.22 1 98.1 27 LYS B O 1
ATOM 2880 N N . ALA B 1 28 ? 20.593 13.006 18.569 1 98.74 28 ALA B N 1
ATOM 2881 C CA . ALA B 1 28 ? 19.482 12.939 17.625 1 98.74 28 ALA B CA 1
ATOM 2882 C C . ALA B 1 28 ? 19.326 14.253 16.866 1 98.74 28 ALA B C 1
ATOM 2884 O O . ALA B 1 28 ? 19.098 15.304 17.471 1 98.74 28 ALA B O 1
ATOM 2885 N N . CYS B 1 29 ? 19.461 14.219 15.57 1 98.89 29 CYS B N 1
ATOM 2886 C CA . CYS B 1 29 ? 19.439 15.431 14.759 1 98.89 29 CYS B CA 1
ATOM 2887 C C . CYS B 1 29 ? 18.24 15.436 13.819 1 98.89 29 CYS B C 1
ATOM 2889 O O . CYS B 1 29 ? 17.784 14.378 13.381 1 98.89 29 CYS B O 1
ATOM 2891 N N . PHE B 1 30 ? 17.73 16.587 13.567 1 98.92 30 PHE B N 1
ATOM 2892 C CA . PHE B 1 30 ? 16.515 16.758 12.779 1 98.92 30 PHE B CA 1
ATOM 2893 C C . PHE B 1 30 ? 16.746 17.737 11.634 1 98.92 30 PHE B C 1
ATOM 2895 O O . PHE B 1 30 ? 17.325 18.807 11.832 1 98.92 30 PHE B O 1
ATOM 2902 N N . VAL B 1 31 ? 16.319 17.365 10.452 1 98.92 31 VAL B N 1
ATOM 2903 C CA . VAL B 1 31 ? 16.348 18.252 9.294 1 98.92 31 VAL B CA 1
ATOM 2904 C C . VAL B 1 31 ? 14.923 18.644 8.907 1 98.92 31 VAL B C 1
ATOM 2906 O O . VAL B 1 31 ? 14.088 17.779 8.631 1 98.92 31 VAL B O 1
ATOM 2909 N N . TYR B 1 32 ? 14.674 19.939 8.881 1 98.77 32 TYR B N 1
ATOM 2910 C CA . TYR B 1 32 ? 13.326 20.452 8.662 1 98.77 32 TYR B CA 1
ATOM 2911 C C . TYR B 1 32 ? 13.223 21.16 7.316 1 98.77 32 TYR B C 1
ATOM 2913 O O . TYR B 1 32 ? 14.147 21.866 6.907 1 98.77 32 TYR B O 1
ATOM 2921 N N . VAL B 1 33 ? 12.109 21.042 6.627 1 98.39 33 VAL B N 1
ATOM 2922 C CA . VAL B 1 33 ? 11.883 21.634 5.313 1 98.39 33 VAL B CA 1
ATOM 2923 C C . VAL B 1 33 ? 11.533 23.113 5.466 1 98.39 33 VAL B C 1
ATOM 2925 O O . VAL B 1 33 ? 11.863 23.928 4.602 1 98.39 33 VAL B O 1
ATOM 2928 N N . GLY B 1 34 ? 10.813 23.477 6.539 1 97.94 34 GLY B N 1
ATOM 2929 C CA . GLY B 1 34 ? 10.467 24.85 6.872 1 97.94 34 GLY B CA 1
ATOM 2930 C C . GLY B 1 34 ? 11.047 25.307 8.197 1 97.94 34 GLY B C 1
ATOM 2931 O O . GLY B 1 34 ? 11.748 24.548 8.869 1 97.94 34 GLY B O 1
ATOM 2932 N N . PRO B 1 35 ? 10.851 26.528 8.532 1 98.16 35 PRO B N 1
ATOM 2933 C CA . PRO B 1 35 ? 11.291 27.015 9.841 1 98.16 35 PRO B CA 1
ATOM 2934 C C . PRO B 1 35 ? 10.446 26.469 10.989 1 98.16 35 PRO B C 1
ATOM 2936 O O . PRO B 1 35 ? 9.268 26.156 10.799 1 98.16 35 PRO B O 1
ATOM 2939 N N . VAL B 1 36 ? 11.03 26.336 12.148 1 97.57 36 VAL B N 1
ATOM 2940 C CA . VAL B 1 36 ? 10.299 25.922 13.341 1 97.57 36 VAL B CA 1
ATOM 2941 C C . VAL B 1 36 ? 9.135 26.878 13.592 1 97.57 36 VAL B C 1
ATOM 2943 O O . VAL B 1 36 ? 8.111 26.485 14.155 1 97.57 36 VAL B O 1
ATOM 2946 N N . GLY B 1 37 ? 9.288 28.1 13.112 1 96.68 37 GLY B N 1
ATOM 2947 C CA . GLY B 1 37 ? 8.287 29.138 13.298 1 96.68 37 GLY B CA 1
ATOM 2948 C C . GLY B 1 37 ? 7.148 29.055 12.299 1 96.68 37 GLY B C 1
ATOM 2949 O O . GLY B 1 37 ? 6.301 29.949 12.239 1 96.68 37 GLY B O 1
ATOM 2950 N N . ASP B 1 38 ? 7.129 27.946 11.499 1 97.16 38 ASP B N 1
ATOM 2951 C CA . ASP B 1 38 ? 6.033 27.84 10.541 1 97.16 38 ASP B CA 1
ATOM 2952 C C . ASP B 1 38 ? 4.711 27.552 11.248 1 97.16 38 ASP B C 1
ATOM 2954 O O . ASP B 1 38 ? 3.639 27.705 10.659 1 97.16 38 ASP B O 1
ATOM 2958 N N . PHE B 1 39 ? 4.803 27.056 12.55 1 97.02 39 PHE B N 1
ATOM 2959 C CA . PHE B 1 39 ? 3.665 26.724 13.398 1 97.02 39 PHE B CA 1
ATOM 2960 C C . PHE B 1 39 ? 2.734 25.743 12.695 1 97.02 39 PHE B C 1
ATOM 2962 O O . PHE B 1 39 ? 1.516 25.796 12.877 1 97.02 39 PHE B O 1
ATOM 2969 N N . GLY B 1 40 ? 3.266 24.964 11.82 1 97.94 40 GLY B N 1
ATOM 2970 C CA . GLY B 1 40 ? 2.613 23.875 11.111 1 97.94 40 GLY B CA 1
ATOM 2971 C C . GLY B 1 40 ? 3.397 22.577 11.158 1 97.94 40 GLY B C 1
ATOM 2972 O O . GLY B 1 40 ? 3.638 22.03 12.236 1 97.94 40 GLY B O 1
ATOM 2973 N N . TRP B 1 41 ? 3.86 22.161 10.084 1 98.55 41 TRP B N 1
ATOM 2974 C CA . TRP B 1 41 ? 4.529 20.875 9.921 1 98.55 41 TRP B CA 1
ATOM 2975 C C . TRP B 1 41 ? 5.838 20.839 10.704 1 98.55 41 TRP B C 1
ATOM 2977 O O . TRP B 1 41 ? 6.044 19.956 11.54 1 98.55 41 TRP B O 1
ATOM 2987 N N . THR B 1 42 ? 6.706 21.783 10.439 1 98.73 42 THR B N 1
ATOM 2988 C CA . THR B 1 42 ? 8.024 21.814 11.063 1 98.73 42 THR B CA 1
ATOM 2989 C C . THR B 1 42 ? 7.907 22.051 12.566 1 98.73 42 THR B C 1
ATOM 2991 O O . THR B 1 42 ? 8.628 21.438 13.354 1 98.73 42 THR B O 1
ATOM 2994 N N . TYR B 1 43 ? 7.021 22.969 12.9 1 98.51 43 TYR B N 1
ATOM 2995 C CA . TYR B 1 43 ? 6.774 23.227 14.314 1 98.51 43 TYR B CA 1
ATOM 2996 C C . TYR B 1 43 ? 6.461 21.933 15.057 1 98.51 43 TYR B C 1
ATOM 2998 O O . TYR B 1 43 ? 7.003 21.684 16.137 1 98.51 43 TYR B O 1
ATOM 3006 N N . GLN B 1 44 ? 5.629 21.074 14.538 1 98.59 44 GLN B N 1
ATOM 3007 C CA . GLN B 1 44 ? 5.226 19.843 15.211 1 98.59 44 GLN B CA 1
ATOM 3008 C C . GLN B 1 44 ? 6.389 18.86 15.303 1 98.59 44 GLN B C 1
ATOM 3010 O O . GLN B 1 44 ? 6.525 18.143 16.297 1 98.59 44 GLN B O 1
ATOM 3015 N N . HIS B 1 45 ? 7.159 18.753 14.239 1 98.8 45 HIS B N 1
ATOM 3016 C CA . HIS B 1 45 ? 8.365 17.939 14.346 1 98.8 45 HIS B CA 1
ATOM 3017 C C . HIS B 1 45 ? 9.277 18.449 15.457 1 98.8 45 HIS B C 1
ATOM 3019 O O . HIS B 1 45 ? 9.865 17.656 16.196 1 98.8 45 HIS B O 1
ATOM 3025 N N . ASP B 1 46 ? 9.378 19.782 15.588 1 98.78 46 ASP B N 1
ATOM 3026 C CA . ASP B 1 46 ? 10.228 20.361 16.623 1 98.78 46 ASP B CA 1
ATOM 3027 C C . ASP B 1 46 ? 9.662 20.087 18.015 1 98.78 46 ASP B C 1
ATOM 3029 O O . ASP B 1 46 ? 10.417 19.876 18.967 1 98.78 46 ASP B O 1
ATOM 3033 N N . GLN B 1 47 ? 8.345 20.155 18.104 1 98.61 47 GLN B N 1
ATOM 3034 C CA . GLN B 1 47 ? 7.749 19.765 19.377 1 98.61 47 GLN B CA 1
ATOM 3035 C C . GLN B 1 47 ? 8.129 18.333 19.747 1 98.61 47 GLN B C 1
ATOM 3037 O O . GLN B 1 47 ? 8.354 18.028 20.92 1 98.61 47 GLN B O 1
ATOM 3042 N N . GLY B 1 48 ? 8.17 17.446 18.773 1 98.68 48 GLY B N 1
ATOM 3043 C CA . GLY B 1 48 ? 8.648 16.094 19.011 1 98.68 48 GLY B CA 1
ATOM 3044 C C . GLY B 1 48 ? 10.088 16.045 19.487 1 98.68 48 GLY B C 1
ATOM 3045 O O . GLY B 1 48 ? 10.418 15.292 20.405 1 98.68 48 GLY B O 1
ATOM 3046 N N . ARG B 1 49 ? 10.945 16.838 18.84 1 98.77 49 ARG B N 1
ATOM 3047 C CA . ARG B 1 49 ? 12.341 16.926 19.257 1 98.77 49 ARG B CA 1
ATOM 3048 C C . ARG B 1 49 ? 12.452 17.378 20.709 1 98.77 49 ARG B C 1
ATOM 3050 O O . ARG B 1 49 ? 13.199 16.789 21.493 1 98.77 49 ARG B O 1
ATOM 3057 N N . LEU B 1 50 ? 11.72 18.414 21.046 1 98.67 50 LEU B N 1
ATOM 3058 C CA . LEU B 1 50 ? 11.745 18.955 22.4 1 98.67 50 LEU B CA 1
ATOM 3059 C C . LEU B 1 50 ? 11.26 17.918 23.408 1 98.67 50 LEU B C 1
ATOM 3061 O O . LEU B 1 50 ? 11.771 17.848 24.528 1 98.67 50 LEU B O 1
ATOM 3065 N N . ALA B 1 51 ? 10.312 17.088 23.006 1 98.68 51 ALA B N 1
ATOM 3066 C CA . ALA B 1 51 ? 9.831 16.016 23.875 1 98.68 51 ALA B CA 1
ATOM 3067 C C . ALA B 1 51 ? 10.93 14.991 24.141 1 98.68 51 ALA B C 1
ATOM 3069 O O . ALA B 1 51 ? 11.013 14.431 25.236 1 98.68 51 ALA B O 1
ATOM 3070 N N . VAL B 1 52 ? 11.688 14.724 23.146 1 98.55 52 VAL B N 1
ATOM 3071 C CA . VAL B 1 52 ? 12.824 13.821 23.297 1 98.55 52 VAL B CA 1
ATOM 3072 C C . VAL B 1 52 ? 13.805 14.39 24.319 1 98.55 52 VAL B C 1
ATOM 3074 O O . VAL B 1 52 ? 14.265 13.674 25.212 1 98.55 52 VAL B O 1
ATOM 3077 N N . GLU B 1 53 ? 14.122 15.671 24.215 1 97.93 53 GLU B N 1
ATOM 3078 C CA . GLU B 1 53 ? 15.019 16.323 25.165 1 97.93 53 GLU B CA 1
ATOM 3079 C C . GLU B 1 53 ? 14.471 16.24 26.587 1 97.93 53 GLU B C 1
ATOM 3081 O O . GLU B 1 53 ? 15.217 15.966 27.53 1 97.93 53 GLU B O 1
ATOM 3086 N N . GLU B 1 54 ? 13.256 16.503 26.655 1 98.22 54 GLU B N 1
ATOM 3087 C CA . GLU B 1 54 ? 12.624 16.486 27.971 1 98.22 54 GLU B CA 1
ATOM 3088 C C . GLU B 1 54 ? 12.662 15.089 28.584 1 98.22 54 GLU B C 1
ATOM 3090 O O . GLU B 1 54 ? 12.936 14.936 29.776 1 98.22 54 GLU B O 1
ATOM 3095 N N . LYS B 1 55 ? 12.429 14.069 27.817 1 98.18 55 LYS B N 1
ATOM 3096 C CA . LYS B 1 55 ? 12.322 12.693 28.294 1 98.18 55 LYS B CA 1
ATOM 3097 C C . LYS B 1 55 ? 13.683 12.154 28.726 1 98.18 55 LYS B C 1
ATOM 3099 O O . LYS B 1 55 ? 13.791 11.47 29.746 1 98.18 55 LYS B O 1
ATOM 3104 N N . PHE B 1 56 ? 14.723 12.507 28.01 1 97.85 56 PHE B N 1
ATOM 3105 C CA . PHE B 1 56 ? 15.967 11.768 28.192 1 97.85 56 PHE B CA 1
ATOM 3106 C C . PHE B 1 56 ? 17.028 12.646 28.844 1 97.85 56 PHE B C 1
ATOM 3108 O O . PHE B 1 56 ? 18.045 12.144 29.328 1 97.85 56 PHE B O 1
ATOM 3115 N N . GLY B 1 57 ? 16.804 13.981 28.864 1 95.03 57 GLY B N 1
ATOM 3116 C CA . GLY B 1 57 ? 17.741 14.892 29.501 1 95.03 57 GLY B CA 1
ATOM 3117 C C . GLY B 1 57 ? 19.142 14.807 28.924 1 95.03 57 GLY B C 1
ATOM 3118 O O . GLY B 1 57 ? 19.321 14.865 27.706 1 95.03 57 GLY B O 1
ATOM 3119 N N . ASP B 1 58 ? 20.094 14.539 29.724 1 93.87 58 ASP B N 1
ATOM 3120 C CA . ASP B 1 58 ? 21.504 14.627 29.355 1 93.87 58 ASP B CA 1
ATOM 3121 C C . ASP B 1 58 ? 21.946 13.387 28.58 1 93.87 58 ASP B C 1
ATOM 3123 O O . ASP B 1 58 ? 23.029 13.371 27.99 1 93.87 58 ASP B O 1
ATOM 3127 N N . LYS B 1 59 ? 21.109 12.43 28.565 1 96.33 59 LYS B N 1
ATOM 3128 C CA . LYS B 1 59 ? 21.464 11.21 27.846 1 96.33 59 LYS B CA 1
ATOM 3129 C C . LYS B 1 59 ? 21.392 11.42 26.336 1 96.33 59 LYS B C 1
ATOM 3131 O O . LYS B 1 59 ? 21.982 10.657 25.569 1 96.33 59 LYS B O 1
ATOM 3136 N N . VAL B 1 60 ? 20.562 12.442 26.013 1 97.46 60 VAL B N 1
ATOM 3137 C CA . VAL B 1 60 ? 20.359 12.687 24.589 1 97.46 60 VAL B CA 1
ATOM 3138 C C . VAL B 1 60 ? 20.605 14.162 24.278 1 97.46 60 VAL B C 1
ATOM 3140 O O . VAL B 1 60 ? 20.092 15.043 24.972 1 97.46 60 VAL B O 1
ATOM 3143 N N . GLU B 1 61 ? 21.392 14.417 23.302 1 97.32 61 GLU B N 1
ATOM 3144 C CA . GLU B 1 61 ? 21.547 15.731 22.686 1 97.32 61 GLU B CA 1
ATOM 3145 C C . GLU B 1 61 ? 20.771 15.821 21.375 1 97.32 61 GLU B C 1
ATOM 3147 O O . GLU B 1 61 ? 20.706 14.851 20.618 1 97.32 61 GLU B O 1
ATOM 3152 N N . THR B 1 62 ? 20.117 16.954 21.171 1 98.19 62 THR B N 1
ATOM 3153 C CA . THR B 1 62 ? 19.442 17.111 19.887 1 98.19 62 THR B CA 1
ATOM 3154 C C . THR B 1 62 ? 19.981 18.326 19.138 1 98.19 62 THR B C 1
ATOM 3156 O O . THR B 1 62 ? 20.563 19.228 19.743 1 98.19 62 THR B O 1
ATOM 3159 N N . ALA B 1 63 ? 19.924 18.361 17.865 1 98.16 63 ALA B N 1
ATOM 3160 C CA . ALA B 1 63 ? 20.227 19.469 16.962 1 98.16 63 ALA B CA 1
ATOM 3161 C C . ALA B 1 63 ? 19.275 19.481 15.77 1 98.16 63 ALA B C 1
ATOM 3163 O O . ALA B 1 63 ? 18.64 18.468 15.463 1 98.16 63 ALA B O 1
ATOM 3164 N N . TYR B 1 64 ? 19.134 20.652 15.231 1 98.73 64 TYR B N 1
ATOM 3165 C CA . TYR B 1 64 ? 18.279 20.694 14.05 1 98.73 64 TYR B CA 1
ATOM 3166 C C . TYR B 1 64 ? 18.77 21.742 13.059 1 98.73 64 TYR B C 1
ATOM 3168 O O . TYR B 1 64 ? 19.459 22.691 13.44 1 98.73 64 TYR B O 1
ATOM 3176 N N . LEU B 1 65 ? 18.535 21.515 11.828 1 98.57 65 LEU B N 1
ATOM 3177 C CA . LEU B 1 65 ? 18.633 22.47 10.73 1 98.57 65 LEU B CA 1
ATOM 3178 C C . LEU B 1 65 ? 17.26 22.75 10.129 1 98.57 65 LEU B C 1
ATOM 3180 O O . LEU B 1 65 ? 16.483 21.823 9.886 1 98.57 65 LEU B O 1
ATOM 3184 N N . GLU B 1 66 ? 16.861 23.947 9.946 1 98.37 66 GLU B N 1
ATOM 3185 C CA . GLU B 1 66 ? 15.545 24.283 9.411 1 98.37 66 GLU B CA 1
ATOM 3186 C C . GLU B 1 66 ? 15.662 24.993 8.065 1 98.37 66 GLU B C 1
ATOM 3188 O O . GLU B 1 66 ? 16.748 25.431 7.68 1 98.37 66 GLU B O 1
ATOM 3193 N N . SER B 1 67 ? 14.558 25.038 7.35 1 98.23 67 SER B N 1
ATOM 3194 C CA . SER B 1 67 ? 14.457 25.706 6.057 1 98.23 67 SER B CA 1
ATOM 3195 C C . SER B 1 67 ? 15.463 25.138 5.061 1 98.23 67 SER B C 1
ATOM 3197 O O . SER B 1 67 ? 16.16 25.89 4.377 1 98.23 67 SER B O 1
ATOM 3199 N N . VAL B 1 68 ? 15.599 23.801 5.089 1 98.41 68 VAL B N 1
ATOM 3200 C CA . VAL B 1 68 ? 16.484 23.109 4.158 1 98.41 68 VAL B CA 1
ATOM 3201 C C . VAL B 1 68 ? 15.701 22.688 2.916 1 98.41 68 VAL B C 1
ATOM 3203 O O . VAL B 1 68 ? 14.827 21.821 2.99 1 98.41 68 VAL B O 1
ATOM 3206 N N . PRO B 1 69 ? 15.98 23.272 1.783 1 97.24 69 PRO B N 1
ATOM 3207 C CA . PRO B 1 69 ? 15.27 22.859 0.569 1 97.24 69 PRO B CA 1
ATOM 3208 C C . PRO B 1 69 ? 15.488 21.386 0.232 1 97.24 69 PRO B C 1
ATOM 3210 O O . PRO B 1 69 ? 16.552 20.833 0.52 1 97.24 69 PRO B O 1
ATOM 3213 N N . GLU B 1 70 ? 14.494 20.761 -0.381 1 96.17 70 GLU B N 1
ATOM 3214 C CA . GLU B 1 70 ? 14.622 19.387 -0.857 1 96.17 70 GLU B CA 1
ATOM 3215 C C . GLU B 1 70 ? 15.624 19.292 -2.004 1 96.17 70 GLU B C 1
ATOM 3217 O O . GLU B 1 70 ? 15.794 20.245 -2.768 1 96.17 70 GLU B O 1
ATOM 3222 N N . GLY B 1 71 ? 16.335 18.286 -2.174 1 93.81 71 GLY B N 1
ATOM 3223 C CA . GLY B 1 71 ? 17.34 18.103 -3.209 1 93.81 71 GLY B CA 1
ATOM 3224 C C . GLY B 1 71 ? 18.76 18.167 -2.68 1 93.81 71 GLY B C 1
ATOM 3225 O O . GLY B 1 71 ? 19.066 17.586 -1.637 1 93.81 71 GLY B O 1
ATOM 3226 N N . PRO B 1 72 ? 19.646 18.839 -3.359 1 95.82 72 PRO B N 1
ATOM 3227 C CA . PRO B 1 72 ? 21.068 18.827 -3.008 1 95.82 72 PRO B CA 1
ATOM 3228 C C . PRO B 1 72 ? 21.344 19.452 -1.642 1 95.82 72 PRO B C 1
ATOM 3230 O O . PRO B 1 72 ? 22.265 19.027 -0.939 1 95.82 72 PRO B O 1
ATOM 3233 N N . ASP B 1 73 ? 20.636 20.487 -1.234 1 98.09 73 ASP B N 1
ATOM 3234 C CA . ASP B 1 73 ? 20.822 21.121 0.068 1 98.09 73 ASP B CA 1
ATOM 3235 C C . ASP B 1 73 ? 20.501 20.15 1.202 1 98.09 73 ASP B C 1
ATOM 3237 O O . ASP B 1 73 ? 21.141 20.185 2.256 1 98.09 73 ASP B O 1
ATOM 3241 N N . ALA B 1 74 ? 19.52 19.354 0.924 1 98.61 74 ALA B N 1
ATOM 3242 C CA . ALA B 1 74 ? 19.166 18.348 1.923 1 98.61 74 ALA B CA 1
ATOM 3243 C C . ALA B 1 74 ? 20.287 17.327 2.093 1 98.61 74 ALA B C 1
ATOM 3245 O O . ALA B 1 74 ? 20.604 16.926 3.215 1 98.61 74 ALA B O 1
ATOM 3246 N N . GLU B 1 75 ? 20.784 16.874 1.021 1 98.48 75 GLU B N 1
ATOM 3247 C CA . GLU B 1 75 ? 21.891 15.926 1.093 1 98.48 75 GLU B CA 1
ATOM 3248 C C . GLU B 1 75 ? 23.045 16.486 1.921 1 98.48 75 GLU B C 1
ATOM 3250 O O . GLU B 1 75 ? 23.596 15.79 2.776 1 98.48 75 GLU B O 1
ATOM 3255 N N . ARG B 1 76 ? 23.454 17.75 1.689 1 98.5 76 ARG B N 1
ATOM 3256 C CA . ARG B 1 76 ? 24.539 18.408 2.409 1 98.5 76 ARG B CA 1
ATOM 3257 C C . ARG B 1 76 ? 24.216 18.53 3.894 1 98.5 76 ARG B C 1
ATOM 3259 O O . ARG B 1 76 ? 25.077 18.291 4.744 1 98.5 76 ARG B O 1
ATOM 3266 N N . ALA B 1 77 ? 22.994 18.939 4.202 1 98.81 77 ALA B N 1
ATOM 3267 C CA . ALA B 1 77 ? 22.569 19.114 5.589 1 98.81 77 ALA B CA 1
ATOM 3268 C C . ALA B 1 77 ? 22.617 17.791 6.348 1 98.81 77 ALA B C 1
ATOM 3270 O O . ALA B 1 77 ? 23.108 17.733 7.477 1 98.81 77 ALA B O 1
ATOM 3271 N N . ILE B 1 78 ? 22.117 16.733 5.727 1 98.86 78 ILE B N 1
ATOM 3272 C CA . ILE B 1 78 ? 22.083 15.416 6.352 1 98.86 78 ILE B CA 1
ATOM 3273 C C . ILE B 1 78 ? 23.508 14.9 6.546 1 98.86 78 ILE B C 1
ATOM 3275 O O . ILE B 1 78 ? 23.845 14.376 7.61 1 98.86 78 ILE B O 1
ATOM 3279 N N . GLU B 1 79 ? 24.311 15.079 5.568 1 98.64 79 GLU B N 1
ATOM 3280 C CA . GLU B 1 79 ? 25.701 14.64 5.659 1 98.64 79 GLU B CA 1
ATOM 3281 C C . GLU B 1 79 ? 26.446 15.389 6.759 1 98.64 79 GLU B C 1
ATOM 3283 O O . GLU B 1 79 ? 27.255 14.802 7.48 1 98.64 79 GLU B O 1
ATOM 3288 N N . ARG B 1 80 ? 26.241 16.688 6.794 1 98.36 80 ARG B N 1
ATOM 3289 C CA . ARG B 1 80 ? 26.845 17.487 7.856 1 98.36 80 ARG B CA 1
ATOM 3290 C C . ARG B 1 80 ? 26.536 16.898 9.228 1 98.36 80 ARG B C 1
ATOM 3292 O O . ARG B 1 80 ? 27.435 16.726 10.053 1 98.36 80 ARG B O 1
ATOM 3299 N N . PHE B 1 81 ? 25.273 16.566 9.49 1 98.55 81 PHE B N 1
ATOM 3300 C CA . PHE B 1 81 ? 24.857 16.003 10.768 1 98.55 81 PHE B CA 1
ATOM 3301 C C . PHE B 1 81 ? 25.536 14.661 11.015 1 98.55 81 PHE B C 1
ATOM 3303 O O . PHE B 1 81 ? 25.956 14.369 12.136 1 98.55 81 PHE B O 1
ATOM 3310 N N . ALA B 1 82 ? 25.631 13.827 9.983 1 98.29 82 ALA B N 1
ATOM 3311 C CA . ALA B 1 82 ? 26.314 12.543 10.119 1 98.29 82 ALA B CA 1
ATOM 3312 C C . ALA B 1 82 ? 27.777 12.738 10.506 1 98.29 82 ALA B C 1
ATOM 3314 O O . ALA B 1 82 ? 28.292 12.039 11.381 1 98.29 82 ALA B O 1
ATOM 3315 N N . ARG B 1 83 ? 28.435 13.721 9.939 1 97.78 83 ARG B N 1
ATOM 3316 C CA . ARG B 1 83 ? 29.844 14 10.194 1 97.78 83 ARG B CA 1
ATOM 3317 C C . ARG B 1 83 ? 30.039 14.618 11.574 1 97.78 83 ARG B C 1
ATOM 3319 O O . ARG B 1 83 ? 31.072 14.409 12.214 1 97.78 83 ARG B O 1
ATOM 3326 N N . GLU B 1 84 ? 29.033 15.31 12.03 1 96.89 84 GLU B N 1
ATOM 3327 C CA . GLU B 1 84 ? 29.125 16.016 13.305 1 96.89 84 GLU B CA 1
ATOM 3328 C C . GLU B 1 84 ? 28.766 15.1 14.471 1 96.89 84 GLU B C 1
ATOM 3330 O O . GLU B 1 84 ? 28.581 15.563 15.598 1 96.89 84 GLU B O 1
ATOM 3335 N N . GLY B 1 85 ? 28.516 13.801 14.161 1 96.14 85 GLY B N 1
ATOM 3336 C CA . GLY B 1 85 ? 28.426 12.816 15.226 1 96.14 85 GLY B CA 1
ATOM 3337 C C . GLY B 1 85 ? 26.997 12.465 15.596 1 96.14 85 GLY B C 1
ATOM 3338 O O . GLY B 1 85 ? 26.759 11.776 16.59 1 96.14 85 GLY B O 1
ATOM 3339 N N . CYS B 1 86 ? 26.045 12.926 14.816 1 97.96 86 CYS B N 1
ATOM 3340 C CA . CYS B 1 86 ? 24.677 12.465 15.027 1 97.96 86 CYS B CA 1
ATOM 3341 C C . CYS B 1 86 ? 24.56 10.968 14.769 1 97.96 86 CYS B C 1
ATOM 3343 O O . CYS B 1 86 ? 25.038 10.47 13.749 1 97.96 86 CYS B O 1
ATOM 3345 N N . ASN B 1 87 ? 23.952 10.266 15.637 1 96.06 87 ASN B N 1
ATOM 3346 C CA . ASN B 1 87 ? 23.878 8.821 15.456 1 96.06 87 ASN B CA 1
ATOM 3347 C C . ASN B 1 87 ? 22.48 8.38 15.028 1 96.06 87 ASN B C 1
ATOM 3349 O O . ASN B 1 87 ? 22.289 7.243 14.592 1 96.06 87 ASN B O 1
ATOM 3353 N N . VAL B 1 88 ? 21.519 9.287 15.268 1 98.8 88 VAL B N 1
ATOM 3354 C CA . VAL B 1 88 ? 20.22 9.114 14.626 1 98.8 88 VAL B CA 1
ATOM 3355 C C . VAL B 1 88 ? 19.772 10.433 14.002 1 98.8 88 VAL B C 1
ATOM 3357 O O . VAL B 1 88 ? 19.862 11.488 14.635 1 98.8 88 VAL B O 1
ATOM 3360 N N . ILE B 1 89 ? 19.383 10.41 12.758 1 98.92 89 ILE B N 1
ATOM 3361 C CA . ILE B 1 89 ? 18.997 11.605 12.015 1 98.92 89 ILE B CA 1
ATOM 3362 C C . ILE B 1 89 ? 17.576 11.444 11.481 1 98.92 89 ILE B C 1
ATOM 3364 O O . ILE B 1 89 ? 17.272 10.468 10.791 1 98.92 89 ILE B O 1
ATOM 3368 N N . PHE B 1 90 ? 16.727 12.301 11.817 1 98.95 90 PHE B N 1
ATOM 3369 C CA . PHE B 1 90 ? 15.35 12.352 11.339 1 98.95 90 PHE B CA 1
ATOM 3370 C C . PHE B 1 90 ? 15.216 13.327 10.176 1 98.95 90 PHE B C 1
ATOM 3372 O O . PHE B 1 90 ? 15.484 14.521 10.326 1 98.95 90 PHE B O 1
ATOM 3379 N N . THR B 1 91 ? 14.864 12.836 9.032 1 98.9 91 THR B N 1
ATOM 3380 C CA . THR B 1 91 ? 14.602 13.654 7.853 1 98.9 91 THR B CA 1
ATOM 3381 C C . THR B 1 91 ? 13.102 13.768 7.596 1 98.9 91 THR B C 1
ATOM 3383 O O . THR B 1 91 ? 12.426 12.761 7.376 1 98.9 91 THR B O 1
ATOM 3386 N N . THR B 1 92 ? 12.56 14.94 7.596 1 98.77 92 THR B N 1
ATOM 3387 C CA . THR B 1 92 ? 11.15 15.098 7.935 1 98.77 92 THR B CA 1
ATOM 3388 C C . THR B 1 92 ? 10.37 15.668 6.754 1 98.77 92 THR B C 1
ATOM 3390 O O . THR B 1 92 ? 9.434 16.449 6.94 1 98.77 92 THR B O 1
ATOM 3393 N N . SER B 1 93 ? 10.764 15.435 5.506 1 98.44 93 SER B N 1
ATOM 3394 C CA . SER B 1 93 ? 10.036 15.83 4.304 1 98.44 93 SER B CA 1
ATOM 3395 C C . SER B 1 93 ? 10.047 14.717 3.261 1 98.44 93 SER B C 1
ATOM 3397 O O . SER B 1 93 ? 11.044 14.008 3.111 1 98.44 93 SER B O 1
ATOM 3399 N N . PHE B 1 94 ? 9.014 14.638 2.561 1 96.84 94 PHE B N 1
ATOM 3400 C CA . PHE B 1 94 ? 8.894 13.596 1.549 1 96.84 94 PHE B CA 1
ATOM 3401 C C . PHE B 1 94 ? 10.07 13.642 0.581 1 96.84 94 PHE B C 1
ATOM 3403 O O . PHE B 1 94 ? 10.68 12.612 0.287 1 96.84 94 PHE B O 1
ATOM 3410 N N . GLY B 1 95 ? 10.437 14.833 0.115 1 97.21 95 GLY B N 1
ATOM 3411 C CA . GLY B 1 95 ? 11.482 15.035 -0.875 1 97.21 95 GLY B CA 1
ATOM 3412 C C . GLY B 1 95 ? 12.875 14.767 -0.336 1 97.21 95 GLY B C 1
ATOM 3413 O O . GLY B 1 95 ? 13.855 14.818 -1.082 1 97.21 95 GLY B O 1
ATOM 3414 N N . TYR B 1 96 ? 12.984 14.498 0.988 1 98.61 96 TYR B N 1
ATOM 3415 C CA . TYR B 1 96 ? 14.27 14.14 1.575 1 98.61 96 TYR B CA 1
ATOM 3416 C C . TYR B 1 96 ? 14.563 12.656 1.384 1 98.61 96 TYR B C 1
ATOM 3418 O O . TYR B 1 96 ? 15.631 12.174 1.765 1 98.61 96 TYR B O 1
ATOM 3426 N N . MET B 1 97 ? 13.68 11.888 0.757 1 97.8 97 MET B N 1
ATOM 3427 C CA . MET B 1 97 ? 13.781 10.435 0.661 1 97.8 97 MET B CA 1
ATOM 3428 C C . MET B 1 97 ? 15.085 10.023 -0.013 1 97.8 97 MET B C 1
ATOM 3430 O O . MET B 1 97 ? 15.899 9.314 0.581 1 97.8 97 MET B O 1
ATOM 3434 N N . ASN B 1 98 ? 15.382 10.546 -1.245 1 96.83 98 ASN B N 1
ATOM 3435 C CA . ASN B 1 98 ? 16.575 10.157 -1.989 1 96.83 98 ASN B CA 1
ATOM 3436 C C . ASN B 1 98 ? 17.844 10.702 -1.34 1 96.83 98 ASN B C 1
ATOM 3438 O O . ASN B 1 98 ? 18.822 9.973 -1.171 1 96.83 98 ASN B O 1
ATOM 3442 N N . PRO B 1 99 ? 17.807 11.978 -0.909 1 98.37 99 PRO B N 1
ATOM 3443 C CA . PRO B 1 99 ? 18.961 12.488 -0.164 1 98.37 99 PRO B CA 1
ATOM 3444 C C . PRO B 1 99 ? 19.284 11.649 1.07 1 98.37 99 PRO B C 1
ATOM 3446 O O . PRO B 1 99 ? 20.456 11.411 1.37 1 98.37 99 PRO B O 1
ATOM 3449 N N . THR B 1 100 ? 18.314 11.19 1.808 1 98.73 100 THR B N 1
ATOM 3450 C CA . THR B 1 100 ? 18.525 10.38 3.003 1 98.73 100 THR B CA 1
ATOM 3451 C C . THR B 1 100 ? 19.192 9.055 2.646 1 98.73 100 THR B C 1
ATOM 3453 O O . THR B 1 100 ? 20.174 8.658 3.277 1 98.73 100 THR B O 1
ATOM 3456 N N . ILE B 1 101 ? 18.703 8.454 1.665 1 98.39 101 ILE B N 1
ATOM 3457 C CA . ILE B 1 101 ? 19.251 7.177 1.222 1 98.39 101 ILE B CA 1
ATOM 3458 C C . ILE B 1 101 ? 20.707 7.359 0.797 1 98.39 101 ILE B C 1
ATOM 3460 O O . ILE B 1 101 ? 21.571 6.559 1.162 1 98.39 101 ILE B O 1
ATOM 3464 N N . LYS B 1 102 ? 20.957 8.397 0.036 1 97.54 102 LYS B N 1
ATOM 3465 C CA . LYS B 1 102 ? 22.301 8.669 -0.466 1 97.54 102 LYS B CA 1
ATOM 3466 C C . LYS B 1 102 ? 23.291 8.847 0.681 1 97.54 102 LYS B C 1
ATOM 3468 O O . LYS B 1 102 ? 24.372 8.254 0.673 1 97.54 102 LYS B O 1
ATOM 3473 N N . VAL B 1 103 ? 22.953 9.581 1.668 1 98.54 103 VAL B N 1
ATOM 3474 C CA . VAL B 1 103 ? 23.848 9.844 2.791 1 98.54 103 VAL B CA 1
ATOM 3475 C C . VAL B 1 103 ? 23.973 8.591 3.656 1 98.54 103 VAL B C 1
ATOM 3477 O O . VAL B 1 103 ? 25.056 8.282 4.157 1 98.54 103 VAL B O 1
ATOM 3480 N N . ALA B 1 104 ? 22.886 7.867 3.847 1 98.54 104 ALA B N 1
ATOM 3481 C CA . ALA B 1 104 ? 22.874 6.674 4.689 1 98.54 104 ALA B CA 1
ATOM 3482 C C . ALA B 1 104 ? 23.89 5.646 4.199 1 98.54 104 ALA B C 1
ATOM 3484 O O . ALA B 1 104 ? 24.51 4.945 5.002 1 98.54 104 ALA B O 1
ATOM 3485 N N . LYS B 1 105 ? 24.124 5.589 2.929 1 97.33 105 LYS B N 1
ATOM 3486 C CA . LYS B 1 105 ? 25.078 4.657 2.335 1 97.33 105 LYS B CA 1
ATOM 3487 C C . LYS B 1 105 ? 26.504 4.973 2.778 1 97.33 105 LYS B C 1
ATOM 3489 O O . LYS B 1 105 ? 27.33 4.069 2.92 1 97.33 105 LYS B O 1
ATOM 3494 N N . LYS B 1 106 ? 26.745 6.199 2.963 1 97.68 106 LYS B N 1
ATOM 3495 C CA . LYS B 1 106 ? 28.082 6.659 3.327 1 97.68 106 LYS B CA 1
ATOM 3496 C C . LYS B 1 106 ? 28.317 6.529 4.83 1 97.68 106 LYS B C 1
ATOM 3498 O O . LYS B 1 106 ? 29.46 6.566 5.29 1 97.68 106 LYS B O 1
ATOM 3503 N N . PHE B 1 107 ? 27.261 6.378 5.614 1 98.38 107 PHE B N 1
ATOM 3504 C CA . PHE B 1 107 ? 27.367 6.356 7.068 1 98.38 107 PHE B CA 1
ATOM 3505 C C . PHE B 1 107 ? 26.6 5.173 7.649 1 98.38 107 PHE B C 1
ATOM 3507 O O . PHE B 1 107 ? 25.609 5.358 8.358 1 98.38 107 PHE B O 1
ATOM 3514 N N . PRO B 1 108 ? 27.048 3.985 7.463 1 97.16 108 PRO B N 1
ATOM 3515 C CA . PRO B 1 108 ? 26.306 2.775 7.828 1 97.16 108 PRO B CA 1
ATOM 3516 C C . PRO B 1 108 ? 26.06 2.666 9.331 1 97.16 108 PRO B C 1
ATOM 3518 O O . PRO B 1 108 ? 25.185 1.912 9.764 1 97.16 108 PRO B O 1
ATOM 3521 N N . ASP B 1 109 ? 26.791 3.426 10.122 1 97.06 109 ASP B N 1
ATOM 3522 C CA . ASP B 1 109 ? 26.658 3.32 11.571 1 97.06 109 ASP B CA 1
ATOM 3523 C C . ASP B 1 109 ? 25.627 4.313 12.102 1 97.06 109 ASP B C 1
ATOM 3525 O O . ASP B 1 109 ? 25.243 4.253 13.272 1 97.06 109 ASP B O 1
ATOM 3529 N N . VAL B 1 110 ? 25.209 5.259 11.278 1 98.54 110 VAL B N 1
ATOM 3530 C CA . VAL B 1 110 ? 24.186 6.232 11.646 1 98.54 110 VAL B CA 1
ATOM 3531 C C . VAL B 1 110 ? 22.803 5.686 11.296 1 98.54 110 VAL B C 1
ATOM 3533 O O . VAL B 1 110 ? 22.625 5.05 10.255 1 98.54 110 VAL B O 1
ATOM 3536 N N . LYS B 1 111 ? 21.818 5.845 12.146 1 98.85 111 LYS B N 1
ATOM 3537 C CA . LYS B 1 111 ? 20.432 5.477 11.872 1 98.85 111 LYS B CA 1
ATOM 3538 C C . LYS B 1 111 ? 19.664 6.647 11.263 1 98.85 111 LYS B C 1
ATOM 3540 O O . LYS B 1 111 ? 19.797 7.786 11.715 1 98.85 111 LYS B O 1
ATOM 3545 N N . PHE B 1 112 ? 18.909 6.364 10.268 1 98.9 112 PHE B N 1
ATOM 3546 C CA . PHE B 1 112 ? 18.125 7.393 9.595 1 98.9 112 PHE B CA 1
ATOM 3547 C C . PHE B 1 112 ? 16.635 7.084 9.683 1 98.9 112 PHE B C 1
ATOM 3549 O O . PHE B 1 112 ? 16.221 5.938 9.49 1 98.9 112 PHE B O 1
ATOM 3556 N N . GLU B 1 113 ? 15.874 7.987 10.036 1 98.87 113 GLU B N 1
ATOM 3557 C CA . GLU B 1 113 ? 14.415 7.967 10.072 1 98.87 113 GLU B CA 1
ATOM 3558 C C . GLU B 1 113 ? 13.825 8.95 9.064 1 98.87 113 GLU B C 1
ATOM 3560 O O . GLU B 1 113 ? 14.014 10.162 9.187 1 98.87 113 GLU B O 1
ATOM 3565 N N . HIS B 1 114 ? 13.119 8.464 8.089 1 98.77 114 HIS B N 1
ATOM 3566 C CA . HIS B 1 114 ? 12.57 9.348 7.067 1 98.77 114 HIS B CA 1
ATOM 3567 C C . HIS B 1 114 ? 11.048 9.412 7.154 1 98.77 114 HIS B C 1
ATOM 3569 O O . HIS B 1 114 ? 10.379 8.376 7.172 1 98.77 114 HIS B O 1
ATOM 3575 N N . ALA B 1 115 ? 10.543 10.575 7.149 1 98.49 115 ALA B N 1
ATOM 3576 C CA . ALA B 1 115 ? 9.104 10.798 7.261 1 98.49 115 ALA B CA 1
ATOM 3577 C C . ALA B 1 115 ? 8.422 10.668 5.902 1 98.49 115 ALA B C 1
ATOM 3579 O O . ALA B 1 115 ? 8.816 11.328 4.937 1 98.49 115 ALA B O 1
ATOM 3580 N N . THR B 1 116 ? 7.407 9.78 5.832 1 96.77 116 THR B N 1
ATOM 3581 C CA . THR B 1 116 ? 6.353 9.721 4.826 1 96.77 116 THR B CA 1
ATOM 3582 C C . THR B 1 116 ? 6.875 9.104 3.531 1 96.77 116 THR B C 1
ATOM 3584 O O . THR B 1 116 ? 6.18 9.105 2.513 1 96.77 116 THR B O 1
ATOM 3587 N N . GLY B 1 117 ? 8.099 8.656 3.548 1 95.51 117 GLY B N 1
ATOM 3588 C CA . GLY B 1 117 ? 8.635 7.991 2.371 1 95.51 117 GLY B CA 1
ATOM 3589 C C . GLY B 1 117 ? 8.315 6.509 2.325 1 95.51 117 GLY B C 1
ATOM 3590 O O . GLY B 1 117 ? 7.588 5.999 3.18 1 95.51 117 GLY B O 1
ATOM 3591 N N . TYR B 1 118 ? 8.831 5.849 1.268 1 95.83 118 TYR B N 1
ATOM 3592 C CA . TYR B 1 118 ? 8.502 4.442 1.066 1 95.83 118 TYR B CA 1
ATOM 3593 C C . TYR B 1 118 ? 9.749 3.633 0.731 1 95.83 118 TYR B C 1
ATOM 3595 O O . TYR B 1 118 ? 9.653 2.525 0.197 1 95.83 118 TYR B O 1
ATOM 3603 N N . LYS B 1 119 ? 10.995 4.179 0.911 1 97.32 119 LYS B N 1
ATOM 3604 C CA . LYS B 1 119 ? 12.277 3.508 0.717 1 97.32 119 LYS B CA 1
ATOM 3605 C C . LYS B 1 119 ? 12.983 3.277 2.05 1 97.32 119 LYS B C 1
ATOM 3607 O O . LYS B 1 119 ? 13.132 4.204 2.848 1 97.32 119 LYS B O 1
ATOM 3612 N N . THR B 1 120 ? 13.369 2.124 2.308 1 97.89 120 THR B N 1
ATOM 3613 C CA . THR B 1 120 ? 14.134 1.775 3.499 1 97.89 120 THR B CA 1
ATOM 3614 C C . THR B 1 120 ? 15.494 1.195 3.119 1 97.89 120 THR B C 1
ATOM 3616 O O . THR B 1 120 ? 15.747 0.91 1.947 1 97.89 120 THR B O 1
ATOM 3619 N N . ALA B 1 121 ? 16.355 1.069 4.027 1 97.83 121 ALA B N 1
ATOM 3620 C CA . ALA B 1 121 ? 17.654 0.402 3.973 1 97.83 121 ALA B CA 1
ATOM 3621 C C . ALA B 1 121 ? 18.042 -0.155 5.339 1 97.83 121 ALA B C 1
ATOM 3623 O O . ALA B 1 121 ? 17.287 -0.027 6.306 1 97.83 121 ALA B O 1
ATOM 3624 N N . ASP B 1 122 ? 19.203 -0.802 5.458 1 96.56 122 ASP B N 1
ATOM 3625 C CA . ASP B 1 122 ? 19.626 -1.421 6.71 1 96.56 122 ASP B CA 1
ATOM 3626 C C . ASP B 1 122 ? 19.616 -0.41 7.854 1 96.56 122 ASP B C 1
ATOM 3628 O O . ASP B 1 122 ? 19.324 -0.763 8.999 1 96.56 122 ASP B O 1
ATOM 3632 N N . ASN B 1 123 ? 19.938 0.845 7.493 1 98.35 123 ASN B N 1
ATOM 3633 C CA . ASN B 1 123 ? 20.015 1.868 8.53 1 98.35 123 ASN B CA 1
ATOM 3634 C C . ASN B 1 123 ? 19.06 3.025 8.249 1 98.35 123 ASN B C 1
ATOM 3636 O O . ASN B 1 123 ? 19.291 4.15 8.696 1 98.35 123 ASN B O 1
ATOM 3640 N N . VAL B 1 124 ? 17.988 2.8 7.389 1 98.71 124 VAL B N 1
ATOM 3641 C CA . VAL B 1 124 ? 16.971 3.804 7.093 1 98.71 124 VAL B CA 1
ATOM 3642 C C . VAL B 1 124 ? 15.584 3.232 7.374 1 98.71 124 VAL B C 1
ATOM 3644 O O . VAL B 1 124 ? 15.186 2.23 6.776 1 98.71 124 VAL B O 1
ATOM 3647 N N . ALA B 1 125 ? 14.88 3.764 8.239 1 98.57 125 ALA B N 1
ATOM 3648 C CA . ALA B 1 125 ? 13.477 3.468 8.518 1 98.57 125 ALA B CA 1
ATOM 3649 C C . ALA B 1 125 ? 12.571 4.592 8.023 1 98.57 125 ALA B C 1
ATOM 3651 O O . ALA B 1 125 ? 13.028 5.716 7.804 1 98.57 125 ALA B O 1
ATOM 3652 N N . THR B 1 126 ? 11.281 4.268 7.789 1 98.39 126 THR B N 1
ATOM 3653 C CA . THR B 1 126 ? 10.304 5.271 7.378 1 98.39 126 THR B CA 1
ATOM 3654 C C . THR B 1 126 ? 9.146 5.336 8.369 1 98.39 126 THR B C 1
ATOM 3656 O O . THR B 1 126 ? 8.853 4.354 9.055 1 98.39 126 THR B O 1
ATOM 3659 N N . TYR B 1 127 ? 8.562 6.446 8.491 1 98.13 127 TYR B N 1
ATOM 3660 C CA . TYR B 1 127 ? 7.37 6.629 9.313 1 98.13 127 TYR B CA 1
ATOM 3661 C C . TYR B 1 127 ? 6.412 7.623 8.67 1 98.13 127 TYR B C 1
ATOM 3663 O O . TYR B 1 127 ? 6.842 8.569 8.005 1 98.13 127 TYR B O 1
ATOM 3671 N N . ASN B 1 128 ? 5.123 7.367 8.812 1 97.61 128 ASN B N 1
ATOM 3672 C CA . ASN B 1 128 ? 4.009 8.176 8.328 1 97.61 128 ASN B CA 1
ATOM 3673 C C . ASN B 1 128 ? 2.821 8.124 9.286 1 97.61 128 ASN B C 1
ATOM 3675 O O . ASN B 1 128 ? 2.898 7.497 10.344 1 97.61 128 ASN B O 1
ATOM 3679 N N . SER B 1 129 ? 1.775 8.853 9.027 1 97.86 129 SER B N 1
ATOM 3680 C CA . SER B 1 129 ? 0.56 8.829 9.835 1 97.86 129 SER B CA 1
ATOM 3681 C C . SER B 1 129 ? -0.686 8.771 8.957 1 97.86 129 SER B C 1
ATOM 3683 O O . SER B 1 129 ? -0.649 9.167 7.79 1 97.86 129 SER B O 1
ATOM 3685 N N . LYS B 1 130 ? -1.754 8.278 9.502 1 97.91 130 LYS B N 1
ATOM 3686 C CA . LYS B 1 130 ? -3.033 8.213 8.8 1 97.91 130 LYS B CA 1
ATOM 3687 C C . LYS B 1 130 ? -3.749 9.56 8.836 1 97.91 130 LYS B C 1
ATOM 3689 O O . LYS B 1 130 ? -4.861 9.664 9.358 1 97.91 130 LYS B O 1
ATOM 3694 N N . PHE B 1 131 ? -3.212 10.497 8.136 1 98.17 131 PHE B N 1
ATOM 3695 C CA . PHE B 1 131 ? -3.707 11.869 8.124 1 98.17 131 PHE B CA 1
ATOM 3696 C C . PHE B 1 131 ? -5.148 11.92 7.633 1 98.17 131 PHE B C 1
ATOM 3698 O O . PHE B 1 131 ? -5.922 12.784 8.051 1 98.17 131 PHE B O 1
ATOM 3705 N N . HIS B 1 132 ? -5.478 10.956 6.74 1 98.58 132 HIS B N 1
ATOM 3706 C CA . HIS B 1 132 ? -6.79 10.951 6.102 1 98.58 132 HIS B CA 1
ATOM 3707 C C . HIS B 1 132 ? -7.904 10.801 7.133 1 98.58 132 HIS B C 1
ATOM 3709 O O . HIS B 1 132 ? -9.038 11.221 6.893 1 98.58 132 HIS B O 1
ATOM 3715 N N . GLU B 1 133 ? -7.602 10.285 8.277 1 98.83 133 GLU B N 1
ATOM 3716 C CA . GLU B 1 133 ? -8.594 10.141 9.338 1 98.83 133 GLU B CA 1
ATOM 3717 C C . GLU B 1 133 ? -9.058 11.502 9.848 1 98.83 133 GLU B C 1
ATOM 3719 O O . GLU B 1 133 ? -10.258 11.734 10.009 1 98.83 133 GLU B O 1
ATOM 3724 N N . GLY B 1 134 ? -8.118 12.388 10.109 1 98.87 134 GLY B N 1
ATOM 3725 C CA . GLY B 1 134 ? -8.472 13.744 10.5 1 98.87 134 GLY B CA 1
ATOM 3726 C C . GLY B 1 134 ? -9.143 14.529 9.389 1 98.87 134 GLY B C 1
ATOM 3727 O O . GLY B 1 134 ? -10.034 15.341 9.646 1 98.87 134 GLY B O 1
ATOM 3728 N N . ARG B 1 135 ? -8.721 14.304 8.154 1 98.87 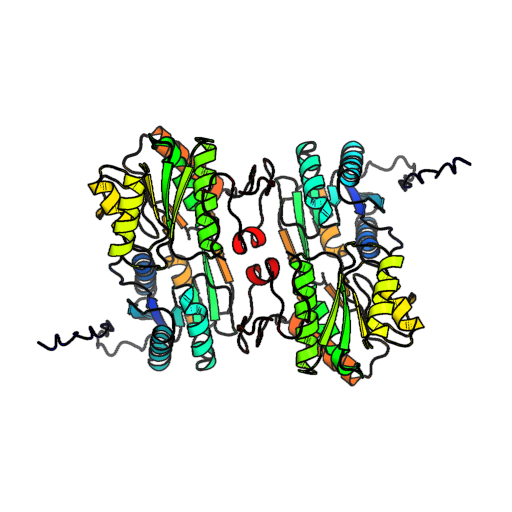135 ARG B N 1
ATOM 3729 C CA . ARG B 1 135 ? -9.288 15.007 7.008 1 98.87 135 ARG B CA 1
ATOM 3730 C C . ARG B 1 135 ? -10.772 14.692 6.851 1 98.87 135 ARG B C 1
ATOM 3732 O O . ARG B 1 135 ? -11.56 15.563 6.477 1 98.87 135 ARG B O 1
ATOM 3739 N N . TYR B 1 136 ? -11.15 13.471 7.113 1 98.89 136 TYR B N 1
ATOM 3740 C CA . TYR B 1 136 ? -12.555 13.084 7.058 1 98.89 136 TYR B CA 1
ATOM 3741 C C . TYR B 1 136 ? -13.38 13.884 8.06 1 98.89 136 TYR B C 1
ATOM 3743 O O . TYR B 1 136 ? -14.459 14.381 7.728 1 98.89 136 TYR B O 1
ATOM 3751 N N . ILE B 1 137 ? -12.866 14.026 9.24 1 98.95 137 ILE B N 1
ATOM 3752 C CA . ILE B 1 137 ? -13.566 14.715 10.319 1 98.95 137 ILE B CA 1
ATOM 3753 C C . ILE B 1 137 ? -13.755 16.185 9.954 1 98.95 137 ILE B C 1
ATOM 3755 O O . ILE B 1 137 ? -14.855 16.727 10.086 1 98.95 137 ILE B O 1
ATOM 3759 N N . ILE B 1 138 ? -12.739 16.81 9.438 1 98.94 138 ILE B N 1
ATOM 3760 C CA . ILE B 1 138 ? -12.872 18.231 9.137 1 98.94 138 ILE B CA 1
ATOM 3761 C C . ILE B 1 138 ? -13.751 18.418 7.903 1 98.94 138 ILE B C 1
ATOM 3763 O O . ILE B 1 138 ? -14.417 19.445 7.757 1 98.94 138 ILE B O 1
ATOM 3767 N N . GLY B 1 139 ? -13.808 17.436 7.047 1 98.9 139 GLY B N 1
ATOM 3768 C CA . GLY B 1 139 ? -14.776 17.478 5.962 1 98.9 139 GLY B CA 1
ATOM 3769 C C . GLY B 1 139 ? -16.211 17.554 6.446 1 98.9 139 GLY B C 1
ATOM 3770 O O . GLY B 1 139 ? -17.006 18.34 5.927 1 98.9 139 GLY B O 1
ATOM 3771 N N . GLN B 1 140 ? -16.534 16.762 7.438 1 98.91 140 GLN B N 1
ATOM 3772 C CA . GLN B 1 140 ? -17.873 16.793 8.017 1 98.91 140 GLN B CA 1
ATOM 3773 C C . GLN B 1 140 ? -18.188 18.168 8.599 1 98.91 140 GLN B C 1
ATOM 3775 O O . GLN B 1 140 ? -19.277 18.705 8.382 1 98.91 140 GLN B O 1
ATOM 3780 N N . ILE B 1 141 ? -17.257 18.712 9.307 1 98.94 141 ILE B N 1
ATOM 3781 C CA . ILE B 1 141 ? -17.436 20.021 9.926 1 98.94 141 ILE B CA 1
ATOM 3782 C C . ILE B 1 141 ? -17.664 21.076 8.846 1 98.94 141 ILE B C 1
ATOM 3784 O O . ILE B 1 141 ? -18.568 21.907 8.962 1 98.94 141 ILE B O 1
ATOM 3788 N N . ALA B 1 142 ? -16.857 21 7.786 1 98.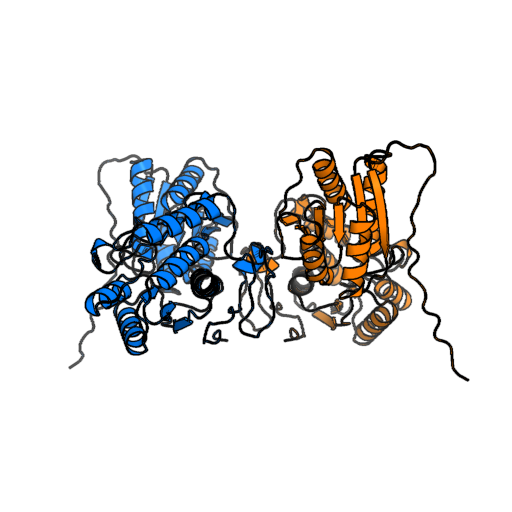9 142 ALA B N 1
ATOM 3789 C CA . ALA B 1 142 ? -16.969 21.96 6.692 1 98.9 142 ALA B CA 1
ATOM 3790 C C . ALA B 1 142 ? -18.375 21.952 6.097 1 98.9 142 ALA B C 1
ATOM 3792 O O . ALA B 1 142 ? -18.962 23.01 5.86 1 98.9 142 ALA B O 1
ATOM 3793 N N . ALA B 1 143 ? -18.894 20.791 5.878 1 98.72 143 ALA B N 1
ATOM 3794 C CA . ALA B 1 143 ? -20.207 20.666 5.25 1 98.72 143 ALA B CA 1
ATOM 3795 C C . ALA B 1 143 ? -21.304 21.214 6.157 1 98.72 143 ALA B C 1
ATOM 3797 O O . ALA B 1 143 ? -22.279 21.8 5.679 1 98.72 143 ALA B O 1
ATOM 3798 N N . LYS B 1 144 ? -21.179 21.052 7.445 1 98.66 144 LYS B N 1
ATOM 3799 C CA . LYS B 1 144 ? -22.163 21.54 8.407 1 98.66 144 LYS B CA 1
ATOM 3800 C C . LYS B 1 144 ? -22.12 23.062 8.513 1 98.66 144 LYS B C 1
ATOM 3802 O O . LYS B 1 144 ? -23.149 23.703 8.736 1 98.66 144 LYS B O 1
ATOM 3807 N N . GLN B 1 145 ? -20.961 23.631 8.329 1 98.69 145 GLN B N 1
ATOM 3808 C CA . GLN B 1 145 ? -20.766 25.048 8.616 1 98.69 145 GLN B CA 1
ATOM 3809 C C . GLN B 1 145 ? -20.867 25.886 7.344 1 98.69 145 GLN B C 1
ATOM 3811 O O . GLN B 1 145 ? -21.145 27.085 7.405 1 98.69 145 GLN B O 1
ATOM 3816 N N . SER B 1 146 ? -20.644 25.268 6.196 1 98.54 146 SER B N 1
ATOM 3817 C CA . SER B 1 146 ? -20.57 26.013 4.944 1 98.54 146 SER B CA 1
ATOM 3818 C C . SER B 1 146 ? -21.937 26.557 4.543 1 98.54 146 SER B C 1
ATOM 3820 O O . SER B 1 146 ? -22.951 25.87 4.686 1 98.54 146 SER B O 1
ATOM 3822 N N . LYS B 1 147 ? -21.924 27.728 4.035 1 97.53 147 LYS B N 1
ATOM 3823 C CA . LYS B 1 147 ? -23.133 28.349 3.5 1 97.53 147 LYS B CA 1
ATOM 3824 C C . LYS B 1 147 ? -23.225 28.161 1.988 1 97.53 147 LYS B C 1
ATOM 3826 O O . LYS B 1 147 ? -24.322 28.095 1.431 1 97.53 147 LYS B O 1
ATOM 3831 N N . THR B 1 148 ? -22.126 27.988 1.418 1 97.44 148 THR B N 1
ATOM 3832 C CA . THR B 1 148 ? -22.086 27.936 -0.039 1 97.44 148 THR B CA 1
ATOM 3833 C C . THR B 1 148 ? -22.028 26.491 -0.527 1 97.44 148 THR B C 1
ATOM 3835 O O . THR B 1 148 ? -22.241 26.221 -1.711 1 97.44 148 THR B O 1
ATOM 3838 N N . GLY B 1 149 ? -21.698 25.566 0.375 1 97.36 149 GLY B N 1
ATOM 3839 C CA . GLY B 1 149 ? -21.514 24.18 -0.024 1 97.36 149 GLY B CA 1
ATOM 3840 C C . GLY B 1 149 ? -20.202 23.934 -0.744 1 97.36 149 GLY B C 1
ATOM 3841 O O . GLY B 1 149 ? -20.058 22.944 -1.463 1 97.36 149 GLY B O 1
ATOM 3842 N N . THR B 1 150 ? -19.262 24.843 -0.557 1 97.12 150 THR B N 1
ATOM 3843 C CA . THR B 1 150 ? -17.992 24.744 -1.268 1 97.12 150 THR B CA 1
ATOM 3844 C C . THR B 1 150 ? -16.825 25.059 -0.336 1 97.12 150 THR B C 1
ATOM 3846 O O . THR B 1 150 ? -16.84 26.072 0.366 1 97.12 150 THR B O 1
ATOM 3849 N N . ALA B 1 151 ? -15.85 24.205 -0.305 1 98.14 151 ALA B N 1
ATOM 3850 C CA . ALA B 1 151 ? -14.603 24.465 0.41 1 98.14 151 ALA B CA 1
ATOM 3851 C C . ALA B 1 151 ? -13.431 24.586 -0.559 1 98.14 151 ALA B C 1
ATOM 3853 O O . ALA B 1 151 ? -13.487 24.072 -1.678 1 98.14 151 ALA B O 1
ATOM 3854 N N . GLY B 1 152 ? -12.503 25.361 -0.16 1 98.06 152 GLY B N 1
ATOM 3855 C CA . GLY B 1 152 ? -11.229 25.417 -0.859 1 98.06 152 GLY B CA 1
ATOM 3856 C C . GLY B 1 152 ? -10.165 24.537 -0.231 1 98.06 152 GLY B C 1
ATOM 3857 O O . GLY B 1 152 ? -10.046 24.475 0.994 1 98.06 152 GLY B O 1
ATOM 3858 N N . TYR B 1 153 ? -9.458 23.84 -0.992 1 98.19 153 TYR B N 1
ATOM 3859 C CA . TYR B 1 153 ? -8.363 22.968 -0.582 1 98.19 153 TYR B CA 1
ATOM 3860 C C . TYR B 1 153 ? -7.049 23.41 -1.214 1 98.19 153 TYR B C 1
ATOM 3862 O O . TYR B 1 153 ? -6.896 23.371 -2.437 1 98.19 153 TYR B O 1
ATOM 3870 N N . ILE B 1 154 ? -6.151 23.842 -0.439 1 98.7 154 ILE B N 1
ATOM 3871 C CA . ILE B 1 154 ? -4.825 24.236 -0.902 1 98.7 154 ILE B CA 1
ATOM 3872 C C . ILE B 1 154 ? -3.87 23.048 -0.805 1 98.7 154 ILE B C 1
ATOM 3874 O O . ILE B 1 154 ? -3.534 22.601 0.294 1 98.7 154 ILE B O 1
ATOM 3878 N N . ALA B 1 155 ? -3.382 22.576 -1.932 1 98.01 155 ALA B N 1
ATOM 3879 C CA . ALA B 1 155 ? -2.634 21.324 -2.012 1 98.01 155 ALA B CA 1
ATOM 3880 C C . ALA B 1 155 ? -1.178 21.578 -2.391 1 98.01 155 ALA B C 1
ATOM 3882 O O . ALA B 1 155 ? -0.883 22.481 -3.177 1 98.01 155 ALA B O 1
ATOM 3883 N N . SER B 1 156 ? -0.268 20.72 -1.962 1 97.74 156 SER B N 1
ATOM 3884 C CA . SER B 1 156 ? 1.167 20.884 -2.164 1 97.74 156 SER B CA 1
ATOM 3885 C C . SER B 1 156 ? 1.631 20.185 -3.437 1 97.74 156 SER B C 1
ATOM 3887 O O . SER B 1 156 ? 1.783 20.822 -4.482 1 97.74 156 SER B O 1
ATOM 3889 N N . PHE B 1 157 ? 1.797 18.814 -3.39 1 95.95 157 PHE B N 1
ATOM 3890 C CA . PHE B 1 157 ? 2.234 17.998 -4.517 1 95.95 157 PHE B CA 1
ATOM 3891 C C . PHE B 1 157 ? 1.265 16.848 -4.761 1 95.95 157 PHE B C 1
ATOM 3893 O O . PHE B 1 157 ? 0.675 16.316 -3.819 1 95.95 157 PHE B O 1
ATOM 3900 N N . PRO B 1 158 ? 1.154 16.381 -6.005 1 94.7 158 PRO B N 1
ATOM 3901 C CA . PRO B 1 158 ? 0.2 15.319 -6.334 1 94.7 158 PRO B CA 1
ATOM 3902 C C . PRO B 1 158 ? 0.751 13.923 -6.05 1 94.7 158 PRO B C 1
ATOM 3904 O O . PRO B 1 158 ? 0.877 13.107 -6.967 1 94.7 158 PRO B O 1
ATOM 3907 N N . ILE B 1 159 ? 0.975 13.561 -4.873 1 92.96 159 ILE B N 1
ATOM 3908 C CA . ILE B 1 159 ? 1.39 12.238 -4.42 1 92.96 159 ILE B CA 1
ATOM 3909 C C . ILE B 1 159 ? 0.226 11.546 -3.714 1 92.96 159 ILE B C 1
ATOM 3911 O O . ILE B 1 159 ? -0.741 12.197 -3.313 1 92.96 159 ILE B O 1
ATOM 3915 N N . PRO B 1 160 ? 0.275 10.295 -3.538 1 93.78 160 PRO B N 1
ATOM 3916 C CA . PRO B 1 160 ? -0.852 9.53 -3.001 1 93.78 160 PRO B CA 1
ATOM 3917 C C . PRO B 1 160 ? -1.344 10.068 -1.659 1 93.78 160 PRO B C 1
ATOM 3919 O O . PRO B 1 160 ? -2.553 10.119 -1.416 1 93.78 160 PRO B O 1
ATOM 3922 N N . GLU B 1 161 ? -0.452 10.485 -0.82 1 95.91 161 GLU B N 1
ATOM 3923 C CA . GLU B 1 161 ? -0.815 11.008 0.493 1 95.91 161 GLU B CA 1
ATOM 3924 C C . GLU B 1 161 ? -1.75 12.208 0.371 1 95.91 161 GLU B C 1
ATOM 3926 O O . GLU B 1 161 ? -2.761 12.288 1.072 1 95.91 161 GLU B O 1
ATOM 3931 N N . VAL B 1 162 ? -1.427 13.16 -0.517 1 97.3 162 VAL B N 1
ATOM 3932 C CA . VAL B 1 162 ? -2.216 14.374 -0.698 1 97.3 162 VAL B CA 1
ATOM 3933 C C . VAL B 1 162 ? -3.545 14.032 -1.368 1 97.3 162 VAL B C 1
ATOM 3935 O O . VAL B 1 162 ? -4.592 14.563 -0.991 1 97.3 162 VAL B O 1
ATOM 3938 N N . VAL B 1 163 ? -3.541 13.093 -2.322 1 96.63 163 VAL B N 1
ATOM 3939 C CA . VAL B 1 163 ? -4.756 12.658 -3.005 1 96.63 163 VAL B CA 1
ATOM 3940 C C . VAL B 1 163 ? -5.714 12.023 -2 1 96.63 163 VAL B C 1
ATOM 3942 O O . VAL B 1 163 ? -6.903 12.35 -1.974 1 96.63 163 VAL B O 1
ATOM 3945 N N . ALA B 1 164 ? -5.198 11.182 -1.179 1 97.56 164 ALA B N 1
ATOM 3946 C CA . ALA B 1 164 ? -6.015 10.545 -0.15 1 97.56 164 ALA B CA 1
ATOM 3947 C C . ALA B 1 164 ? -6.609 11.582 0.8 1 97.56 164 ALA B C 1
ATOM 3949 O O . ALA B 1 164 ? -7.735 11.424 1.276 1 97.56 164 ALA B O 1
ATOM 3950 N N . GLY B 1 165 ? -5.828 12.605 1.091 1 98.23 165 GLY B N 1
ATOM 3951 C CA . GLY B 1 165 ? -6.331 13.676 1.937 1 98.23 165 GLY B CA 1
ATOM 3952 C C . GLY B 1 165 ? -7.512 14.411 1.331 1 98.23 165 GLY B C 1
ATOM 3953 O O . GLY B 1 165 ? -8.514 14.65 2.007 1 98.23 165 GLY B O 1
ATOM 3954 N N . ILE B 1 166 ? -7.396 14.76 0.071 1 98.26 166 ILE B N 1
ATOM 3955 C CA . ILE B 1 166 ? -8.469 15.447 -0.64 1 98.26 166 ILE B CA 1
ATOM 3956 C C . ILE B 1 166 ? -9.717 14.568 -0.664 1 98.26 166 ILE B C 1
ATOM 3958 O O . ILE B 1 166 ? -10.817 15.032 -0.351 1 98.26 166 ILE B O 1
ATOM 3962 N N . ASN B 1 167 ? -9.507 13.316 -0.992 1 98.33 167 ASN B N 1
ATOM 3963 C CA . ASN B 1 167 ? -10.619 12.375 -1.079 1 98.33 167 ASN B CA 1
ATOM 3964 C C . ASN B 1 167 ? -11.303 12.189 0.272 1 98.33 167 ASN B C 1
ATOM 3966 O O . ASN B 1 167 ? -12.532 12.186 0.356 1 98.33 167 ASN B O 1
ATOM 3970 N N . ALA B 1 168 ? -10.541 12.024 1.306 1 98.77 168 ALA B N 1
ATOM 3971 C CA . ALA B 1 168 ? -11.102 11.816 2.638 1 98.77 168 ALA B CA 1
ATOM 3972 C C . ALA B 1 168 ? -11.893 13.038 3.097 1 98.77 168 ALA B C 1
ATOM 3974 O O . ALA B 1 168 ? -12.967 12.904 3.689 1 98.77 168 ALA B O 1
ATOM 3975 N N . PHE B 1 169 ? -11.373 14.239 2.861 1 98.7 169 PHE B N 1
ATOM 3976 C CA . PHE B 1 169 ? -12.068 15.479 3.188 1 98.7 169 PHE B CA 1
ATOM 3977 C C . PHE B 1 169 ? -13.432 15.53 2.511 1 98.7 169 PHE B C 1
ATOM 3979 O O . PHE B 1 169 ? -14.444 15.797 3.161 1 98.7 169 PHE B O 1
ATOM 3986 N N . LEU B 1 170 ? -13.432 15.271 1.245 1 98.48 170 LEU B N 1
ATOM 3987 C CA . LEU B 1 170 ? -14.676 15.378 0.492 1 98.48 170 LEU B CA 1
ATOM 3988 C C . LEU B 1 170 ? -15.653 14.278 0.896 1 98.48 170 LEU B C 1
ATOM 3990 O O . LEU B 1 170 ? -16.86 14.515 0.984 1 98.48 170 LEU B O 1
ATOM 3994 N N . LEU B 1 171 ? -15.163 13.076 1.11 1 98.52 171 LEU B N 1
ATOM 3995 C CA . LEU B 1 171 ? -16.022 12.003 1.598 1 98.52 171 LEU B CA 1
ATOM 3996 C C . LEU B 1 171 ? -16.7 12.401 2.904 1 98.52 171 LEU B C 1
ATOM 3998 O O . LEU B 1 171 ? -17.904 12.191 3.074 1 98.52 171 LEU B O 1
ATOM 4002 N N . GLY B 1 172 ? -15.907 12.951 3.816 1 98.76 172 GLY B N 1
ATOM 4003 C CA . GLY B 1 172 ? -16.488 13.451 5.052 1 98.76 172 GLY B CA 1
ATOM 4004 C C . GLY B 1 172 ? -17.545 14.516 4.828 1 98.76 172 GLY B C 1
ATOM 4005 O O . GLY B 1 172 ? -18.623 14.462 5.422 1 98.76 172 GLY B O 1
ATOM 4006 N N . ALA B 1 173 ? -17.254 15.444 3.963 1 98.77 173 ALA B N 1
ATOM 4007 C CA . ALA B 1 173 ? -18.181 16.532 3.663 1 98.77 173 ALA B CA 1
ATOM 4008 C C . ALA B 1 173 ? -19.474 15.999 3.052 1 98.77 173 ALA B C 1
ATOM 4010 O O . ALA B 1 173 ? -20.569 16.368 3.482 1 98.77 173 ALA B O 1
ATOM 4011 N N . GLN B 1 174 ? -19.36 15.111 2.104 1 98.12 174 GLN B N 1
ATOM 4012 C CA . GLN B 1 174 ? -20.513 14.609 1.364 1 98.12 174 GLN B CA 1
ATOM 4013 C C . GLN B 1 174 ? -21.357 13.676 2.227 1 98.12 174 GLN B C 1
ATOM 4015 O O . GLN B 1 174 ? -22.524 13.424 1.92 1 98.12 174 GLN B O 1
ATOM 4020 N N . SER B 1 175 ? -20.78 13.114 3.26 1 98.04 175 SER B N 1
ATOM 4021 C CA . SER B 1 175 ? -21.568 12.325 4.201 1 98.04 175 SER B CA 1
ATOM 4022 C C . SER B 1 175 ? -22.601 13.188 4.917 1 98.04 175 SER B C 1
ATOM 4024 O O . SER B 1 175 ? -23.578 12.672 5.463 1 98.04 175 SER B O 1
ATOM 4026 N N . VAL B 1 176 ? -22.381 14.512 4.923 1 98.27 176 VAL B N 1
ATOM 4027 C CA . VAL B 1 176 ? -23.266 15.476 5.569 1 98.27 176 VAL B CA 1
ATOM 4028 C C . VAL B 1 176 ? -24.081 16.218 4.512 1 98.27 176 VAL B C 1
ATOM 4030 O O . VAL B 1 176 ? -25.29 16.405 4.67 1 98.27 176 VAL B O 1
ATOM 4033 N N . ASN B 1 177 ? -23.458 16.624 3.478 1 97.89 177 ASN B N 1
ATOM 4034 C CA . ASN B 1 177 ? -24.033 17.325 2.335 1 97.89 177 ASN B CA 1
ATOM 4035 C C . ASN B 1 177 ? -23.591 16.7 1.015 1 97.89 177 ASN B C 1
ATOM 4037 O O . ASN B 1 177 ? -22.529 17.036 0.488 1 97.89 177 ASN B O 1
ATOM 4041 N N . PRO B 1 178 ? -24.376 15.86 0.416 1 96.69 178 PRO B N 1
ATOM 4042 C CA . PRO B 1 178 ? -23.983 15.101 -0.773 1 96.69 178 PRO B CA 1
ATOM 4043 C C . PRO B 1 178 ? -23.586 16 -1.942 1 96.69 178 PRO B C 1
ATOM 4045 O O . PRO B 1 178 ? -22.885 15.557 -2.856 1 96.69 178 PRO B O 1
ATOM 4048 N N . ASP B 1 179 ? -23.966 17.263 -1.924 1 95.81 179 ASP B N 1
ATOM 4049 C CA . ASP B 1 179 ? -23.696 18.168 -3.037 1 95.81 179 ASP B CA 1
ATOM 4050 C C . ASP B 1 179 ? -22.459 19.021 -2.764 1 95.81 179 ASP B C 1
ATOM 4052 O O . ASP B 1 179 ? -22.135 19.92 -3.542 1 95.81 179 ASP B O 1
ATOM 4056 N N . PHE B 1 180 ? -21.869 18.723 -1.605 1 97.11 180 PHE B N 1
ATOM 4057 C CA . PHE B 1 180 ? -20.704 19.513 -1.223 1 97.11 180 PHE B CA 1
ATOM 4058 C C . PHE B 1 180 ? -19.597 19.384 -2.262 1 97.11 180 PHE B C 1
ATOM 4060 O O . PHE B 1 180 ? -19.371 18.301 -2.805 1 97.11 180 PHE B O 1
ATOM 4067 N N . LYS B 1 181 ? -18.856 20.477 -2.521 1 95.68 181 LYS B N 1
ATOM 4068 C CA . LYS B 1 181 ? -17.78 20.514 -3.507 1 95.68 181 LYS B CA 1
ATOM 4069 C C . LYS B 1 181 ? -16.479 21.012 -2.883 1 95.68 181 LYS B C 1
ATOM 4071 O O . LYS B 1 181 ? -16.5 21.726 -1.878 1 95.68 181 LYS B O 1
ATOM 4076 N N . VAL B 1 182 ? -15.445 20.582 -3.518 1 96.91 182 VAL B N 1
ATOM 4077 C CA . VAL B 1 182 ? -14.131 21.06 -3.103 1 96.91 182 VAL B CA 1
ATOM 4078 C C . VAL B 1 182 ? -13.378 21.618 -4.308 1 96.91 182 VAL B C 1
ATOM 4080 O O . VAL B 1 182 ? -13.365 21.004 -5.378 1 96.91 182 VAL B O 1
ATOM 4083 N N . LYS B 1 183 ? -12.903 22.797 -4.215 1 96.42 183 LYS B N 1
ATOM 4084 C CA . LYS B 1 183 ? -12.007 23.394 -5.201 1 96.42 183 LYS B CA 1
ATOM 4085 C C . LYS B 1 183 ? -10.549 23.27 -4.767 1 96.42 183 LYS B C 1
ATOM 4087 O O . LYS B 1 183 ? -10.183 23.702 -3.672 1 96.42 183 LYS B O 1
ATOM 4092 N N . VAL B 1 184 ? -9.76 22.72 -5.654 1 97.12 184 VAL B N 1
ATOM 4093 C CA . VAL B 1 184 ? -8.373 22.431 -5.305 1 97.12 184 VAL B CA 1
ATOM 4094 C C . VAL B 1 184 ? -7.443 23.39 -6.044 1 97.12 184 VAL B C 1
ATOM 4096 O O . VAL B 1 184 ? -7.621 23.639 -7.239 1 97.12 184 VAL B O 1
ATOM 4099 N N . VAL B 1 185 ? -6.52 23.959 -5.344 1 97.12 185 VAL B N 1
ATOM 4100 C CA . VAL B 1 185 ? -5.435 24.73 -5.943 1 97.12 185 VAL B CA 1
ATOM 4101 C C . VAL B 1 185 ? -4.091 24.114 -5.562 1 97.12 185 VAL B C 1
ATOM 4103 O O . VAL B 1 185 ? -3.776 23.981 -4.377 1 97.12 185 VAL B O 1
ATOM 4106 N N . TRP B 1 186 ? -3.314 23.735 -6.521 1 97.24 186 TRP B N 1
ATOM 4107 C CA . TRP B 1 186 ? -1.972 23.196 -6.322 1 97.24 186 TRP B CA 1
ATOM 4108 C C . TRP B 1 186 ? -0.936 24.314 -6.28 1 97.24 186 TRP B C 1
ATOM 4110 O O . TRP B 1 186 ? -0.834 25.11 -7.215 1 97.24 186 TRP B O 1
ATOM 4120 N N . VAL B 1 187 ? -0.151 24.346 -5.232 1 97.81 187 VAL B N 1
ATOM 4121 C CA . VAL B 1 187 ? 0.791 25.453 -5.098 1 97.81 187 VAL B CA 1
ATOM 4122 C C . VAL B 1 187 ? 2.212 24.957 -5.357 1 97.81 187 VAL B C 1
ATOM 4124 O O . VAL B 1 187 ? 3.144 25.757 -5.467 1 97.81 187 VAL B O 1
ATOM 4127 N N . ASN B 1 188 ? 2.506 23.69 -5.433 1 96.54 188 ASN B N 1
ATOM 4128 C CA . ASN B 1 188 ? 3.763 23.042 -5.792 1 96.54 188 ASN B CA 1
ATOM 4129 C C . ASN B 1 188 ? 4.883 23.417 -4.826 1 96.54 188 ASN B C 1
ATOM 4131 O O . ASN B 1 188 ? 5.991 23.747 -5.251 1 96.54 188 ASN B O 1
ATOM 4135 N N . THR B 1 189 ? 4.571 23.497 -3.605 1 97.26 189 THR B N 1
ATOM 4136 C CA . THR B 1 189 ? 5.49 23.712 -2.492 1 97.26 189 THR B CA 1
ATOM 4137 C C . THR B 1 189 ? 4.88 23.219 -1.184 1 97.26 189 THR B C 1
ATOM 4139 O O . THR B 1 189 ? 3.658 23.235 -1.017 1 97.26 189 THR B O 1
ATOM 4142 N N . TRP B 1 190 ? 5.704 22.823 -0.277 1 98.28 190 TRP B N 1
ATOM 4143 C CA . TRP B 1 190 ? 5.21 22.442 1.043 1 98.28 190 TRP B CA 1
ATOM 4144 C C . TRP B 1 190 ? 4.998 23.672 1.92 1 98.28 190 TRP B C 1
ATOM 4146 O O . TRP B 1 190 ? 4.136 23.671 2.802 1 98.28 190 TRP B O 1
ATOM 4156 N N . PHE B 1 191 ? 5.897 24.687 1.739 1 98.13 191 PHE B N 1
ATOM 4157 C CA . PHE B 1 191 ? 5.896 25.871 2.59 1 98.13 191 PHE B CA 1
ATOM 4158 C C . PHE B 1 191 ? 6.203 27.122 1.777 1 98.13 191 PHE B C 1
ATOM 4160 O O . PHE B 1 191 ? 7.331 27.31 1.318 1 98.13 191 PHE B O 1
ATOM 4167 N N . ASP B 1 192 ? 5.282 27.918 1.647 1 98.26 192 ASP B N 1
ATOM 4168 C CA . ASP B 1 192 ? 5.363 29.239 1.03 1 98.26 192 ASP B CA 1
ATOM 4169 C C . ASP B 1 192 ? 4.172 30.106 1.43 1 98.26 192 ASP B C 1
ATOM 4171 O O . ASP B 1 192 ? 3.159 30.141 0.728 1 98.26 192 ASP B O 1
ATOM 4175 N N . PRO B 1 193 ? 4.353 30.84 2.548 1 98.26 193 PRO B N 1
ATOM 4176 C CA . PRO B 1 193 ? 3.214 31.588 3.086 1 98.26 193 PRO B CA 1
ATOM 4177 C C . PRO B 1 193 ? 2.578 32.516 2.054 1 98.26 193 PRO B C 1
ATOM 4179 O O . PRO B 1 193 ? 1.352 32.644 2.006 1 98.26 193 PRO B O 1
ATOM 4182 N N . GLY B 1 194 ? 3.38 33.162 1.278 1 98.38 194 GLY B N 1
ATOM 4183 C CA . GLY B 1 194 ? 2.843 34.06 0.268 1 98.38 194 GLY B CA 1
ATOM 4184 C C . GLY B 1 194 ? 1.967 33.356 -0.751 1 98.38 194 GLY B C 1
ATOM 4185 O O . GLY B 1 194 ? 0.829 33.767 -0.988 1 98.38 194 GLY B O 1
ATOM 4186 N N . LYS B 1 195 ? 2.452 32.238 -1.366 1 98.6 195 LYS B N 1
ATOM 4187 C CA . LYS B 1 195 ? 1.692 31.476 -2.352 1 98.6 195 LYS B CA 1
ATOM 4188 C C . LYS B 1 195 ? 0.443 30.859 -1.727 1 98.6 195 LYS B C 1
ATOM 4190 O O . LYS B 1 195 ? -0.601 30.768 -2.375 1 98.6 195 LYS B O 1
ATOM 4195 N N . GLU B 1 196 ? 0.58 30.456 -0.527 1 98.76 196 GLU B N 1
ATOM 4196 C CA . GLU B 1 196 ? -0.533 29.836 0.185 1 98.76 196 GLU B CA 1
ATOM 4197 C C . GLU B 1 196 ? -1.644 30.846 0.459 1 98.76 196 GLU B C 1
ATOM 4199 O O . GLU B 1 196 ? -2.826 30.535 0.302 1 98.76 196 GLU B O 1
ATOM 4204 N N . ALA B 1 197 ? -1.224 32.028 0.868 1 98.78 197 ALA B N 1
ATOM 4205 C CA . ALA B 1 197 ? -2.193 33.096 1.099 1 98.78 197 ALA B CA 1
ATOM 4206 C C . ALA B 1 197 ? -2.93 33.455 -0.188 1 98.78 197 ALA B C 1
ATOM 4208 O O . ALA B 1 197 ? -4.149 33.64 -0.181 1 98.78 197 ALA B O 1
ATOM 4209 N N . ASP B 1 198 ? -2.182 33.544 -1.283 1 98.83 198 ASP B N 1
ATOM 4210 C CA . ASP B 1 198 ? -2.779 33.883 -2.571 1 98.83 198 ASP B CA 1
ATOM 4211 C C . ASP B 1 198 ? -3.772 32.812 -3.016 1 98.83 198 ASP B C 1
ATOM 4213 O O . ASP B 1 198 ? -4.833 33.127 -3.558 1 98.83 198 ASP B O 1
ATOM 4217 N N . ALA B 1 199 ? -3.386 31.57 -2.791 1 98.8 199 ALA B N 1
ATOM 4218 C CA . ALA B 1 199 ? -4.288 30.471 -3.126 1 98.8 199 ALA B CA 1
ATOM 4219 C C . ALA B 1 199 ? -5.579 30.554 -2.317 1 98.8 199 ALA B C 1
ATOM 4221 O O . ALA B 1 199 ? -6.669 30.335 -2.852 1 98.8 199 ALA B O 1
ATOM 4222 N N . ALA B 1 200 ? -5.467 30.857 -1.037 1 98.82 200 ALA B N 1
ATOM 4223 C CA . ALA B 1 200 ? -6.64 30.991 -0.177 1 98.82 200 ALA B CA 1
ATOM 4224 C C . ALA B 1 200 ? -7.554 32.11 -0.667 1 98.82 200 ALA B C 1
ATOM 4226 O O . ALA B 1 200 ? -8.77 31.929 -0.764 1 98.82 200 ALA B O 1
ATOM 4227 N N . LYS B 1 201 ? -6.974 33.263 -0.976 1 98.79 201 LYS B N 1
ATOM 4228 C CA . LYS B 1 201 ? -7.75 34.39 -1.485 1 98.79 201 LYS B CA 1
ATOM 4229 C C . LYS B 1 201 ? -8.499 34.011 -2.759 1 98.79 201 LYS B C 1
ATOM 4231 O O . LYS B 1 201 ? -9.681 34.33 -2.909 1 98.79 201 LYS B O 1
ATOM 4236 N N . ALA B 1 202 ? -7.765 33.357 -3.63 1 98.61 202 ALA B N 1
ATOM 4237 C CA . ALA B 1 202 ? -8.361 32.952 -4.901 1 98.61 202 ALA B CA 1
ATOM 4238 C C . ALA B 1 202 ? -9.549 32.021 -4.678 1 98.61 202 ALA B C 1
ATOM 4240 O O . ALA B 1 202 ? -10.582 32.154 -5.339 1 98.61 202 ALA B O 1
ATOM 4241 N N . LEU B 1 203 ? -9.413 31.08 -3.796 1 98.46 203 LEU B N 1
ATOM 4242 C CA . LEU B 1 203 ? -10.469 30.116 -3.512 1 98.46 203 LEU B CA 1
ATOM 4243 C C . LEU B 1 203 ? -11.684 30.804 -2.899 1 98.46 203 LEU B C 1
ATOM 4245 O O . LEU B 1 203 ? -12.824 30.491 -3.25 1 98.46 203 LEU B O 1
ATOM 4249 N N . ILE B 1 204 ? -11.481 31.762 -1.992 1 98.52 204 ILE B N 1
ATOM 4250 C CA . ILE B 1 204 ? -12.571 32.51 -1.374 1 98.52 204 ILE B CA 1
ATOM 4251 C C . ILE B 1 204 ? -13.287 33.347 -2.432 1 98.52 204 ILE B C 1
ATOM 4253 O O . ILE B 1 204 ? -14.519 33.387 -2.471 1 98.52 204 ILE B O 1
ATOM 4257 N N . ASP B 1 205 ? -12.515 33.951 -3.292 1 98.33 205 ASP B N 1
ATOM 4258 C CA . ASP B 1 205 ? -13.085 34.751 -4.371 1 98.33 205 ASP B CA 1
ATOM 4259 C C . ASP B 1 205 ? -13.926 33.889 -5.31 1 98.33 205 ASP B C 1
ATOM 4261 O O . ASP B 1 205 ? -14.844 34.388 -5.964 1 98.33 205 ASP B O 1
ATOM 4265 N N . GLN B 1 206 ? -13.645 32.607 -5.359 1 97.01 206 GLN B N 1
ATOM 4266 C CA . GLN B 1 206 ? -14.371 31.683 -6.224 1 97.01 206 GLN B CA 1
ATOM 4267 C C . GLN B 1 206 ? -15.58 31.091 -5.504 1 97.01 206 GLN B C 1
ATOM 4269 O O . GLN B 1 206 ? -16.25 30.201 -6.033 1 97.01 206 GLN B O 1
ATOM 4274 N N . GLY B 1 207 ? -15.716 31.477 -4.224 1 97.01 207 GLY B N 1
ATOM 4275 C CA . GLY B 1 207 ? -16.979 31.14 -3.587 1 97.01 207 GLY B CA 1
ATOM 4276 C C . GLY B 1 207 ? -16.824 30.171 -2.43 1 97.01 207 GLY B C 1
ATOM 4277 O O . GLY B 1 207 ? -17.804 29.827 -1.766 1 97.01 207 GLY B O 1
ATOM 4278 N N . ALA B 1 208 ? -15.586 29.78 -2.142 1 98.06 208 ALA B N 1
ATOM 4279 C CA . ALA B 1 208 ? -15.368 28.924 -0.979 1 98.06 208 ALA B CA 1
ATOM 4280 C C . ALA B 1 208 ? -15.538 29.709 0.319 1 98.06 208 ALA B C 1
ATOM 4282 O O . ALA B 1 208 ? -15.016 30.818 0.454 1 98.06 208 ALA B O 1
ATOM 4283 N N . ASP B 1 209 ? -16.263 29.132 1.245 1 98.44 209 ASP B N 1
ATOM 4284 C CA . ASP B 1 209 ? -16.444 29.83 2.514 1 98.44 209 ASP B CA 1
ATOM 4285 C C . ASP B 1 209 ? -15.813 29.05 3.665 1 98.44 209 ASP B C 1
ATOM 4287 O O . ASP B 1 209 ? -16.001 29.397 4.833 1 98.44 209 ASP B O 1
ATOM 4291 N N . ILE B 1 210 ? -15.138 27.98 3.36 1 98.66 210 ILE B N 1
ATOM 4292 C CA . ILE B 1 210 ? -14.282 27.226 4.27 1 98.66 210 ILE B CA 1
ATOM 4293 C C . ILE B 1 210 ? -12.956 26.906 3.585 1 98.66 210 ILE B C 1
ATOM 4295 O O . ILE B 1 210 ? -12.932 26.511 2.416 1 98.66 210 ILE B O 1
ATOM 4299 N N . ILE B 1 211 ? -11.862 27.065 4.294 1 98.81 211 ILE B N 1
ATOM 4300 C CA . ILE B 1 211 ? -10.537 26.831 3.729 1 98.81 211 ILE B CA 1
ATOM 4301 C C . ILE B 1 211 ? -9.842 25.707 4.494 1 98.81 211 ILE B C 1
ATOM 4303 O O . ILE B 1 211 ? -9.876 25.672 5.726 1 98.81 211 ILE B O 1
ATOM 4307 N N . THR B 1 212 ? -9.329 24.759 3.805 1 98.61 212 THR B N 1
ATOM 4308 C CA . THR B 1 212 ? -8.442 23.736 4.349 1 98.61 212 THR B CA 1
ATOM 4309 C C . THR B 1 212 ? -7.168 23.628 3.516 1 98.61 212 THR B C 1
ATOM 4311 O O . THR B 1 212 ? -7.12 24.103 2.379 1 98.61 212 THR B O 1
ATOM 4314 N N . GLN B 1 213 ? -6.137 23.13 4.131 1 98.64 213 GLN B N 1
ATOM 4315 C CA . GLN B 1 213 ? -4.843 23.135 3.456 1 98.64 213 GLN B CA 1
ATOM 4316 C C . GLN B 1 213 ? -4.07 21.85 3.74 1 98.64 213 GLN B C 1
ATOM 4318 O O . GLN B 1 213 ? -4.319 21.179 4.745 1 98.64 213 GLN B O 1
ATOM 4323 N N . HIS B 1 214 ? -3.241 21.435 2.804 1 98.23 214 HIS B N 1
ATOM 4324 C CA . HIS B 1 214 ? -2.142 20.485 2.933 1 98.23 214 HIS B CA 1
ATOM 4325 C C . HIS B 1 214 ? -0.797 21.16 2.683 1 98.23 214 HIS B C 1
ATOM 4327 O O . HIS B 1 214 ? 0.002 20.681 1.876 1 98.23 214 HIS B O 1
ATOM 4333 N N . THR B 1 215 ? -0.646 22.28 3.296 1 98.42 215 THR B N 1
ATOM 4334 C CA . THR B 1 215 ? 0.565 23.092 3.289 1 98.42 215 THR B CA 1
ATOM 4335 C C . THR B 1 215 ? 0.961 23.485 4.71 1 98.42 215 THR B C 1
ATOM 4337 O O . THR B 1 215 ? 0.192 23.282 5.652 1 98.42 215 THR B O 1
ATOM 4340 N N . ASP B 1 216 ? 2.086 24.034 4.88 1 98.15 216 ASP B N 1
ATOM 4341 C CA . ASP B 1 216 ? 2.717 23.961 6.194 1 98.15 216 ASP B CA 1
ATOM 4342 C C . ASP B 1 216 ? 2.583 25.285 6.943 1 98.15 216 ASP B C 1
ATOM 4344 O O . ASP B 1 216 ? 2.88 25.362 8.137 1 98.15 216 ASP B O 1
ATOM 4348 N N . SER B 1 217 ? 2.141 26.391 6.324 1 97.88 217 SER B N 1
ATOM 4349 C CA . SER B 1 217 ? 2.123 27.674 7.019 1 97.88 217 SER B CA 1
ATOM 4350 C C . SER B 1 217 ? 0.742 27.974 7.591 1 97.88 217 SER B C 1
ATOM 4352 O O . SER B 1 217 ? -0.237 27.311 7.244 1 97.88 217 SER B O 1
ATOM 4354 N N . THR B 1 218 ? 0.639 29.001 8.363 1 98.45 218 THR B N 1
ATOM 4355 C CA . THR B 1 218 ? -0.617 29.439 8.961 1 98.45 218 THR B CA 1
ATOM 4356 C C . THR B 1 218 ? -1.359 30.389 8.025 1 98.45 218 THR B C 1
ATOM 4358 O O . THR B 1 218 ? -2.502 30.765 8.292 1 98.45 218 THR B O 1
ATOM 4361 N N . ALA B 1 219 ? -0.769 30.711 6.876 1 98.6 219 ALA B N 1
ATOM 4362 C CA . ALA B 1 219 ? -1.216 31.818 6.034 1 98.6 219 ALA B CA 1
ATOM 4363 C C . ALA B 1 219 ? -2.64 31.589 5.537 1 98.6 219 ALA B C 1
ATOM 4365 O O . ALA B 1 219 ? -3.473 32.498 5.58 1 98.6 219 ALA B O 1
ATOM 4366 N N . PRO B 1 220 ? -2.966 30.353 5.058 1 98.81 220 PRO B N 1
ATOM 4367 C CA . PRO B 1 220 ? -4.332 30.154 4.569 1 98.81 220 PRO B CA 1
ATOM 4368 C C . PRO B 1 220 ? -5.387 30.415 5.642 1 98.81 220 PRO B C 1
ATOM 4370 O O . PRO B 1 220 ? -6.413 31.041 5.364 1 98.81 220 PRO B O 1
ATOM 4373 N N . LEU B 1 221 ? -5.126 29.996 6.868 1 98.72 221 LEU B N 1
ATOM 4374 C CA . LEU B 1 221 ? -6.084 30.167 7.955 1 98.72 221 LEU B CA 1
ATOM 4375 C C . LEU B 1 221 ? -6.173 31.631 8.375 1 98.72 221 LEU B C 1
ATOM 4377 O O . LEU B 1 221 ? -7.246 32.11 8.749 1 98.72 221 LEU B O 1
ATOM 4381 N N . GLN B 1 222 ? -5.086 32.336 8.326 1 98.76 222 GLN B N 1
ATOM 4382 C CA . GLN B 1 222 ? -5.094 33.765 8.617 1 98.76 222 GLN B CA 1
ATOM 4383 C C . GLN B 1 222 ? -5.902 34.534 7.576 1 98.76 222 GLN B C 1
ATOM 4385 O O . GLN B 1 222 ? -6.647 35.456 7.918 1 98.76 222 GLN B O 1
ATOM 4390 N N . VAL B 1 223 ? -5.694 34.149 6.286 1 98.82 223 VAL B N 1
ATOM 4391 C CA . VAL B 1 223 ? -6.476 34.767 5.22 1 98.82 223 VAL B CA 1
ATOM 4392 C C . VAL B 1 223 ? -7.962 34.497 5.445 1 98.82 223 VAL B C 1
ATOM 4394 O O . VAL B 1 223 ? -8.797 35.382 5.246 1 98.82 223 VAL B O 1
ATOM 4397 N N . ALA B 1 224 ? -8.317 33.28 5.834 1 98.77 224 ALA B N 1
ATOM 4398 C CA . ALA B 1 224 ? -9.705 32.949 6.144 1 98.77 224 ALA B CA 1
ATOM 4399 C C . ALA B 1 224 ? -10.274 33.898 7.195 1 98.77 224 ALA B C 1
ATOM 4401 O O . ALA B 1 224 ? -11.357 34.459 7.013 1 98.77 224 ALA B O 1
ATOM 4402 N N . GLN B 1 225 ? -9.537 34.152 8.248 1 98.49 225 GLN B N 1
ATOM 4403 C CA . GLN B 1 225 ? -9.985 35.054 9.303 1 98.49 225 GLN B CA 1
ATOM 4404 C C . GLN B 1 225 ? -10.153 36.476 8.776 1 98.49 225 GLN B C 1
ATOM 4406 O O . GLN B 1 225 ? -11.156 37.135 9.06 1 98.49 225 GLN B O 1
ATOM 4411 N N . GLU B 1 226 ? -9.193 36.894 8.007 1 98.49 226 GLU B N 1
ATOM 4412 C CA . GLU B 1 226 ? -9.223 38.244 7.452 1 98.49 226 GLU B CA 1
ATOM 4413 C C . GLU B 1 226 ? -10.444 38.446 6.559 1 98.49 226 GLU B C 1
ATOM 4415 O O . GLU B 1 226 ? -11.006 39.542 6.506 1 98.49 226 GLU B O 1
ATOM 4420 N N . ARG B 1 227 ? -10.773 37.401 5.871 1 98.39 227 ARG B N 1
ATOM 4421 C CA . ARG B 1 227 ? -11.845 37.487 4.885 1 98.39 227 ARG B CA 1
ATOM 4422 C C . ARG B 1 227 ? -13.185 37.094 5.498 1 98.39 227 ARG B C 1
ATOM 4424 O O . ARG B 1 227 ? -14.198 37.028 4.799 1 98.39 227 ARG B O 1
ATOM 4431 N N . GLY B 1 228 ? -13.158 36.814 6.797 1 97.7 228 GLY B N 1
ATOM 4432 C CA . GLY B 1 228 ? -14.395 36.535 7.509 1 97.7 228 GLY B CA 1
ATOM 4433 C C . GLY B 1 228 ? -14.944 35.148 7.231 1 97.7 228 GLY B C 1
ATOM 4434 O O . GLY B 1 228 ? -16.154 34.926 7.31 1 97.7 228 GLY B O 1
ATOM 4435 N N . VAL B 1 229 ? -14.094 34.25 6.764 1 98.4 229 VAL B N 1
ATOM 4436 C CA . VAL B 1 229 ? -14.481 32.854 6.591 1 98.4 229 VAL B CA 1
ATOM 4437 C C . VAL B 1 229 ? -13.727 31.981 7.591 1 98.4 229 VAL B C 1
ATOM 4439 O O . VAL B 1 229 ? -12.994 32.491 8.441 1 98.4 229 VAL B O 1
ATOM 4442 N N . HIS B 1 230 ? -13.977 30.678 7.641 1 98.73 230 HIS B N 1
ATOM 4443 C CA . HIS B 1 230 ? -13.393 29.769 8.621 1 98.73 230 HIS B CA 1
ATOM 4444 C C . HIS B 1 230 ? -12.501 28.732 7.947 1 98.73 230 HIS B C 1
ATOM 4446 O O . HIS B 1 230 ? -12.459 28.647 6.718 1 98.73 230 HIS B O 1
ATOM 4452 N N . GLY B 1 231 ? -11.833 28.034 8.731 1 98.78 231 GLY B N 1
ATOM 4453 C CA . GLY B 1 231 ? -10.967 26.99 8.208 1 98.78 231 GLY B CA 1
ATOM 4454 C C . GLY B 1 231 ? -10.405 26.084 9.287 1 98.78 231 GLY B C 1
ATOM 4455 O O . GLY B 1 231 ? -10.967 25.99 10.38 1 98.78 231 GLY B O 1
ATOM 4456 N N . PHE B 1 232 ? -9.369 25.392 8.938 1 98.91 232 PHE B N 1
ATOM 4457 C CA . PHE B 1 232 ? -8.78 24.372 9.799 1 98.91 232 PHE B CA 1
ATOM 4458 C C . PHE B 1 232 ? -7.266 24.53 9.867 1 98.91 232 PHE B C 1
ATOM 4460 O O . PHE B 1 232 ? -6.627 24.874 8.871 1 98.91 232 PHE B O 1
ATOM 4467 N N . GLY B 1 233 ? -6.722 24.297 11.079 1 98.67 233 GLY B N 1
ATOM 4468 C CA . GLY B 1 233 ? -5.275 24.199 11.183 1 98.67 233 GLY B CA 1
ATOM 4469 C C . GLY B 1 233 ? -4.722 22.912 10.602 1 98.67 233 GLY B C 1
ATOM 4470 O O . GLY B 1 233 ? -5.436 21.912 10.501 1 98.67 233 GLY B O 1
ATOM 4471 N N . GLN B 1 234 ? -3.501 22.882 10.217 1 97.98 234 GLN B N 1
ATOM 4472 C CA . GLN B 1 234 ? -2.811 21.768 9.577 1 97.98 234 GLN B CA 1
ATOM 4473 C C . GLN B 1 234 ? -1.529 21.412 10.326 1 97.98 234 GLN B C 1
ATOM 4475 O O . GLN B 1 234 ? -0.698 22.282 10.593 1 97.98 234 GLN B O 1
ATOM 4480 N N . ALA B 1 235 ? -1.355 20.11 10.689 1 98.42 235 ALA B N 1
ATOM 4481 C CA . ALA B 1 235 ? -0.184 19.497 11.31 1 98.42 235 ALA B CA 1
ATOM 4482 C C . ALA B 1 235 ? -0.046 19.929 12.767 1 98.42 235 ALA B C 1
ATOM 4484 O O . ALA B 1 235 ? 0.577 19.231 13.571 1 98.42 235 ALA B O 1
ATOM 4485 N N . SER B 1 236 ? -0.558 21.157 13.06 1 98.35 236 SER B N 1
ATOM 4486 C CA . SER B 1 236 ? -0.519 21.717 14.406 1 98.35 236 SER B CA 1
ATOM 4487 C C . SER B 1 236 ? -1.784 22.513 14.711 1 98.35 236 SER B C 1
ATOM 4489 O O . SER B 1 236 ? -2.557 22.831 13.805 1 98.35 236 SER B O 1
ATOM 4491 N N . ASP B 1 237 ? -1.977 22.801 16.033 1 98.51 237 ASP B N 1
ATOM 4492 C CA . ASP B 1 237 ? -3.021 23.744 16.422 1 98.51 237 ASP B CA 1
ATOM 4493 C C . ASP B 1 237 ? -2.618 25.179 16.087 1 98.51 237 ASP B C 1
ATOM 4495 O O . ASP B 1 237 ? -1.673 25.715 16.669 1 98.51 237 ASP B O 1
ATOM 4499 N N . MET B 1 238 ? -3.327 25.786 15.19 1 98.45 238 MET B N 1
ATOM 4500 C CA . MET B 1 238 ? -2.973 27.116 14.702 1 98.45 238 MET B CA 1
ATOM 4501 C C . MET B 1 238 ? -3.913 28.173 15.272 1 98.45 238 MET B C 1
ATOM 4503 O O . MET B 1 238 ? -4.004 29.281 14.739 1 98.45 238 MET B O 1
ATOM 4507 N N . ILE B 1 239 ? -4.548 27.902 16.337 1 98.15 239 ILE B N 1
ATOM 4508 C CA . ILE B 1 239 ? -5.643 28.704 16.871 1 98.15 239 ILE B CA 1
ATOM 4509 C C . ILE B 1 239 ? -5.136 30.099 17.227 1 98.15 239 ILE B C 1
ATOM 4511 O O . ILE B 1 239 ? -5.86 31.086 17.081 1 98.15 239 ILE B O 1
ATOM 4515 N N . ASN B 1 240 ? -3.924 30.286 17.638 1 97.48 240 ASN B N 1
ATOM 4516 C CA . ASN B 1 240 ? -3.394 31.576 18.066 1 97.48 240 ASN B CA 1
ATOM 4517 C C . ASN B 1 240 ? -3.191 32.52 16.884 1 97.48 240 ASN B C 1
ATOM 4519 O O . ASN B 1 240 ? -3.037 33.728 17.068 1 97.48 240 ASN B O 1
ATOM 4523 N N . PHE B 1 241 ? -3.186 31.996 15.699 1 97.9 241 PHE B N 1
ATOM 4524 C CA . PHE B 1 241 ? -2.96 32.805 14.507 1 97.9 241 PHE B CA 1
ATOM 4525 C C . PHE B 1 241 ? -4.281 33.169 13.841 1 97.9 241 PHE B C 1
ATOM 4527 O O . PHE B 1 241 ? -4.33 34.065 12.995 1 97.9 241 PHE B O 1
ATOM 4534 N N . ALA B 1 242 ? -5.282 32.438 14.135 1 97.82 242 ALA B N 1
ATOM 4535 C CA . ALA B 1 242 ? -6.615 32.655 13.58 1 97.82 242 ALA B CA 1
ATOM 4536 C C . ALA B 1 242 ? -7.697 32.204 14.557 1 97.82 242 ALA B C 1
ATOM 4538 O O . ALA B 1 242 ? -8.494 31.317 14.244 1 97.82 242 ALA B O 1
ATOM 4539 N N . LYS B 1 243 ? -7.75 32.854 15.689 1 97.42 243 LYS B N 1
ATOM 4540 C CA . LYS B 1 243 ? -8.561 32.447 16.833 1 97.42 243 LYS B CA 1
ATOM 4541 C C . LYS B 1 243 ? -10.044 32.414 16.471 1 97.42 243 LYS B C 1
ATOM 4543 O O . LYS B 1 243 ? -10.791 31.57 16.97 1 97.42 243 LYS B O 1
ATOM 4548 N N . ASP B 1 244 ? -10.441 33.342 15.604 1 97.61 244 ASP B N 1
ATOM 4549 C CA . ASP B 1 244 ? -11.863 33.478 15.306 1 97.61 244 ASP B CA 1
ATOM 4550 C C . ASP B 1 244 ? -12.257 32.624 14.104 1 97.61 244 ASP B C 1
ATOM 4552 O O . ASP B 1 244 ? -13.444 32.426 13.838 1 97.61 244 ASP B O 1
ATOM 4556 N N . ALA B 1 245 ? -11.243 32.059 13.412 1 98.38 245 ALA B N 1
ATOM 4557 C CA . ALA B 1 245 ? -11.548 31.371 12.16 1 98.38 245 ALA B CA 1
ATOM 4558 C C . ALA B 1 245 ? -11.366 29.863 12.305 1 98.38 245 ALA B C 1
ATOM 4560 O O . ALA B 1 245 ? -12.037 29.082 11.625 1 98.38 245 ALA B O 1
ATOM 4561 N N . GLN B 1 246 ? -10.495 29.379 13.162 1 98.77 246 GLN B N 1
ATOM 4562 C CA . GLN B 1 246 ? -10.2 27.952 13.225 1 98.77 246 GLN B CA 1
ATOM 4563 C C . GLN B 1 246 ? -11.347 27.181 13.871 1 98.77 246 GLN B C 1
ATOM 4565 O O . GLN B 1 246 ? -11.757 27.491 14.992 1 98.77 246 GLN B O 1
ATOM 4570 N N . TYR B 1 247 ? -11.824 26.226 13.224 1 98.9 247 TYR B N 1
ATOM 4571 C CA . TYR B 1 247 ? -12.778 25.298 13.821 1 98.9 247 TYR B CA 1
ATOM 4572 C C . TYR B 1 247 ? -12.062 24.233 14.644 1 98.9 247 TYR B C 1
ATOM 4574 O O . TYR B 1 247 ? -12.534 23.847 15.716 1 98.9 247 TYR B O 1
ATOM 4582 N N . THR B 1 248 ? -11.023 23.669 14.171 1 98.88 248 THR B N 1
ATOM 4583 C CA . THR B 1 248 ? -10.094 22.718 14.772 1 98.88 248 THR B CA 1
ATOM 4584 C C . THR B 1 248 ? -8.845 22.564 13.91 1 98.88 248 THR B C 1
ATOM 4586 O O . THR B 1 248 ? -8.628 23.341 12.977 1 98.88 248 THR B O 1
ATOM 4589 N N . ALA B 1 249 ? -7.993 21.684 14.285 1 98.89 249 ALA B N 1
ATOM 4590 C CA . ALA B 1 249 ? -6.784 21.373 13.527 1 98.89 249 ALA B CA 1
ATOM 4591 C C . ALA B 1 249 ? -6.446 19.888 13.617 1 98.89 249 ALA B C 1
ATOM 4593 O O . ALA B 1 249 ? -6.818 19.218 14.584 1 98.89 249 ALA B O 1
ATOM 4594 N N . ILE B 1 250 ? -5.875 19.391 12.581 1 98.82 250 ILE B N 1
ATOM 4595 C CA . ILE B 1 250 ? -5.243 18.078 12.637 1 98.82 250 ILE B CA 1
ATOM 4596 C C . ILE B 1 250 ? -3.818 18.213 13.167 1 98.82 250 ILE B C 1
ATOM 4598 O O . ILE B 1 250 ? -2.971 18.848 12.534 1 98.82 250 ILE B O 1
ATOM 4602 N N . ILE B 1 251 ? -3.565 17.656 14.251 1 98.82 251 ILE B N 1
ATOM 4603 C CA . ILE B 1 251 ? -2.244 17.716 14.866 1 98.82 251 ILE B CA 1
ATOM 4604 C C . ILE B 1 251 ? -1.484 16.421 14.583 1 98.82 251 ILE B C 1
ATOM 4606 O O . ILE B 1 251 ? -1.972 15.33 14.884 1 98.82 251 ILE B O 1
ATOM 4610 N N . ASP B 1 252 ? -0.412 16.486 13.912 1 98.38 252 ASP B N 1
ATOM 4611 C CA . ASP B 1 252 ? 0.515 15.371 13.747 1 98.38 252 ASP B CA 1
ATOM 4612 C C . ASP B 1 252 ? 1.439 15.242 14.956 1 98.38 252 ASP B C 1
ATOM 4614 O O . ASP B 1 252 ? 2.474 15.908 15.026 1 98.38 252 ASP B O 1
ATOM 4618 N N . ASP B 1 253 ? 1.145 14.38 15.819 1 98.37 253 ASP B N 1
ATOM 4619 C CA . ASP B 1 253 ? 1.944 14.241 17.033 1 98.37 253 ASP B CA 1
ATOM 4620 C C . ASP B 1 253 ? 3.073 13.232 16.835 1 98.37 253 ASP B C 1
ATOM 4622 O O . ASP B 1 253 ? 2.844 12.022 16.871 1 98.37 253 ASP B O 1
ATOM 4626 N N . TRP B 1 254 ? 4.245 13.698 16.73 1 98.48 254 TRP B N 1
ATOM 4627 C CA . TRP B 1 254 ? 5.404 12.866 16.425 1 98.48 254 TRP B CA 1
ATOM 4628 C C . TRP B 1 254 ? 6.124 12.447 17.702 1 98.48 254 TRP B C 1
ATOM 4630 O O . TRP B 1 254 ? 6.998 11.577 17.673 1 98.48 254 TRP B O 1
ATOM 4640 N N . ALA B 1 255 ? 5.837 12.999 18.815 1 98.3 255 ALA B N 1
ATOM 4641 C CA . ALA B 1 255 ? 6.588 12.831 20.057 1 98.3 255 ALA B CA 1
ATOM 4642 C C . ALA B 1 255 ? 6.657 11.362 20.462 1 98.3 255 ALA B C 1
ATOM 4644 O O . ALA B 1 255 ? 7.741 10.833 20.72 1 98.3 255 ALA B O 1
ATOM 4645 N N . PRO B 1 256 ? 5.53 10.661 20.491 1 97.89 256 PRO B N 1
ATOM 4646 C CA . PRO B 1 256 ? 5.621 9.26 20.907 1 97.89 256 PRO B CA 1
ATOM 4647 C C . PRO B 1 256 ? 6.55 8.439 20.015 1 97.89 256 PRO B C 1
ATOM 4649 O O . PRO B 1 256 ? 7.309 7.603 20.513 1 97.89 256 PRO B O 1
ATOM 4652 N N . TYR B 1 257 ? 6.489 8.659 18.795 1 98.36 257 TYR B N 1
ATOM 4653 C CA . TYR B 1 257 ? 7.337 7.92 17.865 1 98.36 257 TYR B CA 1
ATOM 4654 C C . TYR B 1 257 ? 8.808 8.252 18.087 1 98.36 257 TYR B C 1
ATOM 4656 O O . TYR B 1 257 ? 9.649 7.354 18.158 1 98.36 257 TYR B O 1
ATOM 4664 N N . TYR B 1 258 ? 9.133 9.558 18.12 1 98.64 258 TYR B N 1
ATOM 4665 C CA . TYR B 1 258 ? 10.523 9.967 18.292 1 98.64 258 TYR B CA 1
ATOM 4666 C C . TYR B 1 258 ? 11.096 9.418 19.593 1 98.64 258 TYR B C 1
ATOM 4668 O O . TYR B 1 258 ? 12.232 8.939 19.625 1 98.64 258 TYR B O 1
ATOM 4676 N N . ILE B 1 259 ? 10.375 9.482 20.657 1 98.56 259 ILE B N 1
ATOM 4677 C CA . ILE B 1 259 ? 10.827 8.976 21.948 1 98.56 259 ILE B CA 1
ATOM 4678 C C . ILE B 1 259 ? 11.109 7.478 21.846 1 98.56 259 ILE B C 1
ATOM 4680 O O . ILE B 1 259 ? 12.149 7.003 22.308 1 98.56 259 ILE B O 1
ATOM 4684 N N . GLU B 1 260 ? 10.232 6.756 21.228 1 98.35 260 GLU B N 1
ATOM 4685 C CA . GLU B 1 260 ? 10.402 5.315 21.07 1 98.35 260 GLU B CA 1
ATOM 4686 C C . GLU B 1 260 ? 11.65 4.992 20.254 1 98.35 260 GLU B C 1
ATOM 4688 O O . GLU B 1 260 ? 12.451 4.141 20.645 1 98.35 260 GLU B O 1
ATOM 4693 N N . ARG B 1 261 ? 11.827 5.648 19.171 1 98.5 261 ARG B N 1
ATOM 4694 C CA . ARG B 1 261 ? 12.933 5.351 18.266 1 98.5 261 ARG B CA 1
ATOM 4695 C C . ARG B 1 261 ? 14.273 5.702 18.905 1 98.5 261 ARG B C 1
ATOM 4697 O O . ARG B 1 261 ? 15.245 4.956 18.77 1 98.5 261 ARG B O 1
ATOM 4704 N N . VAL B 1 262 ? 14.326 6.855 19.551 1 98.56 262 VAL B N 1
ATOM 4705 C CA . VAL B 1 262 ? 15.551 7.255 20.235 1 98.56 262 VAL B CA 1
ATOM 4706 C C . VAL B 1 262 ? 15.865 6.265 21.355 1 98.56 262 VAL B C 1
ATOM 4708 O O . VAL B 1 262 ? 17.025 5.905 21.567 1 98.56 262 VAL B O 1
ATOM 4711 N N . GLN B 1 263 ? 14.825 5.774 22.1 1 98.5 263 GLN B N 1
ATOM 4712 C CA . GLN B 1 263 ? 15.03 4.756 23.125 1 98.5 263 GLN B CA 1
ATOM 4713 C C . GLN B 1 263 ? 15.632 3.487 22.528 1 98.5 263 GLN B C 1
ATOM 4715 O O . GLN B 1 263 ? 16.522 2.876 23.123 1 98.5 263 GLN B O 1
ATOM 4720 N N . GLU B 1 264 ? 15.152 3.089 21.4 1 98.44 264 GLU B N 1
ATOM 4721 C CA . GLU B 1 264 ? 15.681 1.899 20.74 1 98.44 264 GLU B CA 1
ATOM 4722 C C . GLU B 1 264 ? 17.159 2.068 20.399 1 98.44 264 GLU B C 1
ATOM 4724 O O . GLU B 1 264 ? 17.933 1.112 20.477 1 98.44 264 GLU B O 1
ATOM 4729 N N . VAL B 1 265 ? 17.524 3.286 19.957 1 98.14 265 VAL B N 1
ATOM 4730 C CA . VAL B 1 265 ? 18.929 3.546 19.66 1 98.14 265 VAL B CA 1
ATOM 4731 C C . VAL B 1 265 ? 19.751 3.47 20.944 1 98.14 265 VAL B C 1
ATOM 4733 O O . VAL B 1 265 ? 20.826 2.865 20.966 1 98.14 265 VAL B O 1
ATOM 4736 N N . LEU B 1 266 ? 19.286 4.053 22.048 1 97.42 266 LEU B N 1
ATOM 4737 C CA . LEU B 1 266 ? 19.952 4.023 23.346 1 97.42 266 LEU B CA 1
ATOM 4738 C C . LEU B 1 266 ? 20.165 2.587 23.814 1 97.42 266 LEU B C 1
ATOM 4740 O O . LEU B 1 266 ? 21.195 2.272 24.414 1 97.42 266 LEU B O 1
ATOM 4744 N N . ASP B 1 267 ? 19.208 1.726 23.448 1 97.25 267 ASP B N 1
ATOM 4745 C CA . ASP B 1 267 ? 19.221 0.352 23.941 1 97.25 267 ASP B CA 1
ATOM 4746 C C . ASP B 1 267 ? 19.896 -0.584 22.941 1 97.25 267 ASP B C 1
ATOM 4748 O O . ASP B 1 267 ? 19.947 -1.797 23.155 1 97.25 267 ASP B O 1
ATOM 4752 N N . ASP B 1 268 ? 20.308 -0.065 21.874 1 96.76 268 ASP B N 1
ATOM 4753 C CA . ASP B 1 268 ? 20.903 -0.864 20.808 1 96.76 268 ASP B CA 1
ATOM 4754 C C . ASP B 1 268 ? 19.915 -1.903 20.283 1 96.76 268 ASP B C 1
ATOM 4756 O O . ASP B 1 268 ? 20.269 -3.07 20.106 1 96.76 268 ASP B O 1
ATOM 4760 N N . LYS B 1 269 ? 18.695 -1.483 20.081 1 97.83 269 LYS B N 1
ATOM 4761 C CA . LYS B 1 269 ? 17.626 -2.36 19.612 1 97.83 269 LYS B CA 1
ATOM 4762 C C . LYS B 1 269 ? 16.965 -1.798 18.357 1 97.83 269 LYS B C 1
ATOM 4764 O O . LYS B 1 269 ? 15.942 -2.315 17.904 1 97.83 269 LYS B O 1
ATOM 4769 N N . TRP B 1 270 ? 17.566 -0.742 17.835 1 98.16 270 TRP B N 1
ATOM 4770 C CA . TRP B 1 270 ? 16.989 -0.102 16.657 1 98.16 270 TRP B CA 1
ATOM 4771 C C . TRP B 1 270 ? 17.07 -1.022 15.444 1 98.16 270 TRP B C 1
ATOM 4773 O O . TRP B 1 270 ? 18.08 -1.698 15.236 1 98.16 270 TRP B O 1
ATOM 4783 N N . HIS B 1 271 ? 16.014 -1.085 14.662 1 96.76 271 HIS B N 1
ATOM 4784 C CA . HIS B 1 271 ? 15.991 -1.77 13.374 1 96.76 271 HIS B CA 1
ATOM 4785 C C . HIS B 1 271 ? 15.165 -0.996 12.352 1 96.76 271 HIS B C 1
ATOM 4787 O O . HIS B 1 271 ? 14.261 -0.243 12.721 1 96.76 271 HIS B O 1
ATOM 4793 N N . ALA B 1 272 ? 15.502 -1.141 11.147 1 95.99 272 ALA B N 1
ATOM 4794 C CA . ALA B 1 272 ? 14.767 -0.494 10.064 1 95.99 272 ALA B CA 1
ATOM 4795 C C . ALA B 1 272 ? 13.374 -1.098 9.908 1 95.99 272 ALA B C 1
ATOM 4797 O O . ALA B 1 272 ? 13.193 -2.307 10.071 1 95.99 272 ALA B O 1
ATOM 4798 N N . GLY B 1 273 ? 12.415 -0.31 9.618 1 94.37 273 GLY B N 1
ATOM 4799 C CA . GLY B 1 273 ? 11.036 -0.695 9.361 1 94.37 273 GLY B CA 1
ATOM 4800 C C . GLY B 1 273 ? 10.177 0.457 8.874 1 94.37 273 GLY B C 1
ATOM 4801 O O . GLY B 1 273 ? 10.693 1.521 8.529 1 94.37 273 GLY B O 1
ATOM 4802 N N . SER B 1 274 ? 8.894 0.231 8.724 1 95.79 274 SER B N 1
ATOM 4803 C CA . SER B 1 274 ? 7.931 1.25 8.322 1 95.79 274 SER B CA 1
ATOM 4804 C C . SER B 1 274 ? 6.771 1.336 9.309 1 95.79 274 SER B C 1
ATOM 4806 O O . SER B 1 274 ? 6.277 0.311 9.784 1 95.79 274 SER B O 1
ATOM 4808 N N . ALA B 1 275 ? 6.387 2.497 9.658 1 96.51 275 ALA B N 1
ATOM 4809 C CA . ALA B 1 275 ? 5.268 2.722 10.569 1 96.51 275 ALA B CA 1
ATOM 4810 C C . ALA B 1 275 ? 4.212 3.621 9.93 1 96.51 275 ALA B C 1
ATOM 4812 O O . ALA B 1 275 ? 4.546 4.58 9.23 1 96.51 275 ALA B O 1
ATOM 4813 N N . TRP B 1 276 ? 2.833 3.334 10.113 1 96.58 276 TRP B N 1
ATOM 4814 C CA . TRP B 1 276 ? 1.716 4.127 9.61 1 96.58 276 TRP B CA 1
ATOM 4815 C C . TRP B 1 276 ? 0.55 4.11 10.593 1 96.58 276 TRP B C 1
ATOM 4817 O O . TRP B 1 276 ? -0.438 3.403 10.383 1 96.58 276 TRP B O 1
ATOM 4827 N N . ASP B 1 277 ? 0.6 4.928 11.677 1 96.75 277 ASP B N 1
ATOM 4828 C CA . ASP B 1 277 ? -0.362 4.958 12.774 1 96.75 277 ASP B CA 1
ATOM 4829 C C . ASP B 1 277 ? -1.253 6.195 12.69 1 96.75 277 ASP B C 1
ATOM 4831 O O . ASP B 1 277 ? -0.918 7.163 12.003 1 96.75 277 ASP B O 1
ATOM 4835 N N . GLY B 1 278 ? -2.451 6.15 13.296 1 98 278 GLY B N 1
ATOM 4836 C CA . GLY B 1 278 ? -3.42 7.227 13.173 1 98 278 GLY B CA 1
ATOM 4837 C C . GLY B 1 278 ? -3.998 7.664 14.505 1 98 278 GLY B C 1
ATOM 4838 O O . GLY B 1 278 ? -3.267 7.817 15.486 1 98 278 GLY B O 1
ATOM 4839 N N . LEU B 1 279 ? -5.29 7.947 14.515 1 98.71 279 LEU B N 1
ATOM 4840 C CA . LEU B 1 279 ? -6.001 8.453 15.684 1 98.71 279 LEU B CA 1
ATOM 4841 C C . LEU B 1 279 ? -5.965 7.44 16.824 1 98.71 279 LEU B C 1
ATOM 4843 O O . LEU B 1 279 ? -5.789 7.813 17.986 1 98.71 279 LEU B O 1
ATOM 4847 N N . ALA B 1 280 ? -6.049 6.194 16.511 1 97.92 280 ALA B N 1
ATOM 4848 C CA . ALA B 1 280 ? -6.123 5.154 17.533 1 97.92 280 ALA B CA 1
ATOM 4849 C C . ALA B 1 280 ? -4.835 5.094 18.349 1 97.92 280 ALA B C 1
ATOM 4851 O O . ALA B 1 280 ? -4.872 4.89 19.565 1 97.92 280 ALA B O 1
ATOM 4852 N N . GLU B 1 281 ? -3.719 5.253 17.701 1 97.01 281 GLU B N 1
ATOM 4853 C CA . GLU B 1 281 ? -2.412 5.132 18.338 1 97.01 281 GLU B CA 1
ATOM 4854 C C . GLU B 1 281 ? -1.924 6.481 18.858 1 97.01 281 GLU B C 1
ATOM 4856 O O . GLU B 1 281 ? -0.874 6.563 19.499 1 97.01 281 GLU B O 1
ATOM 4861 N N . GLY B 1 282 ? -2.663 7.575 18.478 1 97.16 282 GLY B N 1
ATOM 4862 C CA . GLY B 1 282 ? -2.329 8.886 19.011 1 97.16 282 GLY B CA 1
ATOM 4863 C C . GLY B 1 282 ? -1.311 9.631 18.169 1 97.16 282 GLY B C 1
ATOM 4864 O O . GLY B 1 282 ? -0.746 10.634 18.611 1 97.16 282 GLY B O 1
ATOM 4865 N N . HIS B 1 283 ? -1.067 9.211 16.953 1 97.71 283 HIS B N 1
ATOM 4866 C CA . HIS B 1 283 ? -0.154 9.898 16.046 1 97.71 283 HIS B CA 1
ATOM 4867 C C . HIS B 1 283 ? -0.852 11.052 15.333 1 97.71 283 HIS B C 1
ATOM 4869 O O . HIS B 1 283 ? -0.193 11.961 14.823 1 97.71 283 HIS B O 1
ATOM 4875 N N . VAL B 1 284 ? -2.146 10.981 15.21 1 98.51 284 VAL B N 1
ATOM 4876 C CA . VAL B 1 284 ? -3.024 12.056 14.759 1 98.51 284 VAL B CA 1
ATOM 4877 C C . VAL B 1 284 ? -3.953 12.477 15.896 1 98.51 284 VAL B C 1
ATOM 4879 O O . VAL B 1 284 ? -4.53 11.628 16.58 1 98.51 284 VAL B O 1
ATOM 4882 N N . VAL B 1 285 ? -4.033 13.689 16.15 1 98.66 285 VAL B N 1
ATOM 4883 C CA . VAL B 1 285 ? -4.858 14.23 17.225 1 98.66 285 VAL B CA 1
ATOM 4884 C C . VAL B 1 285 ? -5.668 15.416 16.707 1 98.66 285 VAL B C 1
ATOM 4886 O O . VAL B 1 285 ? -5.15 16.252 15.963 1 98.66 285 VAL B O 1
ATOM 4889 N N . MET B 1 286 ? -6.906 15.498 17.088 1 98.86 286 MET B N 1
ATOM 4890 C CA . MET B 1 286 ? -7.707 16.669 16.744 1 98.86 286 MET B CA 1
ATOM 4891 C C . MET B 1 286 ? -7.56 17.759 17.8 1 98.86 286 MET B C 1
ATOM 4893 O O . MET B 1 286 ? -7.692 17.493 18.996 1 98.86 286 MET B O 1
ATOM 4897 N N . ALA B 1 287 ? -7.25 18.948 17.385 1 98.82 287 ALA B N 1
ATOM 4898 C CA . ALA B 1 287 ? -7.231 20.084 18.302 1 98.82 287 ALA B CA 1
ATOM 4899 C C . ALA B 1 287 ? -8.619 20.348 18.878 1 98.82 287 ALA B C 1
ATOM 4901 O O . ALA B 1 287 ? -9.62 19.854 18.354 1 98.82 287 ALA B O 1
ATOM 4902 N N . PRO B 1 288 ? -8.692 21.086 19.946 1 98.46 288 PRO B N 1
ATOM 4903 C CA . PRO B 1 288 ? -10.006 21.435 20.49 1 98.46 288 PRO B CA 1
ATOM 4904 C C . PRO B 1 288 ? -10.927 22.067 19.449 1 98.46 288 PRO B C 1
ATOM 4906 O O . PRO B 1 288 ? -10.47 22.841 18.604 1 98.46 288 PRO B O 1
ATOM 4909 N N . TYR B 1 289 ? -12.176 21.69 19.532 1 98.71 289 TYR B N 1
ATOM 4910 C CA . TYR B 1 289 ? -13.196 22.257 18.656 1 98.71 289 TYR B CA 1
ATOM 4911 C C . TYR B 1 289 ? -13.651 23.621 19.161 1 98.71 289 TYR B C 1
ATOM 4913 O O . TYR B 1 289 ? -14.138 23.742 20.288 1 98.71 289 TYR B O 1
ATOM 4921 N N . THR B 1 290 ? -13.397 24.58 18.323 1 97.69 290 THR B N 1
ATOM 4922 C CA . THR B 1 290 ? -13.726 25.955 18.679 1 97.69 290 THR B CA 1
ATOM 4923 C C . THR B 1 290 ? -14.576 26.607 17.592 1 97.69 290 THR B C 1
ATOM 4925 O O . THR B 1 290 ? -14.587 26.149 16.448 1 97.69 290 THR B O 1
ATOM 4928 N N . ASN B 1 291 ? -15.363 27.637 17.949 1 98.16 291 ASN B N 1
ATOM 4929 C CA . ASN B 1 291 ? -16.159 28.398 16.992 1 98.16 291 ASN B CA 1
ATOM 4930 C C . ASN B 1 291 ? -17.185 27.513 16.288 1 98.16 291 ASN B C 1
ATOM 4932 O O . ASN B 1 291 ? -17.436 27.678 15.093 1 98.16 291 ASN B O 1
ATOM 4936 N N . LEU B 1 292 ? -17.623 26.488 16.946 1 98.7 292 LEU B N 1
ATOM 4937 C CA . LEU B 1 292 ? -18.583 25.537 16.398 1 98.7 292 LEU B CA 1
ATOM 4938 C C . LEU B 1 292 ? -19.787 25.385 17.321 1 98.7 292 LEU B C 1
ATOM 4940 O O . LEU B 1 292 ? -19.642 25.411 18.546 1 98.7 292 LEU B O 1
ATOM 4944 N N . PRO B 1 293 ? -20.965 25.25 16.829 1 98.28 293 PRO B N 1
ATOM 4945 C CA . PRO B 1 293 ? -22.106 24.897 17.676 1 98.28 293 PRO B CA 1
ATOM 4946 C C . PRO B 1 293 ? -21.955 23.524 18.327 1 98.28 293 PRO B C 1
ATOM 4948 O O . PRO B 1 293 ? -21.282 22.647 17.779 1 98.28 293 PRO B O 1
ATOM 4951 N N . PRO B 1 294 ? -22.6 23.33 19.416 1 98.27 294 PRO B N 1
ATOM 4952 C CA . PRO B 1 294 ? -22.45 22.093 20.186 1 98.27 294 PRO B CA 1
ATOM 4953 C C . PRO B 1 294 ? -22.797 20.847 19.375 1 98.27 294 PRO B C 1
ATOM 4955 O O . PRO B 1 294 ? -22.175 19.796 19.553 1 98.27 294 PRO B O 1
ATOM 4958 N N . ASP B 1 295 ? -23.764 20.933 18.557 1 98.46 295 ASP B N 1
ATOM 4959 C CA . ASP B 1 295 ? -24.185 19.763 17.791 1 98.46 295 ASP B CA 1
ATOM 4960 C C . ASP B 1 295 ? -23.107 19.342 16.795 1 98.46 295 ASP B C 1
ATOM 4962 O O . ASP B 1 295 ? -22.924 18.15 16.538 1 98.46 295 ASP B O 1
ATOM 4966 N N . VAL B 1 296 ? -22.43 20.334 16.199 1 98.75 296 VAL B N 1
ATOM 4967 C CA . VAL B 1 296 ? -21.347 20.024 15.271 1 98.75 296 VAL B CA 1
ATOM 4968 C C . VAL B 1 296 ? -20.169 19.422 16.032 1 98.75 296 VAL B C 1
ATOM 4970 O O . VAL B 1 296 ? -19.521 18.49 15.551 1 98.75 296 VAL B O 1
ATOM 4973 N N . VAL B 1 297 ? -19.848 19.932 17.237 1 98.83 297 VAL B N 1
ATOM 4974 C CA . VAL B 1 297 ? -18.795 19.387 18.088 1 98.83 297 VAL B CA 1
ATOM 4975 C C . VAL B 1 297 ? -19.108 17.933 18.432 1 98.83 297 VAL B C 1
ATOM 4977 O O . VAL B 1 297 ? -18.23 17.069 18.363 1 98.83 297 VAL B O 1
ATOM 4980 N N . GLU B 1 298 ? -20.323 17.688 18.792 1 98.73 298 GLU B N 1
ATOM 4981 C CA . GLU B 1 298 ? -20.742 16.333 19.137 1 98.73 298 GLU B CA 1
ATOM 4982 C C . GLU B 1 298 ? -20.595 15.389 17.947 1 98.73 298 GLU B C 1
ATOM 4984 O O . GLU B 1 298 ? -20.157 14.248 18.103 1 98.73 298 GLU B O 1
ATOM 4989 N N . MET B 1 299 ? -20.972 15.88 16.778 1 98.74 299 MET B N 1
ATOM 4990 C CA . MET B 1 299 ? -20.811 15.081 15.566 1 98.74 299 MET B CA 1
ATOM 4991 C C . MET B 1 299 ? -19.344 14.734 15.333 1 98.74 299 MET B C 1
ATOM 4993 O O . MET B 1 299 ? -19.012 13.582 15.049 1 98.74 299 MET B O 1
ATOM 4997 N N . ALA B 1 300 ? -18.471 15.706 15.403 1 98.85 300 ALA B N 1
ATOM 4998 C CA . ALA B 1 300 ? -17.042 15.509 15.176 1 98.85 300 ALA B CA 1
ATOM 4999 C C . ALA B 1 300 ? -16.459 14.516 16.176 1 98.85 300 ALA B C 1
ATOM 5001 O O . ALA B 1 300 ? -15.702 13.618 15.8 1 98.85 300 ALA B O 1
ATOM 5002 N N . LYS B 1 301 ? -16.806 14.654 17.432 1 98.82 301 LYS B N 1
ATOM 5003 C CA . LYS B 1 301 ? -16.318 13.765 18.482 1 98.82 301 LYS B CA 1
ATOM 5004 C C . LYS B 1 301 ? -16.816 12.338 18.27 1 98.82 301 LYS B C 1
ATOM 5006 O O . LYS B 1 301 ? -16.099 11.376 18.556 1 98.82 301 LYS B O 1
ATOM 5011 N N . ALA B 1 302 ? -18.039 12.245 17.873 1 98.83 302 ALA B N 1
ATOM 5012 C CA . ALA B 1 302 ? -18.583 10.921 17.587 1 98.83 302 ALA B CA 1
ATOM 5013 C C . ALA B 1 302 ? -17.81 10.242 16.46 1 98.83 302 ALA B C 1
ATOM 5015 O O . ALA B 1 302 ? -17.543 9.039 16.519 1 98.83 302 ALA B O 1
ATOM 5016 N N . THR B 1 303 ? -17.492 10.986 15.436 1 98.8 303 THR B N 1
ATOM 5017 C CA . THR B 1 303 ? -16.708 10.439 14.334 1 98.8 303 THR B CA 1
ATOM 5018 C C . THR B 1 303 ? -15.306 10.06 14.803 1 98.8 303 THR B C 1
ATOM 5020 O O . THR B 1 303 ? -14.777 9.017 14.414 1 98.8 303 THR B O 1
ATOM 5023 N N . GLU B 1 304 ? -14.694 10.932 15.576 1 98.78 304 GLU B N 1
ATOM 5024 C CA . GLU B 1 304 ? -13.39 10.627 16.156 1 98.78 304 GLU B CA 1
ATOM 5025 C C . GLU B 1 304 ? -13.417 9.299 16.907 1 98.78 304 GLU B C 1
ATOM 5027 O O . GLU B 1 304 ? -12.531 8.46 16.727 1 98.78 304 GLU B O 1
ATOM 5032 N N . ALA B 1 305 ? -14.364 9.109 17.766 1 98.68 305 ALA B N 1
ATOM 5033 C CA . ALA B 1 305 ? -14.514 7.884 18.548 1 98.68 305 ALA B CA 1
ATOM 5034 C C . ALA B 1 305 ? -14.71 6.674 17.639 1 98.68 305 ALA B C 1
ATOM 5036 O O . ALA B 1 305 ? -14.181 5.593 17.911 1 98.68 305 ALA B O 1
ATOM 5037 N N . LYS B 1 306 ? -15.503 6.894 16.607 1 98.61 306 LYS B N 1
ATOM 5038 C CA . LYS B 1 306 ? -15.754 5.823 15.648 1 98.61 306 LYS B CA 1
ATOM 5039 C C . LYS B 1 306 ? -14.461 5.372 14.975 1 98.61 306 LYS B C 1
ATOM 5041 O O . LYS B 1 306 ? -14.213 4.173 14.834 1 98.61 306 LYS B O 1
ATOM 5046 N N . ILE B 1 307 ? -13.653 6.255 14.514 1 98.68 307 ILE B N 1
ATOM 5047 C CA . ILE B 1 307 ? -12.393 5.954 13.844 1 98.68 307 ILE B CA 1
ATOM 5048 C C . ILE B 1 307 ? -11.423 5.309 14.832 1 98.68 307 ILE B C 1
ATOM 5050 O O . ILE B 1 307 ? -10.761 4.321 14.507 1 98.68 307 ILE B O 1
ATOM 5054 N N . LYS B 1 308 ? -11.341 5.858 16.044 1 98.25 308 LYS B N 1
ATOM 5055 C CA . LYS B 1 308 ? -10.495 5.269 17.078 1 98.25 308 LYS B CA 1
ATOM 5056 C C . LYS B 1 308 ? -10.924 3.838 17.39 1 98.25 308 LYS B C 1
ATOM 5058 O O . LYS B 1 308 ? -10.102 3.011 17.791 1 98.25 308 LYS B O 1
ATOM 5063 N N . GLY B 1 309 ? -12.167 3.631 17.196 1 96.76 309 GLY B N 1
ATOM 5064 C CA . GLY B 1 309 ? -12.714 2.307 17.445 1 96.76 309 GLY B CA 1
ATOM 5065 C C . GLY B 1 309 ? -12.476 1.338 16.303 1 96.76 309 GLY B C 1
ATOM 5066 O O . GLY B 1 309 ? -12.843 0.165 16.39 1 96.76 309 GLY B O 1
ATOM 5067 N N . GLY B 1 310 ? -11.962 1.866 15.196 1 95.14 310 GLY B N 1
ATOM 5068 C CA . GLY B 1 310 ? -11.56 0.926 14.162 1 95.14 310 GLY B CA 1
ATOM 5069 C C . GLY B 1 310 ? -12.22 1.195 12.823 1 95.14 310 GLY B C 1
ATOM 5070 O O . GLY B 1 310 ? -11.909 0.536 11.828 1 95.14 310 GLY B O 1
ATOM 5071 N N . TRP B 1 311 ? -13.148 2.155 12.76 1 97.03 311 TRP B N 1
ATOM 5072 C CA . TRP B 1 311 ? -13.773 2.462 11.477 1 97.03 311 TRP B CA 1
ATOM 5073 C C . TRP B 1 311 ? -12.807 3.211 10.566 1 97.03 311 TRP B C 1
ATOM 5075 O O . TRP B 1 311 ? -12.086 4.105 11.016 1 97.03 311 TRP B O 1
ATOM 5085 N N . GLU B 1 312 ? -12.788 2.866 9.298 1 97.87 312 GLU B N 1
ATOM 5086 C CA . GLU B 1 312 ? -11.919 3.452 8.282 1 97.87 312 GLU B CA 1
ATOM 5087 C C . GLU B 1 312 ? -12.693 4.409 7.379 1 97.87 312 GLU B C 1
ATOM 5089 O O . GLU B 1 312 ? -13.697 4.027 6.776 1 97.87 312 GLU B O 1
ATOM 5094 N N . PRO B 1 313 ? -12.181 5.615 7.227 1 98.5 313 PRO B N 1
ATOM 5095 C CA . PRO B 1 313 ? -12.883 6.624 6.432 1 98.5 313 PRO B CA 1
ATOM 5096 C C . PRO B 1 313 ? -13.126 6.178 4.992 1 98.5 313 PRO B C 1
ATOM 5098 O O . PRO B 1 313 ? -14.134 6.551 4.387 1 98.5 313 PRO B O 1
ATOM 5101 N N . PHE B 1 314 ? -12.269 5.43 4.488 1 98.49 314 PHE B N 1
ATOM 5102 C CA . PHE B 1 314 ? -12.456 4.917 3.136 1 98.49 314 PHE B CA 1
ATOM 5103 C C . PHE B 1 314 ? -13.318 3.66 3.148 1 98.49 314 PHE B C 1
ATOM 5105 O O . PHE B 1 314 ? -12.917 2.621 2.619 1 98.49 314 PHE B O 1
ATOM 5112 N N . THR B 1 315 ? -14.427 3.826 3.747 1 97.98 315 THR B N 1
ATOM 5113 C CA . THR B 1 315 ? -15.513 2.852 3.725 1 97.98 315 THR B CA 1
ATOM 5114 C C . THR B 1 315 ? -16.675 3.356 2.873 1 97.98 315 THR B C 1
ATOM 5116 O O . THR B 1 315 ? -17.118 4.496 3.03 1 97.98 315 THR B O 1
ATOM 5119 N N . GLY B 1 316 ? -17.142 2.657 1.926 1 96.37 316 GLY B N 1
ATOM 5120 C CA . GLY B 1 316 ? -18.12 3.074 0.934 1 96.37 316 GLY B CA 1
ATOM 5121 C C . GLY B 1 316 ? -19.452 3.474 1.54 1 96.37 316 GLY B C 1
ATOM 5122 O O . GLY B 1 316 ? -19.684 3.266 2.732 1 96.37 316 GLY B O 1
ATOM 5123 N N . PRO B 1 317 ? -20.212 4.029 0.685 1 96.15 317 PRO B N 1
ATOM 5124 C CA . PRO B 1 317 ? -20.041 4.037 -0.769 1 96.15 317 PRO B CA 1
ATOM 5125 C C . PRO B 1 317 ? -19.04 5.089 -1.24 1 96.15 317 PRO B C 1
ATOM 5127 O O . PRO B 1 317 ? -19.006 6.199 -0.702 1 96.15 317 PRO B O 1
ATOM 5130 N N . ILE B 1 318 ? -18.195 4.684 -2.151 1 97.58 318 ILE B N 1
ATOM 5131 C CA . ILE B 1 318 ? -17.23 5.591 -2.763 1 97.58 318 ILE B CA 1
ATOM 5132 C C . ILE B 1 318 ? -17.28 5.449 -4.282 1 97.58 318 ILE B C 1
ATOM 5134 O O . ILE B 1 318 ? -17.076 4.356 -4.816 1 97.58 318 ILE B O 1
ATOM 5138 N N . THR B 1 319 ? -17.563 6.483 -4.973 1 96.56 319 THR B N 1
ATOM 5139 C CA . THR B 1 319 ? -17.547 6.562 -6.43 1 96.56 319 THR B CA 1
ATOM 5140 C C . THR B 1 319 ? -16.391 7.434 -6.911 1 96.56 319 THR B C 1
ATOM 5142 O O . THR B 1 319 ? -16.17 8.526 -6.385 1 96.56 319 THR B O 1
ATOM 5145 N N . LYS B 1 320 ? -15.668 6.911 -7.843 1 96.05 320 LYS B N 1
ATOM 5146 C CA . LYS B 1 320 ? -14.554 7.674 -8.399 1 96.05 320 LYS B CA 1
ATOM 5147 C C . LYS B 1 320 ? -15.055 8.806 -9.292 1 96.05 320 LYS B C 1
ATOM 5149 O O . LYS B 1 320 ? -16.224 8.824 -9.683 1 96.05 320 LYS B O 1
ATOM 5154 N N . GLN B 1 321 ? -14.129 9.652 -9.538 1 94.21 321 GLN B N 1
ATOM 5155 C CA . GLN B 1 321 ? -14.408 10.806 -10.386 1 94.21 321 GLN B CA 1
ATOM 5156 C C . GLN B 1 321 ? -14.913 10.371 -11.758 1 94.21 321 GLN B C 1
ATOM 5158 O O . GLN B 1 321 ? -15.757 11.042 -12.357 1 94.21 321 GLN B O 1
ATOM 5163 N N . ASP B 1 322 ? -14.526 9.216 -12.241 1 91.51 322 ASP B N 1
ATOM 5164 C CA . ASP B 1 322 ? -14.902 8.744 -13.569 1 91.51 322 ASP B CA 1
ATOM 5165 C C . ASP B 1 322 ? -16.225 7.981 -13.527 1 91.51 322 ASP B C 1
ATOM 5167 O O . ASP B 1 322 ? -16.671 7.444 -14.543 1 91.51 322 ASP B O 1
ATOM 5171 N N . GLY B 1 323 ? -16.814 7.874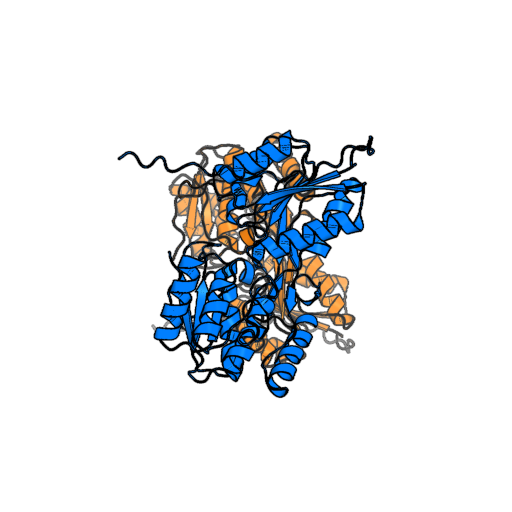 -12.366 1 93.11 323 GLY B N 1
ATOM 5172 C CA . GLY B 1 323 ? -18.122 7.255 -12.22 1 93.11 323 GLY B CA 1
ATOM 5173 C C . GLY B 1 323 ? -18.05 5.804 -11.785 1 93.11 323 GLY B C 1
ATOM 5174 O O . GLY B 1 323 ? -19.054 5.226 -11.363 1 93.11 323 GLY B O 1
ATOM 5175 N N . SER B 1 324 ? -16.911 5.234 -11.837 1 93.54 324 SER B N 1
ATOM 5176 C CA . SER B 1 324 ? -16.784 3.844 -11.414 1 93.54 324 SER B CA 1
ATOM 5177 C C . SER B 1 324 ? -16.818 3.723 -9.894 1 93.54 324 SER B C 1
ATOM 5179 O O . SER B 1 324 ? -16.413 4.646 -9.183 1 93.54 324 SER B O 1
ATOM 5181 N N . VAL B 1 325 ? -17.267 2.658 -9.433 1 94.71 325 VAL B N 1
ATOM 5182 C CA . VAL B 1 325 ? -17.426 2.434 -8 1 94.71 325 VAL B CA 1
ATOM 5183 C C . VAL B 1 325 ? -16.117 1.913 -7.411 1 94.71 325 VAL B C 1
ATOM 5185 O O . VAL B 1 325 ? -15.633 0.848 -7.803 1 94.71 325 VAL B O 1
ATOM 5188 N N . ALA B 1 326 ? -15.583 2.636 -6.489 1 95.63 326 ALA B N 1
ATOM 5189 C CA . ALA B 1 326 ? -14.366 2.204 -5.806 1 95.63 326 ALA B CA 1
ATOM 5190 C C . ALA B 1 326 ? -14.692 1.268 -4.645 1 95.63 326 ALA B C 1
ATOM 5192 O O . ALA B 1 326 ? -13.967 0.302 -4.397 1 95.63 326 ALA B O 1
ATOM 5193 N N . ALA B 1 327 ? -15.789 1.577 -3.907 1 96.94 327 ALA B N 1
ATOM 5194 C CA . ALA B 1 327 ? -16.258 0.779 -2.778 1 96.94 327 ALA B CA 1
ATOM 5195 C C . ALA B 1 327 ? -17.763 0.936 -2.582 1 96.94 327 ALA B C 1
ATOM 5197 O O . ALA B 1 327 ? -18.267 2.056 -2.472 1 96.94 327 ALA B O 1
ATOM 5198 N N . GLU B 1 328 ? -18.482 -0.053 -2.507 1 95.24 328 GLU B N 1
ATOM 5199 C CA . GLU B 1 328 ? -19.912 -0.024 -2.212 1 95.24 328 GLU B CA 1
ATOM 5200 C C . GLU B 1 328 ? -20.166 0.289 -0.741 1 95.24 328 GLU B C 1
ATOM 5202 O O . GLU B 1 328 ? -19.228 0.355 0.056 1 95.24 328 GLU B O 1
ATOM 5207 N N . ASP B 1 329 ? -21.397 0.513 -0.393 1 94.73 329 ASP B N 1
ATOM 5208 C CA . ASP B 1 329 ? -21.753 0.817 0.989 1 94.73 329 ASP B CA 1
ATOM 5209 C C . ASP B 1 329 ? -21.287 -0.289 1.932 1 94.73 329 ASP B C 1
ATOM 5211 O O . ASP B 1 329 ? -21.572 -1.467 1.704 1 94.73 329 ASP B O 1
ATOM 5215 N N . GLY B 1 330 ? -20.512 0.101 2.932 1 94.94 330 GLY B N 1
ATOM 5216 C CA . GLY B 1 330 ? -20.048 -0.839 3.939 1 94.94 330 GLY B CA 1
ATOM 5217 C C . GLY B 1 330 ? -18.745 -1.521 3.563 1 94.94 330 GLY B C 1
ATOM 5218 O O . GLY B 1 330 ? -18.163 -2.247 4.371 1 94.94 330 GLY B O 1
ATOM 5219 N N . VAL B 1 331 ? -18.283 -1.267 2.336 1 97.28 331 VAL B N 1
ATOM 5220 C CA . VAL B 1 331 ? -17.033 -1.846 1.856 1 97.28 331 VAL B CA 1
ATOM 5221 C C . VAL B 1 331 ? -15.874 -0.9 2.162 1 97.28 331 VAL B C 1
ATOM 5223 O O . VAL B 1 331 ? -15.979 0.31 1.949 1 97.28 331 VAL B O 1
ATOM 5226 N N . THR B 1 332 ? -14.721 -1.471 2.711 1 98.03 332 THR B N 1
ATOM 5227 C CA . THR B 1 332 ? -13.572 -0.677 3.132 1 98.03 332 THR B CA 1
ATOM 5228 C C . THR B 1 332 ? -12.37 -0.944 2.231 1 98.03 332 THR B C 1
ATOM 5230 O O . THR B 1 332 ? -12.094 -2.094 1.88 1 98.03 332 THR B O 1
ATOM 5233 N N . LEU B 1 333 ? -11.672 0.045 1.793 1 97.41 333 LEU B N 1
ATOM 5234 C CA . LEU B 1 333 ? -10.392 -0.106 1.109 1 97.41 333 LEU B CA 1
ATOM 5235 C C . LEU B 1 333 ? -9.29 -0.483 2.094 1 97.41 333 LEU B C 1
ATOM 5237 O O . LEU B 1 333 ? -9.243 0.04 3.209 1 97.41 333 LEU B O 1
ATOM 5241 N N . ASP B 1 334 ? -8.349 -1.304 1.738 1 94.19 334 ASP B N 1
ATOM 5242 C CA . ASP B 1 334 ? -7.281 -1.701 2.651 1 94.19 334 ASP B CA 1
ATOM 5243 C C . ASP B 1 334 ? -6.108 -0.726 2.581 1 94.19 334 ASP B C 1
ATOM 5245 O O . ASP B 1 334 ? -6.129 0.223 1.794 1 94.19 334 ASP B O 1
ATOM 5249 N N . ASP B 1 335 ? -5.056 -0.996 3.299 1 93.14 335 ASP B N 1
ATOM 5250 C CA . ASP B 1 335 ? -3.933 -0.078 3.463 1 93.14 335 ASP B CA 1
ATOM 5251 C C . ASP B 1 335 ? -3.183 0.112 2.147 1 93.14 335 ASP B C 1
ATOM 5253 O O . ASP B 1 335 ? -2.784 1.228 1.809 1 93.14 335 ASP B O 1
ATOM 5257 N N . GLY B 1 336 ? -2.951 -0.934 1.46 1 91.73 336 GLY B N 1
ATOM 5258 C CA . GLY B 1 336 ? -2.249 -0.831 0.191 1 91.73 336 GLY B CA 1
ATOM 5259 C C . GLY B 1 336 ? -2.947 0.076 -0.805 1 91.73 336 GLY B C 1
ATOM 5260 O O . GLY B 1 336 ? -2.299 0.876 -1.484 1 91.73 336 GLY B O 1
ATOM 5261 N N . ALA B 1 337 ? -4.284 -0.07 -0.848 1 93.73 337 ALA B N 1
ATOM 5262 C CA . ALA B 1 337 ? -5.085 0.753 -1.75 1 93.73 337 ALA B CA 1
ATOM 5263 C C . ALA B 1 337 ? -5.004 2.227 -1.364 1 93.73 337 ALA B C 1
ATOM 5265 O O . ALA B 1 337 ? -4.959 3.101 -2.233 1 93.73 337 ALA B O 1
ATOM 5266 N N . ILE B 1 338 ? -4.937 2.461 -0.1 1 96.8 338 ILE B N 1
ATOM 5267 C CA . ILE B 1 338 ? -4.923 3.837 0.386 1 96.8 338 ILE B CA 1
ATOM 5268 C C . ILE B 1 338 ? -3.543 4.45 0.159 1 96.8 338 ILE B C 1
ATOM 5270 O O . ILE B 1 338 ? -3.43 5.568 -0.351 1 96.8 338 ILE B O 1
ATOM 5274 N N . LEU B 1 339 ? -2.47 3.71 0.448 1 94.76 339 LEU B N 1
ATOM 5275 C CA . LEU B 1 339 ? -1.099 4.2 0.357 1 94.76 339 LEU B CA 1
ATOM 5276 C C . LEU B 1 339 ? -0.69 4.402 -1.098 1 94.76 339 LEU B C 1
ATOM 5278 O O . LEU B 1 339 ? 0.25 5.147 -1.385 1 94.76 339 LEU B O 1
ATOM 5282 N N . GLY B 1 340 ? -1.42 3.779 -2.003 1 91.48 340 GLY B N 1
ATOM 5283 C CA . GLY B 1 340 ? -1.108 3.906 -3.417 1 91.48 340 GLY B CA 1
ATOM 5284 C C . GLY B 1 340 ? -2.176 4.646 -4.2 1 91.48 340 GLY B C 1
ATOM 5285 O O . GLY B 1 340 ? -2.238 4.542 -5.427 1 91.48 340 GLY B O 1
ATOM 5286 N N . MET B 1 341 ? -3.035 5.397 -3.557 1 94.46 341 MET B N 1
ATOM 5287 C CA . MET B 1 341 ? -4.21 6.01 -4.171 1 94.46 341 MET B CA 1
ATOM 5288 C C . MET B 1 341 ? -3.802 7.021 -5.238 1 94.46 341 MET B C 1
ATOM 5290 O O . MET B 1 341 ? -2.982 7.904 -4.98 1 94.46 341 MET B O 1
ATOM 5294 N N . ASN B 1 342 ? -4.354 6.882 -6.404 1 91.75 342 ASN B N 1
ATOM 5295 C CA . ASN B 1 342 ? -3.996 7.751 -7.52 1 91.75 342 ASN B CA 1
ATOM 5296 C C . ASN B 1 342 ? -5.223 8.155 -8.333 1 91.75 342 ASN B C 1
ATOM 5298 O O . ASN B 1 342 ? -5.144 8.301 -9.554 1 91.75 342 ASN B O 1
ATOM 5302 N N . TRP B 1 343 ? -6.38 8.25 -7.656 1 93.64 343 TRP B N 1
ATOM 5303 C CA . TRP B 1 343 ? -7.636 8.663 -8.274 1 93.64 343 TRP B CA 1
ATOM 5304 C C . TRP B 1 343 ? -8.427 9.575 -7.343 1 93.64 343 TRP B C 1
ATOM 5306 O O . TRP B 1 343 ? -8.213 9.57 -6.129 1 93.64 343 TRP B O 1
ATOM 5316 N N . TYR B 1 344 ? -9.378 10.355 -7.877 1 96.67 344 TYR B N 1
ATOM 5317 C CA . TYR B 1 344 ? -10.261 11.222 -7.105 1 96.67 344 TYR B CA 1
ATOM 5318 C C . TYR B 1 344 ? -11.642 10.598 -6.953 1 96.67 344 TYR B C 1
ATOM 5320 O O . TYR B 1 344 ? -12.059 9.788 -7.784 1 96.67 344 TYR B O 1
ATOM 5328 N N . ILE B 1 345 ? -12.265 10.968 -5.986 1 96.42 345 ILE B N 1
ATOM 5329 C CA . ILE B 1 345 ? -13.667 10.593 -5.838 1 96.42 345 ILE B CA 1
ATOM 5330 C C . ILE B 1 345 ? -14.547 11.565 -6.622 1 96.42 345 ILE B C 1
ATOM 5332 O O . ILE B 1 345 ? -14.095 12.645 -7.011 1 96.42 345 ILE B O 1
ATOM 5336 N N . GLN B 1 346 ? -15.733 11.197 -6.85 1 92.4 346 GLN B N 1
ATOM 5337 C CA . GLN B 1 346 ? -16.708 12.064 -7.503 1 92.4 346 GLN B CA 1
ATOM 5338 C C . GLN B 1 346 ? -16.925 13.347 -6.706 1 92.4 346 GLN B C 1
ATOM 5340 O O . GLN B 1 346 ? -17.111 13.304 -5.488 1 92.4 346 GLN B O 1
ATOM 5345 N N . GLY B 1 347 ? -16.898 14.461 -7.403 1 88.6 347 GLY B N 1
ATOM 5346 C CA . GLY B 1 347 ? -17.078 15.748 -6.752 1 88.6 347 GLY B CA 1
ATOM 5347 C C . GLY B 1 347 ? -15.823 16.599 -6.755 1 88.6 347 GLY B C 1
ATOM 5348 O O . GLY B 1 347 ? -15.887 17.81 -6.534 1 88.6 347 GLY B O 1
ATOM 5349 N N . VAL B 1 348 ? -14.69 15.899 -6.879 1 90.06 348 VAL B N 1
ATOM 5350 C CA . VAL B 1 348 ? -13.468 16.674 -7.063 1 90.06 348 VAL B CA 1
ATOM 5351 C C . VAL B 1 348 ? -13.404 17.205 -8.494 1 90.06 348 VAL B C 1
ATOM 5353 O O . VAL B 1 348 ? -13.399 16.428 -9.451 1 90.06 348 VAL B O 1
ATOM 5356 N N . ASP B 1 349 ? -13.489 18.441 -8.561 1 83.96 349 ASP B N 1
ATOM 5357 C CA . ASP B 1 349 ? -13.439 19.069 -9.877 1 83.96 349 ASP B CA 1
ATOM 5358 C C . ASP B 1 349 ? -12.003 19.406 -10.271 1 83.96 349 ASP B C 1
ATOM 5360 O O . ASP B 1 349 ? -11.641 20.58 -10.373 1 83.96 349 ASP B O 1
ATOM 5364 N N . ASP B 1 350 ? -11.156 18.557 -10.378 1 87.44 350 ASP B N 1
ATOM 5365 C CA . ASP B 1 350 ? -9.752 18.658 -10.764 1 87.44 350 ASP B CA 1
ATOM 5366 C C . ASP B 1 350 ? -9.25 17.344 -11.358 1 87.44 350 ASP B C 1
ATOM 5368 O O . ASP B 1 350 ? -9.943 16.326 -11.302 1 87.44 350 ASP B O 1
ATOM 5372 N N . LYS B 1 351 ? -8.258 17.404 -12.117 1 86.27 351 LYS B N 1
ATOM 5373 C CA . LYS B 1 351 ? -7.561 16.228 -12.628 1 86.27 351 LYS B CA 1
ATOM 5374 C C . LYS B 1 351 ? -6.209 16.049 -11.943 1 86.27 351 LYS B C 1
ATOM 5376 O O . LYS B 1 351 ? -5.539 17.03 -11.614 1 86.27 351 LYS B O 1
ATOM 5381 N N . LEU B 1 352 ? -5.964 14.799 -11.682 1 85.42 352 LEU B N 1
ATOM 5382 C CA . LEU B 1 352 ? -4.639 14.533 -11.132 1 85.42 352 LEU B CA 1
ATOM 5383 C C . LEU B 1 352 ? -3.549 14.94 -12.117 1 85.42 352 LEU B C 1
ATOM 5385 O O . LEU B 1 352 ? -3.611 14.589 -13.298 1 85.42 352 LEU B O 1
ATOM 5389 N N . PRO B 1 353 ? -2.677 15.747 -11.617 1 73.5 353 PRO B N 1
ATOM 5390 C CA . PRO B 1 353 ? -1.581 16.106 -12.52 1 73.5 353 PRO B CA 1
ATOM 5391 C C . PRO B 1 353 ? -0.769 14.895 -12.973 1 73.5 353 PRO B C 1
ATOM 5393 O O . PRO B 1 353 ? -0.598 13.941 -12.21 1 73.5 353 PRO B O 1
ATOM 5396 N N . GLU B 1 354 ? -0.572 14.589 -14.266 1 62.9 354 GLU B N 1
ATOM 5397 C CA . GLU B 1 354 ? 0.209 13.507 -14.857 1 62.9 354 GLU B CA 1
ATOM 5398 C C . GLU B 1 354 ? 1.693 13.659 -14.536 1 62.9 354 GLU B C 1
ATOM 5400 O O . GLU B 1 354 ? 2.192 14.778 -14.395 1 62.9 354 GLU B O 1
#

InterPro domains:
  IPR003760 ABC transporter substrate-binding protein PnrA-like [PF02608] (26-298)
  IPR052910 ABC Transporter and Purine-Binding [PTHR43208] (9-353)

Organism: NCBI:txid2562239

Sequence (708 aa):
MKSLLKATVAAVAFAAAGSAANAADVKACFVYVGPVGDFGWTYQHDQGRLAVEEKFGDKVETAYLESVPEGPDAERAIERFAREGCNVIFTTSFGYMNPTIKVAKKFPDVKFEHATGYKTADNVATYNSKFHEGRYIIGQIAAKQSKTGTAGYIASFPIPEVVAGINAFLLGAQSVNPDFKVKVVWVNTWFDPGKEADAAKALIDQGADIITQHTDSTAPLQVAQERGVHGFGQASDMINFAKDAQYTAIIDDWAPYYIERVQEVLDDKWHAGSAWDGLAEGHVVMAPYTNLPPDVVEMAKATEAKIKGGWEPFTGPITKQDGSVAAEDGVTLDDGAILGMNWYIQGVDDKLPEMKSLLKATVAAVAFAAAGSAANAADVKACFVYVGPVGDFGWTYQHDQGRLAVEEKFGDKVETAYLESVPEGPDAERAIERFAREGCNVIFTTSFGYMNPTIKVAKKFPDVKFEHATGYKTADNVATYNSKFHEGRYIIGQIAAKQSKTGTAGYIASFPIPEVVAGINAFLLGAQSVNPDFKVKVVWVNTWFDPGKEADAAKALIDQGADIITQHTDSTAPLQVAQERGVHGFGQASDMINFAKDAQYTAIIDDWAPYYIERVQEVLDDKWHAGSAWDGLAEGHVVMAPYTNLPPDVVEMAKATEAKIKGGWEPFTGPITKQDGSVAAEDGVTLDDGAILGMNWYIQGVDDKLPE

Nearest PDB structures (foldseek):
  3s99-assembly1_A  TM=9.874E-01  e=5.383E-49  Brucella abortus 2308
  6pi6-assembly1_A  TM=9.702E-01  e=1.141E-42  Pseudomonas sp. ADP
  4p98-assembly1_A  TM=7.790E-01  e=9.699E-21  Conexibacter woesei DSM 14684
  6yab-assembly3_BBB  TM=8.773E-01  e=5.027E-18  Streptococcus pneumoniae TIGR4
  2hqb-assembly1_A  TM=8.515E-01  e=3.831E-18  Halalkalibacterium halodurans

Radius of gyration: 27.99 Å; Cα contacts (8 Å, |Δi|>4): 1639; chains: 2; bounding box: 61×91×70 Å

Secondary structure (DSSP, 8-state):
------------B-----S-----SEEEEEE-SS-GGGSSHHHHHHHHHHHHHHHHGGGEEEEEE-S--SSHHHHHHHHHHHHTT-SEEEE-SGGGHHHHHHHHHH-TTSEEEEES--EEBTTEEEEEE-HHHHHHHHHHHHHHH-SSSEEEEEE---SHHHHHHHHHHHHHHHTT-TT-EEEEEE-S-S--HHHHHHHHHHHHHTT-SEEEESSSSSHHHHHHHHTT-EEEEEES--GGGSTTTEEEEEEE--HHHHHHHHHHHHTT-----EEEE-TTTTSEEEPPP-SS-HHHHHHHHHHHHHHHTT--SSBS-EEBTTS-EEE-TT-EE-HHHHHT---PBTTB-S----/------------B-----S-----SEEEEEE-SS-GGGSSHHHHHHHHHHHHHHHHGGGEEEEEE-S--SSHHHHHHHHHHHHTT-SEEEE-SGGGHHHHHHHHHH-TTSEEEEES--EEBTTEEEEEE-HHHHHHHHHHHHHHH-SSSEEEEEE---SHHHHHHHHHHHHHHHTT-TT-EEEEEE-S-S--HHHHHHHHHHHHHTT--EEEESSSSSHHHHHHHHTT-EEEEEES--GGGSTTTEEEEEEE--HHHHHHHHHHHHTT-----EEEE-TTTTSEEEPPP-SS-HHHHHHHHHHHHHHHTT--SSBS-EEBTTS-EEE-TT-EE-HHHHHT---PBTTB-S----